Protein AF-A0A7C6DIE6-F1 (afdb_monomer)

Sequence (410 aa):
MAKTVSIPALWVCSLAVLLGGGCDRDQQAIRTYQIPKQQLGAGATTLPDAAALSEPAASQQRPPLHASAGGAGTLRWDVPEGWQAIAAGQMRVAAYQVSPQHPEVVLTVIPLGPEAGELLANVNRWEGQIGLPPSKPQDLPRVVKRIEVAGKAVDLIDLSGPENANPRLGLLAAIVPHEGRVWFFKLAGPMQLVAAQREKFEALIRSIRVDVDEAAPPAEAAPGELPPGHPPIGGAAPSTAAGAAQLPPGHPPIAALAAASDIRYSLPQGWVKDDPRPLRHVSFTVPGPDGQTAEMIVSKLEAAGAGTYLDNINRWRGQVGLPPIKQGDPQPVEQLTVGGADAARYDLVGPNRRMLVAVVAKGPDLWFFRFSGPTTLIDEHEAAFDRFLSSVQFVTDPPSQSPSRDPDQH

Mean predicted aligned error: 21.01 Å

Structure (mmCIF, N/CA/C/O backbone):
data_AF-A0A7C6DIE6-F1
#
_entry.id   AF-A0A7C6DIE6-F1
#
loop_
_atom_site.group_PDB
_atom_site.id
_atom_site.type_symbol
_atom_site.label_atom_id
_atom_site.label_alt_id
_atom_site.label_comp_id
_atom_site.label_asym_id
_atom_site.label_entity_id
_atom_site.label_seq_id
_atom_site.pdbx_PDB_ins_code
_atom_site.Cartn_x
_atom_site.Cartn_y
_atom_site.Cartn_z
_atom_site.occupancy
_atom_site.B_iso_or_equiv
_atom_site.auth_seq_id
_atom_site.auth_comp_id
_atom_site.auth_asym_id
_atom_site.auth_atom_id
_atom_site.pdbx_PDB_model_num
ATOM 1 N N . MET A 1 1 ? -4.442 77.617 20.191 1.00 44.41 1 MET A N 1
ATOM 2 C CA . MET A 1 1 ? -4.443 76.154 19.952 1.00 44.41 1 MET A CA 1
ATOM 3 C C . MET A 1 1 ? -3.017 75.638 20.093 1.00 44.41 1 MET A C 1
ATOM 5 O O . MET A 1 1 ? -2.114 76.426 19.859 1.00 44.41 1 MET A O 1
ATOM 9 N N . ALA A 1 2 ? -2.841 74.376 20.505 1.00 42.66 2 ALA A N 1
ATOM 10 C CA . ALA A 1 2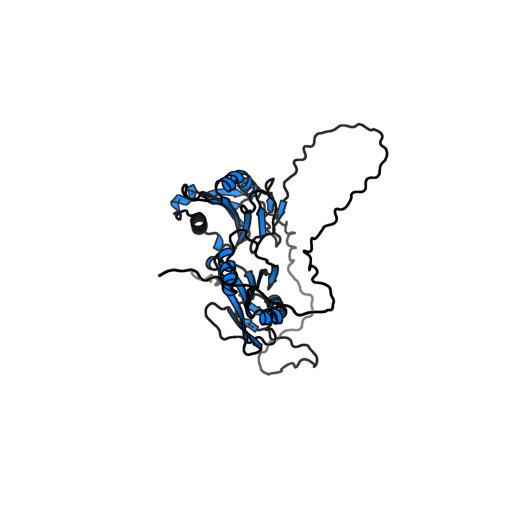 ? -1.555 73.696 20.729 1.00 42.66 2 ALA A CA 1
ATOM 11 C C . ALA A 1 2 ? -0.546 74.411 21.665 1.00 42.66 2 ALA A C 1
ATOM 13 O O . ALA A 1 2 ? 0.292 75.196 21.231 1.00 42.66 2 ALA A O 1
ATOM 14 N N . LYS A 1 3 ? -0.564 74.050 22.956 1.00 38.72 3 LYS A N 1
ATOM 15 C CA . LYS A 1 3 ? 0.631 74.088 23.813 1.00 38.72 3 LYS A CA 1
ATOM 16 C C . LYS A 1 3 ? 0.736 72.787 24.601 1.00 38.72 3 LYS A C 1
ATOM 18 O O . LYS A 1 3 ? -0.223 72.362 25.237 1.00 38.72 3 LYS A O 1
ATOM 23 N N . THR A 1 4 ? 1.909 72.180 24.510 1.00 42.00 4 THR A N 1
ATOM 24 C CA . THR A 1 4 ? 2.335 70.970 25.211 1.00 42.00 4 THR A CA 1
ATOM 25 C C . THR A 1 4 ? 2.306 71.185 26.725 1.00 42.00 4 THR A C 1
ATOM 27 O O . THR A 1 4 ? 2.726 72.241 27.197 1.00 42.00 4 THR A O 1
ATOM 30 N N . VAL A 1 5 ? 1.879 70.178 27.488 1.00 46.41 5 VAL A N 1
ATOM 31 C CA . VAL A 1 5 ? 2.035 70.132 28.951 1.00 46.41 5 VAL A CA 1
ATOM 32 C C . VAL A 1 5 ? 2.792 68.854 29.299 1.00 46.41 5 VAL A C 1
ATOM 34 O O . VAL A 1 5 ? 2.451 67.784 28.805 1.00 46.41 5 VAL A O 1
ATOM 37 N N . SER A 1 6 ? 3.842 68.985 30.109 1.00 48.59 6 SER A N 1
ATOM 38 C CA . SER A 1 6 ? 4.717 67.889 30.536 1.00 48.59 6 SER A CA 1
ATOM 39 C C . SER A 1 6 ? 5.192 68.160 31.964 1.00 48.59 6 SER A C 1
ATOM 41 O O . SER A 1 6 ? 5.975 69.083 32.182 1.00 48.59 6 SER A O 1
ATOM 43 N N . ILE A 1 7 ? 4.666 67.405 32.933 1.00 39.72 7 ILE A N 1
ATOM 44 C CA . ILE A 1 7 ? 5.053 67.385 34.358 1.00 39.72 7 ILE A CA 1
ATOM 45 C C . ILE A 1 7 ? 4.645 65.997 34.934 1.00 39.72 7 ILE A C 1
ATOM 47 O O . ILE A 1 7 ? 3.794 65.346 34.327 1.00 39.72 7 ILE A O 1
ATOM 51 N N . PRO A 1 8 ? 5.230 65.492 36.039 1.00 48.12 8 PRO A N 1
ATOM 52 C CA . PRO A 1 8 ? 6.530 64.818 36.029 1.00 48.12 8 PRO A CA 1
ATOM 53 C C . PRO A 1 8 ? 6.481 63.395 36.644 1.00 48.12 8 PRO A C 1
ATOM 55 O O . PRO A 1 8 ? 5.424 62.865 36.969 1.00 48.12 8 PRO A O 1
ATOM 58 N N . ALA A 1 9 ? 7.658 62.786 36.820 1.00 37.41 9 ALA A N 1
ATOM 59 C CA . ALA A 1 9 ? 7.870 61.541 37.569 1.00 37.41 9 ALA A CA 1
ATOM 60 C C . ALA A 1 9 ? 7.842 61.736 39.112 1.00 37.41 9 ALA A C 1
ATOM 62 O O . ALA A 1 9 ? 7.608 62.848 39.582 1.00 37.41 9 ALA A O 1
ATOM 63 N N . LEU A 1 10 ? 8.248 60.678 39.853 1.00 37.81 10 LEU A N 1
ATOM 64 C CA . LEU A 1 10 ? 8.453 60.580 41.326 1.00 37.81 10 LEU A CA 1
ATOM 65 C C . LEU A 1 10 ? 7.139 60.275 42.107 1.00 37.81 10 LEU A C 1
ATOM 67 O O . LEU A 1 10 ? 6.083 60.706 41.669 1.00 37.81 10 LEU A O 1
ATOM 71 N N . TRP A 1 11 ? 7.062 59.569 43.253 1.00 37.50 11 TRP A N 1
ATOM 72 C CA . TRP A 1 11 ? 7.984 58.802 44.137 1.00 37.50 11 TRP A CA 1
ATOM 73 C C . TRP A 1 11 ? 7.114 58.035 45.199 1.00 37.50 11 TRP A C 1
ATOM 75 O O . TRP A 1 11 ? 5.971 58.436 45.384 1.00 37.50 11 TRP A O 1
ATOM 85 N N . VAL A 1 12 ? 7.505 56.998 45.974 1.00 33.62 12 VAL A N 1
ATOM 86 C CA . VAL A 1 12 ? 8.673 56.077 46.016 1.00 33.62 12 VAL A CA 1
ATOM 87 C C . VAL A 1 12 ? 8.377 54.842 46.929 1.00 33.62 12 VAL A C 1
ATOM 89 O O . VAL A 1 12 ? 7.430 54.883 47.702 1.00 33.62 12 VAL A O 1
ATOM 92 N N . CYS A 1 13 ? 9.202 53.782 46.855 1.00 28.02 13 CYS A N 1
ATOM 93 C CA . CYS A 1 13 ? 9.468 52.679 47.824 1.00 28.02 13 CYS A CA 1
ATOM 94 C C . CYS A 1 13 ? 8.375 52.037 48.724 1.00 28.02 13 CYS A C 1
ATOM 96 O O . CYS A 1 13 ? 7.836 52.666 49.628 1.00 28.02 13 CYS A O 1
ATOM 98 N N . SER A 1 14 ? 8.330 50.694 48.700 1.00 35.88 14 SER A N 1
ATOM 99 C CA . SER A 1 14 ? 8.638 49.798 49.852 1.00 35.88 14 SER A CA 1
ATOM 100 C C . SER A 1 14 ? 8.973 48.386 49.312 1.00 35.88 14 SER A C 1
ATOM 102 O O . SER A 1 14 ? 8.306 47.937 48.389 1.00 35.88 14 SER A O 1
ATOM 104 N N . LEU A 1 15 ? 10.132 47.768 49.605 1.00 32.69 15 LEU A N 1
ATOM 105 C CA . LEU A 1 15 ? 10.488 46.974 50.810 1.00 32.69 15 LEU A CA 1
ATOM 106 C C . LEU A 1 15 ? 9.573 45.732 51.012 1.00 32.69 15 LEU A C 1
ATOM 108 O O . LEU A 1 15 ? 8.367 45.922 51.073 1.00 32.69 15 LEU A O 1
ATOM 112 N N . ALA A 1 16 ? 10.016 44.476 51.214 1.00 33.12 16 ALA A N 1
ATOM 113 C CA . ALA A 1 16 ? 11.307 43.760 51.071 1.00 33.12 16 ALA A CA 1
ATOM 114 C C . ALA A 1 16 ? 11.107 42.237 51.373 1.00 33.12 16 ALA A C 1
ATOM 116 O O . ALA A 1 16 ? 10.095 41.913 51.980 1.00 33.12 16 ALA A O 1
ATOM 117 N N . VAL A 1 17 ? 12.119 41.369 51.103 1.00 36.09 17 VAL A N 1
ATOM 118 C CA . VAL A 1 17 ? 12.426 40.084 51.836 1.00 36.09 17 VAL A CA 1
ATOM 119 C C . VAL A 1 17 ? 11.406 38.912 51.694 1.00 36.09 17 VAL A C 1
ATOM 121 O O . VAL A 1 17 ? 10.211 39.147 51.712 1.00 36.09 17 VAL A O 1
ATOM 124 N N . LEU A 1 18 ? 11.729 37.601 51.616 1.00 36.38 18 LEU A N 1
ATOM 125 C CA . LEU A 1 18 ? 12.914 36.756 51.294 1.00 36.38 18 LEU A CA 1
ATOM 126 C C . LEU A 1 18 ? 12.430 35.277 51.107 1.00 36.38 18 LEU A C 1
ATOM 128 O O . LEU A 1 18 ? 11.263 35.001 51.366 1.00 36.38 18 LEU A O 1
ATOM 132 N N . LEU A 1 19 ? 13.350 34.332 50.807 1.00 37.22 19 LEU A N 1
ATOM 133 C CA . LEU A 1 19 ? 13.181 32.849 50.726 1.00 37.22 19 LEU A CA 1
ATOM 134 C C . LEU A 1 19 ? 12.484 32.319 49.441 1.00 37.22 19 LEU A C 1
ATOM 136 O O . LEU A 1 19 ? 11.561 32.946 48.944 1.00 37.22 19 LEU A O 1
ATOM 140 N N . GLY A 1 20 ? 12.840 31.167 48.848 1.00 31.91 20 GLY A N 1
ATOM 141 C CA . GLY A 1 20 ? 13.964 30.244 49.092 1.00 31.91 20 GLY A CA 1
ATOM 142 C C . GLY A 1 20 ? 13.692 28.819 48.550 1.00 31.91 20 GLY A C 1
ATOM 143 O O . GLY A 1 20 ? 12.719 28.202 48.964 1.00 31.91 20 GLY A O 1
ATOM 144 N N . GLY A 1 21 ? 14.569 28.282 47.683 1.00 30.41 21 GLY A N 1
ATOM 145 C CA . GLY A 1 21 ? 14.465 26.930 47.081 1.00 30.41 21 GLY A CA 1
ATOM 146 C C . GLY A 1 21 ? 13.506 26.829 45.874 1.00 30.41 21 GLY A C 1
ATOM 147 O O . GLY A 1 21 ? 12.579 27.617 45.756 1.00 30.41 21 GLY A O 1
ATOM 148 N N . GLY A 1 22 ? 13.677 25.907 44.921 1.00 25.84 22 GLY A N 1
ATOM 149 C CA . GLY A 1 22 ? 14.760 24.940 44.714 1.00 25.84 22 GLY A CA 1
ATOM 150 C C . GLY A 1 22 ? 14.449 23.993 43.538 1.00 25.84 22 GLY A C 1
ATOM 151 O O . GLY A 1 22 ? 13.293 23.657 43.334 1.00 25.84 22 GLY A O 1
ATOM 152 N N . CYS A 1 23 ? 15.501 23.594 42.817 1.00 31.64 23 CYS A N 1
ATOM 153 C CA . CYS A 1 23 ? 15.646 22.454 41.895 1.00 31.64 23 CYS A CA 1
ATOM 154 C C . CYS A 1 23 ? 14.607 22.126 40.790 1.00 31.64 23 CYS A C 1
ATOM 156 O O . CYS A 1 23 ? 13.406 22.012 40.988 1.00 31.64 23 CYS A O 1
ATOM 158 N N . ASP A 1 24 ? 15.211 21.755 39.661 1.00 36.00 24 ASP A N 1
ATOM 159 C CA . ASP A 1 24 ? 14.826 20.679 38.746 1.00 36.00 24 ASP A CA 1
ATOM 160 C C . ASP A 1 24 ? 13.692 20.846 37.724 1.00 36.00 24 ASP A C 1
ATOM 162 O O . ASP A 1 24 ? 12.497 20.880 38.019 1.00 36.00 24 ASP A O 1
ATOM 166 N N . ARG A 1 25 ? 14.110 20.786 36.455 1.00 36.97 25 ARG A N 1
ATOM 167 C CA . ARG A 1 25 ? 13.284 20.291 35.355 1.00 36.97 25 ARG A CA 1
ATOM 168 C C . ARG A 1 25 ? 14.169 19.622 34.303 1.00 36.97 25 ARG A C 1
ATOM 170 O O . ARG A 1 25 ? 14.144 19.999 33.131 1.00 36.97 25 ARG A O 1
ATOM 177 N N . ASP A 1 26 ? 14.979 18.659 34.744 1.00 39.44 26 ASP A N 1
ATOM 178 C CA . ASP A 1 26 ? 15.845 17.902 33.847 1.00 39.44 26 ASP A CA 1
ATOM 179 C C . ASP A 1 26 ? 15.060 17.088 32.803 1.00 39.44 26 ASP A C 1
ATOM 181 O O . ASP A 1 26 ? 14.205 16.250 33.093 1.00 39.44 26 ASP A O 1
ATOM 185 N N . GLN A 1 27 ? 15.392 17.372 31.546 1.00 40.28 27 GLN A N 1
ATOM 186 C CA . GLN A 1 27 ? 15.762 16.399 30.518 1.00 40.28 27 GLN A CA 1
ATOM 187 C C . GLN A 1 27 ? 15.182 14.974 30.643 1.00 40.28 27 GLN A C 1
ATOM 189 O O . GLN A 1 27 ? 15.821 14.067 31.178 1.00 40.28 27 GLN A O 1
ATOM 194 N N . GLN A 1 28 ? 14.069 14.703 29.953 1.00 38.81 28 GLN A N 1
ATOM 195 C CA . GLN A 1 28 ? 13.862 13.358 29.405 1.00 38.81 28 GLN A CA 1
ATOM 196 C C . GLN A 1 28 ? 14.595 13.250 28.066 1.00 38.81 28 GLN A C 1
ATOM 198 O O . GLN A 1 28 ? 14.173 13.786 27.042 1.00 38.81 28 GLN 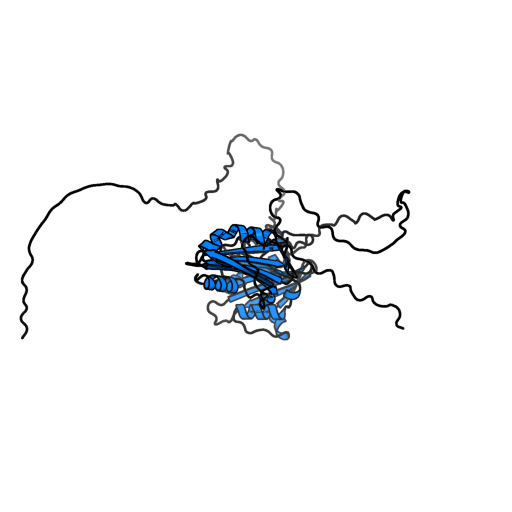A O 1
ATOM 203 N N . ALA A 1 29 ? 15.761 12.606 28.125 1.00 35.25 29 ALA A N 1
ATOM 204 C CA . ALA A 1 29 ? 16.733 12.550 27.046 1.00 35.25 29 ALA A CA 1
ATOM 205 C C . ALA A 1 29 ? 16.259 11.752 25.819 1.00 35.25 29 ALA A C 1
ATOM 207 O O . ALA A 1 29 ? 15.633 10.694 25.927 1.00 35.25 29 ALA A O 1
ATOM 208 N N . ILE A 1 30 ? 16.690 12.215 24.643 1.00 35.56 30 ILE A N 1
ATOM 209 C CA . ILE A 1 30 ? 16.701 11.429 23.407 1.00 35.56 30 ILE A CA 1
ATOM 210 C C . ILE A 1 30 ? 17.562 10.183 23.653 1.00 35.56 30 ILE A C 1
ATOM 212 O O . ILE A 1 30 ? 18.767 10.293 23.880 1.00 35.56 30 ILE A O 1
ATOM 216 N N . ARG A 1 31 ? 16.964 8.988 23.594 1.00 31.12 31 ARG A N 1
ATOM 217 C CA . ARG A 1 31 ? 17.705 7.723 23.703 1.00 31.12 31 ARG A CA 1
ATOM 218 C C . ARG A 1 31 ? 18.428 7.412 22.392 1.00 31.12 31 ARG A C 1
ATOM 220 O O . ARG A 1 31 ? 17.901 6.709 21.534 1.00 31.12 31 ARG A O 1
ATOM 227 N N . THR A 1 32 ? 19.652 7.910 22.246 1.00 32.31 32 THR A N 1
ATOM 228 C CA . THR A 1 32 ? 20.592 7.446 21.218 1.00 32.31 32 THR A CA 1
ATOM 229 C C . THR A 1 32 ? 21.012 6.005 21.503 1.00 32.31 32 THR A C 1
ATOM 231 O O . THR A 1 32 ? 21.666 5.714 22.501 1.00 32.31 32 THR A O 1
ATOM 234 N N . TYR A 1 33 ? 20.651 5.088 20.606 1.00 32.31 33 TYR A N 1
ATOM 235 C CA . TYR A 1 33 ? 21.062 3.688 20.687 1.00 32.31 33 TYR A CA 1
ATOM 236 C C . TYR A 1 33 ? 22.438 3.515 20.026 1.00 32.31 33 TYR A C 1
ATOM 238 O O . TYR A 1 33 ? 22.550 3.558 18.801 1.00 32.31 33 TYR A O 1
ATOM 246 N N . GLN A 1 34 ? 23.498 3.341 20.821 1.00 32.19 34 GLN A N 1
ATOM 247 C CA . GLN A 1 34 ? 24.806 2.925 20.304 1.00 32.19 34 GLN A CA 1
ATOM 248 C C . GLN A 1 34 ? 24.898 1.398 20.281 1.00 32.19 34 GLN A C 1
ATOM 250 O O . GLN A 1 34 ? 24.870 0.750 21.325 1.00 32.19 34 GLN A O 1
ATOM 255 N N . ILE A 1 35 ? 25.054 0.827 19.086 1.00 34.84 35 ILE A N 1
ATOM 256 C CA . ILE A 1 35 ? 25.371 -0.594 18.910 1.00 34.84 35 ILE A CA 1
ATOM 257 C C . ILE A 1 35 ? 26.879 -0.780 19.168 1.00 34.84 35 ILE A C 1
ATOM 259 O O . ILE A 1 35 ? 27.679 -0.109 18.507 1.00 34.84 35 ILE A O 1
ATOM 263 N N . PRO A 1 36 ? 27.306 -1.674 20.081 1.00 30.31 36 PRO A N 1
ATOM 264 C CA . PRO A 1 36 ? 28.723 -1.939 20.303 1.00 30.31 36 PRO A CA 1
ATOM 265 C C . PRO A 1 36 ? 29.388 -2.525 19.052 1.00 30.31 36 PRO A C 1
ATOM 267 O O . PRO A 1 36 ? 29.044 -3.613 18.590 1.00 30.31 36 PRO A O 1
ATOM 270 N N . LYS A 1 37 ? 30.388 -1.820 18.517 1.00 32.38 37 LYS A N 1
ATOM 271 C CA . LYS A 1 37 ? 31.263 -2.345 17.465 1.00 32.38 37 LYS A CA 1
ATOM 272 C C . LYS A 1 37 ? 32.172 -3.413 18.076 1.00 32.38 37 LYS A C 1
ATOM 274 O O . LYS A 1 37 ? 33.061 -3.075 18.854 1.00 32.38 37 LYS A O 1
ATOM 279 N N . GLN A 1 38 ? 31.971 -4.684 17.723 1.00 33.91 38 GLN A N 1
ATOM 280 C CA . GLN A 1 38 ? 32.883 -5.752 18.140 1.00 33.91 38 GLN A CA 1
ATOM 281 C C . GLN A 1 38 ? 34.309 -5.454 17.652 1.00 33.91 38 GLN A C 1
ATOM 283 O O . GLN A 1 38 ? 34.546 -5.233 16.463 1.00 33.91 38 GLN A O 1
ATOM 288 N N . GLN A 1 39 ? 35.261 -5.441 18.584 1.00 29.09 39 GLN A N 1
ATOM 289 C CA . GLN A 1 39 ? 36.684 -5.362 18.272 1.00 29.09 39 GLN A CA 1
ATOM 290 C C . GLN A 1 39 ? 37.178 -6.744 17.837 1.00 29.09 39 GLN A C 1
ATOM 292 O O . GLN A 1 39 ? 37.137 -7.683 18.630 1.00 29.09 39 GLN A O 1
ATOM 297 N N . LEU A 1 40 ? 37.723 -6.858 16.621 1.00 30.42 40 LEU A N 1
ATOM 298 C CA . LEU A 1 40 ? 38.694 -7.919 16.361 1.00 30.42 40 LEU A CA 1
ATOM 299 C C . LEU A 1 40 ? 39.946 -7.619 17.193 1.00 30.42 40 LEU A C 1
ATOM 301 O O . LEU A 1 40 ? 40.540 -6.547 17.066 1.00 30.42 40 LEU A O 1
ATOM 305 N N . GLY A 1 41 ? 40.326 -8.559 18.055 1.00 29.28 41 GLY A N 1
ATOM 306 C CA . GLY A 1 41 ? 41.558 -8.471 18.828 1.00 29.28 41 GLY A CA 1
ATOM 307 C C . GLY A 1 41 ? 42.777 -8.641 17.926 1.00 29.28 41 GLY A C 1
ATOM 308 O O . GLY A 1 41 ? 42.894 -9.643 17.224 1.00 29.28 41 GLY A O 1
ATOM 309 N N . ALA A 1 42 ? 43.695 -7.677 17.966 1.00 28.50 42 ALA A N 1
ATOM 310 C CA . ALA A 1 42 ? 45.012 -7.807 17.358 1.00 28.50 42 ALA A CA 1
ATOM 311 C C . ALA A 1 42 ? 46.014 -8.323 18.402 1.00 28.50 42 ALA A C 1
ATOM 313 O O . ALA A 1 42 ? 46.196 -7.704 19.449 1.00 28.50 42 ALA A O 1
ATOM 314 N N . GLY A 1 43 ? 46.685 -9.430 18.090 1.00 28.23 43 GLY A N 1
ATOM 315 C CA . GLY A 1 43 ? 47.815 -9.966 18.846 1.00 28.23 43 GLY A CA 1
ATOM 316 C C . GLY A 1 43 ? 48.799 -10.618 17.879 1.00 28.23 43 GLY A C 1
ATOM 317 O O . GLY A 1 43 ? 48.440 -11.565 17.186 1.00 28.23 43 GLY A O 1
ATOM 318 N N . ALA A 1 44 ? 50.014 -10.076 17.787 1.00 29.30 44 ALA A N 1
ATOM 319 C CA . ALA A 1 44 ? 51.100 -10.619 16.963 1.00 29.30 44 ALA A CA 1
ATOM 320 C C . ALA A 1 44 ? 51.570 -11.989 17.528 1.00 29.30 44 ALA A C 1
ATOM 322 O O . ALA A 1 44 ? 51.343 -12.280 18.699 1.00 29.30 44 ALA A O 1
ATOM 323 N N . THR A 1 45 ? 52.287 -12.867 16.814 1.00 27.39 45 THR A N 1
ATOM 324 C CA . THR A 1 45 ? 53.597 -12.609 16.178 1.00 27.39 45 THR A CA 1
ATOM 325 C C . THR A 1 45 ? 54.009 -13.761 15.230 1.00 27.39 45 THR A C 1
ATOM 327 O O . THR A 1 45 ? 53.501 -14.870 15.348 1.00 27.39 45 THR A O 1
ATOM 330 N N . THR A 1 46 ? 55.013 -13.501 14.379 1.00 27.48 46 THR A N 1
ATOM 331 C CA . THR A 1 46 ? 55.867 -14.429 13.588 1.00 27.48 46 THR A CA 1
ATOM 332 C C . THR A 1 46 ? 55.319 -15.083 12.305 1.00 27.48 46 THR A C 1
ATOM 334 O O . THR A 1 46 ? 54.369 -15.855 12.321 1.00 27.48 46 THR A O 1
ATOM 337 N N . LEU A 1 47 ? 56.038 -14.818 11.203 1.00 26.72 47 LEU A N 1
ATOM 338 C CA . LEU A 1 47 ? 56.171 -15.660 10.001 1.00 26.72 47 LEU A CA 1
ATOM 339 C C . LEU A 1 47 ? 57.479 -16.480 10.117 1.00 26.72 47 LEU A C 1
ATOM 341 O O . LEU A 1 47 ? 58.333 -16.125 10.938 1.00 26.72 47 LEU A O 1
ATOM 345 N N . PRO A 1 48 ? 57.669 -17.539 9.306 1.00 35.44 48 PRO A N 1
ATOM 346 C CA . PRO A 1 48 ? 58.446 -17.329 8.074 1.00 35.44 48 PRO A CA 1
ATOM 347 C C . PRO A 1 48 ? 57.891 -18.020 6.806 1.00 35.44 48 PRO A C 1
ATOM 349 O O . PRO A 1 48 ? 56.957 -18.814 6.858 1.00 35.44 48 PRO A O 1
ATOM 352 N N . ASP A 1 49 ? 58.511 -17.664 5.677 1.00 27.25 49 ASP A N 1
ATOM 353 C CA . ASP A 1 49 ? 58.279 -18.067 4.280 1.00 27.25 49 ASP A CA 1
ATOM 354 C C . ASP A 1 49 ? 57.814 -19.503 3.968 1.00 27.25 49 ASP A C 1
ATOM 356 O O . ASP A 1 49 ? 58.404 -20.484 4.419 1.00 27.25 49 ASP A O 1
ATOM 360 N N . ALA A 1 50 ? 56.919 -19.593 2.974 1.00 27.38 50 ALA A N 1
ATOM 361 C CA . ALA A 1 50 ? 57.021 -20.561 1.877 1.00 27.38 50 ALA A CA 1
ATOM 362 C C . ALA A 1 50 ? 56.274 -20.042 0.629 1.00 27.38 50 ALA A C 1
ATOM 364 O O . ALA A 1 50 ? 55.056 -19.864 0.651 1.00 27.38 50 ALA A O 1
ATOM 365 N N . ALA A 1 51 ? 56.990 -19.806 -0.473 1.00 28.02 51 ALA A N 1
ATOM 366 C CA . ALA A 1 51 ? 56.394 -19.380 -1.739 1.00 28.02 51 ALA A CA 1
ATOM 367 C C . ALA A 1 51 ? 55.835 -20.572 -2.537 1.00 28.02 51 ALA A C 1
ATOM 369 O O . ALA A 1 51 ? 56.572 -21.514 -2.827 1.00 28.02 51 ALA A O 1
ATOM 370 N N . ALA A 1 52 ? 54.571 -20.496 -2.97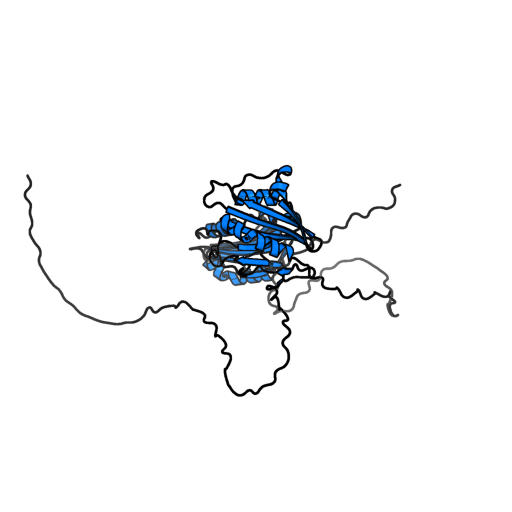1 1.00 27.08 52 ALA A N 1
ATOM 371 C CA . ALA A 1 52 ? 54.014 -21.380 -3.997 1.00 27.08 52 ALA A CA 1
ATOM 372 C C . ALA A 1 52 ? 52.834 -20.730 -4.755 1.00 27.08 52 ALA A C 1
ATOM 374 O O . ALA A 1 52 ? 51.736 -20.614 -4.226 1.00 27.08 52 ALA A O 1
ATOM 375 N N . LEU A 1 53 ? 53.101 -20.354 -6.011 1.00 29.20 53 LEU A N 1
ATOM 376 C CA . LEU A 1 53 ? 52.177 -20.324 -7.161 1.00 29.20 53 LEU A CA 1
ATOM 377 C C . LEU A 1 53 ? 50.767 -19.719 -6.961 1.00 29.20 53 LEU A C 1
ATOM 379 O O . LEU A 1 53 ? 49.802 -20.416 -6.659 1.00 29.20 53 LEU A O 1
ATOM 383 N N . SER A 1 54 ? 50.629 -18.432 -7.292 1.00 27.52 54 SER A N 1
ATOM 384 C CA . SER A 1 54 ? 49.330 -17.769 -7.462 1.00 27.52 54 SER A CA 1
ATOM 385 C C . SER A 1 54 ? 48.729 -18.029 -8.851 1.00 27.52 54 SER A C 1
ATOM 387 O O . SER A 1 54 ? 49.255 -17.530 -9.847 1.00 27.52 54 SER A O 1
ATOM 389 N N . GLU A 1 55 ? 47.574 -18.694 -8.921 1.00 32.75 55 GLU A N 1
ATOM 390 C CA . GLU A 1 55 ? 46.643 -18.564 -10.053 1.00 32.75 55 GLU A CA 1
ATOM 391 C C . GLU A 1 55 ? 45.586 -17.484 -9.741 1.00 32.75 55 GLU A C 1
ATOM 393 O O . GLU A 1 55 ? 45.032 -17.471 -8.637 1.00 32.75 55 GLU A O 1
ATOM 398 N N . PRO A 1 56 ? 45.263 -16.566 -10.672 1.00 31.56 56 PRO A N 1
ATOM 399 C CA . PRO A 1 56 ? 44.280 -15.516 -10.429 1.00 31.56 56 PRO A CA 1
ATOM 400 C C . PRO A 1 56 ? 42.849 -16.025 -10.664 1.00 31.56 56 PRO A C 1
ATOM 402 O O . PRO A 1 56 ? 42.236 -15.766 -11.701 1.00 31.56 56 PRO A O 1
ATOM 405 N N . ALA A 1 57 ? 42.277 -16.706 -9.669 1.00 29.88 57 ALA A N 1
ATOM 406 C CA . ALA A 1 57 ? 40.839 -16.961 -9.627 1.00 29.88 57 ALA A CA 1
ATOM 407 C C . ALA A 1 57 ? 40.085 -15.641 -9.368 1.00 29.88 57 ALA A C 1
ATOM 409 O O . ALA A 1 57 ? 39.915 -15.207 -8.226 1.00 29.88 57 ALA A O 1
ATOM 410 N N . ALA A 1 58 ? 39.654 -14.981 -10.446 1.00 32.38 58 ALA A N 1
ATOM 411 C CA . ALA A 1 58 ? 38.871 -13.752 -10.397 1.00 32.38 58 ALA A CA 1
ATOM 412 C C . ALA A 1 58 ? 37.483 -14.009 -9.781 1.00 32.38 58 ALA A C 1
ATOM 414 O O . ALA A 1 58 ? 36.503 -14.275 -10.478 1.00 32.38 58 ALA A O 1
ATOM 415 N N . SER A 1 59 ? 37.407 -13.909 -8.455 1.00 31.98 59 SER A N 1
ATOM 416 C CA . SER A 1 59 ? 36.169 -13.980 -7.684 1.00 31.98 59 SER A CA 1
ATOM 417 C C . SER A 1 59 ? 35.294 -12.758 -7.968 1.00 31.98 59 SER A C 1
ATOM 419 O O . SER A 1 59 ? 35.320 -11.779 -7.224 1.00 31.98 59 SER A O 1
ATOM 421 N N . GLN A 1 60 ? 34.499 -12.813 -9.040 1.00 34.41 60 GLN A N 1
ATOM 422 C CA . GLN A 1 60 ? 33.386 -11.886 -9.232 1.00 34.41 60 GLN A CA 1
ATOM 423 C C . GLN A 1 60 ? 32.435 -12.039 -8.040 1.00 34.41 60 GLN A C 1
ATOM 425 O O . GLN A 1 60 ? 31.728 -13.043 -7.915 1.00 34.41 60 GLN A O 1
ATOM 430 N N . GLN A 1 61 ? 32.448 -11.060 -7.134 1.00 33.84 61 GLN A N 1
ATOM 431 C CA . GLN A 1 61 ? 31.528 -11.016 -6.005 1.00 33.84 61 GLN A CA 1
ATOM 432 C C . GLN A 1 61 ? 30.110 -10.867 -6.560 1.00 33.84 61 GLN A C 1
ATOM 434 O O . GLN A 1 61 ? 29.724 -9.797 -7.028 1.00 33.84 61 GLN A O 1
ATOM 439 N N . ARG A 1 62 ? 29.344 -11.965 -6.544 1.00 43.91 62 ARG A N 1
ATOM 440 C CA . ARG A 1 62 ? 27.927 -11.935 -6.916 1.00 43.91 62 ARG A CA 1
ATOM 441 C C . ARG A 1 62 ? 27.191 -10.938 -6.006 1.00 43.91 62 ARG A C 1
ATOM 443 O O . ARG A 1 62 ? 27.457 -10.947 -4.800 1.00 43.91 62 ARG A O 1
ATOM 450 N N . PRO A 1 63 ? 26.279 -10.106 -6.544 1.00 45.62 63 PRO A N 1
ATOM 451 C CA . PRO A 1 63 ? 25.494 -9.189 -5.725 1.00 45.62 63 PRO A CA 1
ATOM 452 C C . PRO A 1 63 ? 24.677 -9.936 -4.657 1.00 45.62 63 PRO A C 1
ATOM 454 O O . PRO A 1 63 ? 24.406 -11.130 -4.816 1.00 45.62 63 PRO A O 1
ATOM 457 N N . PRO A 1 64 ? 24.260 -9.266 -3.567 1.00 51.00 64 PRO A N 1
ATOM 458 C CA . PRO A 1 64 ? 23.444 -9.898 -2.538 1.00 51.00 64 PRO A CA 1
ATOM 459 C C . PRO A 1 64 ? 22.107 -10.380 -3.122 1.00 51.00 64 PRO A C 1
ATOM 461 O O . PRO A 1 64 ? 21.357 -9.613 -3.732 1.00 51.00 64 PRO A O 1
ATOM 464 N N . LEU A 1 65 ? 21.821 -11.668 -2.919 1.00 50.19 65 LEU A N 1
ATOM 465 C CA . LEU A 1 65 ? 20.607 -12.323 -3.400 1.00 50.19 65 LEU A CA 1
ATOM 466 C C . LEU A 1 65 ? 19.461 -12.027 -2.425 1.00 50.19 65 LEU A C 1
ATOM 468 O O . LEU A 1 65 ? 19.585 -12.316 -1.235 1.00 50.19 65 LEU A O 1
ATOM 472 N N . HIS A 1 66 ? 18.332 -11.522 -2.918 1.00 60.06 66 HIS A N 1
ATOM 473 C CA . HIS A 1 66 ? 17.111 -11.406 -2.117 1.00 60.06 66 HIS A CA 1
ATOM 474 C C . HIS A 1 66 ? 16.136 -12.546 -2.416 1.00 60.06 66 HIS A C 1
ATOM 476 O O . HIS A 1 66 ? 16.080 -13.062 -3.532 1.00 60.06 66 HIS A O 1
ATOM 482 N N . ALA A 1 67 ? 15.368 -12.927 -1.397 1.00 50.94 67 ALA A N 1
ATOM 483 C CA . ALA A 1 67 ? 14.292 -13.906 -1.472 1.00 50.94 67 ALA A CA 1
ATOM 484 C C . ALA A 1 67 ? 13.056 -13.363 -0.761 1.00 50.94 67 ALA A C 1
ATOM 486 O O . ALA A 1 67 ? 13.177 -12.702 0.272 1.00 50.94 67 ALA A O 1
ATOM 487 N N . SER A 1 68 ? 11.879 -13.676 -1.294 1.00 48.31 68 SER A N 1
ATOM 488 C CA . SER A 1 68 ? 10.633 -13.544 -0.541 1.00 48.31 68 SER A CA 1
ATOM 489 C C . SER A 1 68 ? 10.506 -14.712 0.440 1.00 48.31 68 SER A C 1
ATOM 491 O O . SER A 1 68 ? 10.858 -15.836 0.103 1.00 48.31 68 SER A O 1
ATOM 493 N N . ALA A 1 69 ? 9.987 -14.477 1.643 1.00 36.91 69 ALA A N 1
ATOM 494 C CA . ALA A 1 69 ? 9.669 -15.559 2.571 1.00 36.91 69 ALA A CA 1
ATOM 495 C C . ALA A 1 69 ? 8.204 -15.988 2.385 1.00 36.91 69 ALA A C 1
ATOM 497 O O . ALA A 1 69 ? 7.313 -15.156 2.539 1.00 36.91 69 ALA A O 1
ATOM 498 N N . GLY A 1 70 ? 7.952 -17.265 2.074 1.00 32.97 70 GLY A N 1
ATOM 499 C CA . GLY A 1 70 ? 6.609 -17.855 2.160 1.00 32.97 70 GLY A CA 1
ATOM 500 C C . GLY A 1 70 ? 6.246 -18.853 1.058 1.00 32.97 70 GLY A C 1
ATOM 501 O O . GLY A 1 70 ? 5.618 -18.471 0.075 1.00 32.97 70 GLY A O 1
ATOM 502 N N . GLY A 1 71 ? 6.529 -20.139 1.294 1.00 37.31 71 GLY A N 1
ATOM 503 C CA . GLY A 1 71 ? 6.025 -21.260 0.487 1.00 37.31 71 GLY A CA 1
ATOM 504 C C . GLY A 1 71 ? 6.815 -21.567 -0.793 1.00 37.31 71 GLY A C 1
ATOM 505 O O . GLY A 1 71 ? 7.607 -20.755 -1.272 1.00 37.31 71 GLY A O 1
ATOM 506 N N . ALA A 1 72 ? 6.593 -22.775 -1.322 1.00 34.31 72 ALA A N 1
ATOM 507 C CA . ALA A 1 72 ? 7.230 -23.270 -2.542 1.00 34.31 72 ALA A CA 1
ATOM 508 C C . ALA A 1 72 ? 6.927 -22.353 -3.744 1.00 34.31 72 ALA A C 1
ATOM 510 O O . ALA A 1 72 ? 5.793 -21.904 -3.909 1.00 34.31 72 ALA A O 1
ATOM 511 N N . GLY A 1 73 ? 7.933 -22.089 -4.585 1.00 54.06 73 GLY A N 1
ATOM 512 C CA . GLY A 1 73 ? 7.827 -21.117 -5.683 1.00 54.06 73 GLY A CA 1
ATOM 513 C C . GLY A 1 73 ? 8.133 -19.682 -5.239 1.00 54.06 73 GLY A C 1
ATOM 514 O O . GLY A 1 73 ? 7.310 -18.776 -5.362 1.00 54.06 73 GLY A O 1
ATOM 515 N N . THR A 1 74 ? 9.334 -19.465 -4.701 1.00 71.19 74 THR A N 1
ATOM 516 C CA . THR A 1 74 ? 9.817 -18.131 -4.319 1.00 71.19 74 THR A CA 1
ATOM 517 C C . THR A 1 74 ? 10.562 -17.467 -5.483 1.00 71.19 74 THR A C 1
ATOM 519 O O . THR A 1 74 ? 11.531 -18.031 -5.998 1.00 71.19 74 THR A O 1
ATOM 522 N N . LEU A 1 75 ? 10.178 -16.234 -5.858 1.00 84.94 75 LEU A N 1
ATOM 523 C CA . LEU A 1 75 ? 11.034 -15.387 -6.700 1.00 84.94 75 LEU A CA 1
ATOM 524 C C . LEU A 1 75 ? 12.266 -14.929 -5.912 1.00 84.94 75 LEU A C 1
ATOM 526 O O . LEU A 1 75 ? 12.154 -14.388 -4.807 1.00 84.94 75 LEU A O 1
ATOM 530 N N . ARG A 1 76 ? 13.431 -15.055 -6.548 1.00 87.44 76 ARG A N 1
ATOM 531 C CA . ARG A 1 76 ? 14.681 -14.399 -6.158 1.00 87.44 76 ARG A CA 1
ATOM 532 C C . ARG A 1 76 ? 15.170 -13.478 -7.262 1.00 87.44 76 ARG A C 1
ATOM 534 O O . ARG A 1 76 ? 14.891 -13.714 -8.434 1.00 87.44 76 ARG A O 1
ATOM 541 N N . TRP A 1 77 ? 15.947 -12.472 -6.886 1.00 92.06 77 TRP A N 1
ATOM 542 C CA . TRP A 1 77 ? 16.643 -11.563 -7.796 1.00 92.06 77 TRP A CA 1
ATOM 543 C C . TRP A 1 77 ? 17.932 -11.052 -7.145 1.00 92.06 77 TRP A C 1
ATOM 545 O O . TRP A 1 77 ? 18.121 -11.142 -5.926 1.00 92.06 77 TRP A O 1
ATOM 555 N N . ASP A 1 78 ? 18.813 -10.509 -7.975 1.00 91.00 78 ASP A N 1
ATOM 556 C CA . ASP A 1 78 ? 20.053 -9.855 -7.575 1.00 91.00 78 ASP A CA 1
ATOM 557 C C . ASP A 1 78 ? 19.810 -8.350 -7.448 1.00 91.00 78 ASP A C 1
ATOM 559 O O . ASP A 1 78 ? 19.162 -7.731 -8.295 1.00 91.00 78 ASP A O 1
ATOM 563 N N . VAL A 1 79 ? 20.322 -7.745 -6.379 1.00 90.88 79 VAL A N 1
ATOM 564 C CA . VAL A 1 79 ? 20.194 -6.299 -6.157 1.00 90.88 79 VAL A CA 1
ATOM 565 C C . VAL A 1 79 ? 21.347 -5.569 -6.860 1.00 90.88 79 VAL A C 1
ATOM 567 O O . VAL A 1 79 ? 22.504 -5.885 -6.578 1.00 90.88 79 VAL A O 1
ATOM 570 N N . PRO A 1 80 ? 21.078 -4.596 -7.753 1.00 92.56 80 PRO A N 1
ATOM 571 C CA . PRO A 1 80 ? 22.117 -3.825 -8.426 1.00 92.56 80 PRO A CA 1
ATOM 572 C C . PRO A 1 80 ? 23.058 -3.101 -7.461 1.00 92.56 80 PRO A C 1
ATOM 574 O O . PRO A 1 80 ? 22.655 -2.622 -6.401 1.00 92.56 80 PRO A O 1
ATOM 577 N N . GLU A 1 81 ? 24.319 -2.952 -7.866 1.00 88.19 81 GLU A N 1
ATOM 578 C CA . GLU A 1 81 ? 25.325 -2.256 -7.064 1.00 88.19 81 GLU A CA 1
ATOM 579 C C . GLU A 1 81 ? 24.894 -0.817 -6.722 1.00 88.19 81 GLU A C 1
ATOM 581 O O . GLU A 1 81 ? 24.419 -0.059 -7.577 1.00 88.19 81 GLU A O 1
ATOM 586 N N . GLY A 1 82 ? 25.083 -0.429 -5.459 1.00 86.56 82 GLY A N 1
ATOM 587 C CA . GLY A 1 82 ? 24.725 0.890 -4.936 1.00 86.56 82 GLY A CA 1
ATOM 588 C C . GLY A 1 82 ? 23.250 1.056 -4.556 1.00 86.56 82 GLY A C 1
ATOM 589 O O . GLY A 1 82 ? 22.886 2.120 -4.063 1.00 86.56 82 GLY A O 1
ATOM 590 N N . TRP A 1 83 ? 22.406 0.037 -4.750 1.00 92.12 83 TRP A N 1
ATOM 591 C CA . TRP A 1 83 ? 21.053 0.021 -4.195 1.00 92.12 83 TRP A CA 1
ATOM 592 C C . TRP A 1 83 ? 21.077 -0.525 -2.767 1.00 92.12 83 TRP A C 1
ATOM 594 O O . TRP A 1 83 ? 21.687 -1.557 -2.489 1.00 92.12 83 TRP A O 1
ATOM 604 N N . GLN A 1 84 ? 20.388 0.156 -1.856 1.00 86.69 84 GLN A N 1
ATOM 605 C CA . GLN A 1 84 ? 20.333 -0.207 -0.445 1.00 86.69 84 GLN A CA 1
ATOM 606 C C . GLN A 1 84 ? 18.944 -0.733 -0.091 1.00 86.69 84 GLN A C 1
ATOM 608 O O . GLN A 1 84 ? 17.947 -0.044 -0.298 1.00 86.69 84 GLN A O 1
ATOM 613 N N . ALA A 1 85 ? 18.871 -1.942 0.469 1.00 84.31 85 ALA A N 1
ATOM 614 C CA . ALA A 1 85 ? 17.629 -2.459 1.034 1.00 84.31 85 ALA A CA 1
ATOM 615 C C . ALA A 1 85 ? 17.176 -1.571 2.204 1.00 84.31 85 ALA A C 1
ATOM 617 O O . ALA A 1 85 ? 17.956 -1.276 3.111 1.00 84.31 85 ALA A O 1
ATOM 618 N N . ILE A 1 86 ? 15.912 -1.158 2.174 1.00 80.12 86 ILE A N 1
ATOM 619 C CA . ILE A 1 86 ? 15.259 -0.385 3.234 1.00 80.12 86 ILE A CA 1
ATOM 620 C C . ILE A 1 86 ? 14.052 -1.163 3.762 1.00 80.12 86 ILE A C 1
ATOM 622 O O . ILE A 1 86 ? 13.623 -2.144 3.153 1.00 80.12 86 ILE A O 1
ATOM 626 N N . ALA A 1 87 ? 13.493 -0.733 4.895 1.00 71.25 87 ALA A N 1
ATOM 627 C CA . ALA A 1 87 ? 12.307 -1.366 5.463 1.00 71.25 87 ALA A CA 1
ATOM 628 C C . ALA A 1 87 ? 11.173 -1.422 4.424 1.00 71.25 87 ALA A C 1
ATOM 630 O O . ALA A 1 87 ? 10.693 -0.392 3.937 1.00 71.25 87 ALA A O 1
ATOM 631 N N . ALA A 1 88 ? 10.750 -2.637 4.075 1.00 61.38 88 ALA A N 1
ATOM 632 C CA . ALA A 1 88 ? 9.628 -2.841 3.180 1.00 61.38 88 ALA A CA 1
ATOM 633 C C . ALA A 1 88 ? 8.342 -2.411 3.903 1.00 61.38 88 ALA A C 1
ATOM 635 O O . ALA A 1 88 ? 7.875 -3.058 4.840 1.00 61.38 88 ALA A O 1
ATOM 636 N N . GLY A 1 89 ? 7.808 -1.258 3.491 1.00 58.41 89 GLY A N 1
ATOM 637 C CA . GLY A 1 89 ? 6.496 -0.789 3.930 1.00 58.41 89 GLY A CA 1
ATOM 638 C C . GLY A 1 89 ? 5.377 -1.740 3.495 1.00 58.41 89 GLY A C 1
ATOM 639 O O . GLY A 1 89 ? 5.586 -2.675 2.728 1.00 58.41 89 GLY A O 1
ATOM 640 N N . GLN A 1 90 ? 4.165 -1.482 3.965 1.00 47.44 90 GLN A N 1
ATOM 641 C CA . GLN A 1 90 ? 3.074 -2.451 3.880 1.00 47.44 90 GLN A CA 1
ATOM 642 C C . GLN A 1 90 ? 2.711 -2.911 2.464 1.00 47.44 90 GLN A C 1
ATOM 644 O O . GLN A 1 90 ? 2.775 -2.137 1.506 1.00 47.44 90 GLN A O 1
ATOM 649 N N . MET A 1 91 ? 2.334 -4.192 2.367 1.00 52.59 91 MET A N 1
ATOM 650 C CA . MET A 1 91 ? 2.128 -4.967 1.129 1.00 52.59 91 MET A CA 1
ATOM 651 C C . MET A 1 91 ? 3.375 -5.145 0.237 1.00 52.59 91 MET A C 1
ATOM 653 O O . MET A 1 91 ? 3.282 -5.773 -0.815 1.00 52.59 91 MET A O 1
ATOM 657 N N . ARG A 1 92 ? 4.549 -4.620 0.615 1.00 73.25 92 ARG A N 1
ATOM 658 C CA . ARG A 1 92 ? 5.798 -4.813 -0.138 1.00 73.25 92 ARG A CA 1
ATOM 659 C C . ARG A 1 92 ? 6.591 -5.955 0.478 1.00 73.25 92 ARG A C 1
ATOM 661 O O . ARG A 1 92 ? 6.847 -5.945 1.676 1.00 73.25 92 ARG A O 1
ATOM 668 N N . VAL A 1 93 ? 7.058 -6.878 -0.353 1.00 76.75 93 VAL A N 1
ATOM 669 C CA . VAL A 1 93 ? 8.016 -7.923 0.061 1.00 76.75 93 VAL A CA 1
ATOM 670 C C . VAL A 1 93 ? 9.467 -7.445 -0.032 1.00 76.75 93 VAL A C 1
ATOM 672 O O . VAL A 1 93 ? 10.359 -8.045 0.557 1.00 76.75 93 VAL A O 1
ATOM 675 N N . ALA A 1 94 ? 9.713 -6.341 -0.744 1.00 82.19 94 ALA A N 1
ATOM 676 C CA . ALA A 1 94 ? 11.009 -5.672 -0.781 1.00 82.19 94 ALA A CA 1
ATOM 677 C C . ALA A 1 94 ? 10.875 -4.174 -1.088 1.00 82.19 94 ALA A C 1
ATOM 679 O O . ALA A 1 94 ? 9.958 -3.736 -1.792 1.00 82.19 94 ALA A O 1
ATOM 680 N N . ALA A 1 95 ? 11.834 -3.391 -0.594 1.00 84.56 95 ALA A N 1
ATOM 681 C CA . ALA A 1 95 ? 12.030 -1.999 -0.971 1.00 84.56 95 ALA A CA 1
ATOM 682 C C . ALA A 1 95 ? 13.530 -1.663 -1.012 1.00 84.56 95 ALA A C 1
ATOM 684 O O . ALA A 1 95 ? 14.287 -2.088 -0.138 1.00 84.56 95 ALA A O 1
ATOM 685 N N . TYR A 1 96 ? 13.947 -0.881 -2.008 1.00 90.19 96 TYR A N 1
ATOM 686 C CA . TYR A 1 96 ? 15.336 -0.464 -2.197 1.00 90.19 96 TYR A CA 1
ATOM 687 C C . TYR A 1 96 ? 15.423 1.033 -2.473 1.00 90.19 96 TYR A C 1
ATOM 689 O O . TYR A 1 96 ? 14.801 1.529 -3.411 1.00 90.19 96 TYR A O 1
ATOM 697 N N . GLN A 1 97 ? 16.240 1.742 -1.703 1.00 87.94 97 GLN A N 1
ATOM 698 C CA . GLN A 1 97 ? 16.694 3.082 -2.051 1.00 87.94 97 GLN A CA 1
ATOM 699 C C . GLN A 1 97 ? 17.759 2.955 -3.149 1.00 87.94 97 GLN A C 1
ATOM 701 O O . GLN A 1 97 ? 18.782 2.301 -2.946 1.00 87.94 97 GLN A O 1
ATOM 706 N N . VAL A 1 98 ? 17.529 3.560 -4.319 1.00 90.75 98 VAL A N 1
ATOM 707 C CA . VAL A 1 98 ? 18.420 3.391 -5.493 1.00 90.75 98 VAL A CA 1
ATOM 708 C C . VAL A 1 98 ? 19.554 4.425 -5.560 1.00 90.75 98 VAL A C 1
ATOM 710 O O . VAL A 1 98 ? 20.449 4.323 -6.400 1.00 90.75 98 VAL A O 1
ATOM 713 N N . SER A 1 99 ? 19.507 5.440 -4.693 1.00 84.75 99 SER A N 1
ATOM 714 C CA . SER A 1 99 ? 20.536 6.469 -4.528 1.00 84.75 99 SER A CA 1
ATOM 715 C C . SER A 1 99 ? 20.531 7.013 -3.089 1.00 84.75 99 SER A C 1
ATOM 717 O O . SER A 1 99 ? 19.486 7.477 -2.625 1.00 84.75 99 SER A O 1
ATOM 719 N N . PRO A 1 100 ? 21.680 7.034 -2.385 1.00 76.12 100 PRO A N 1
ATOM 720 C CA . PRO A 1 100 ? 21.803 7.665 -1.067 1.00 76.12 100 PRO A CA 1
ATOM 721 C C . PRO A 1 100 ? 21.455 9.161 -1.055 1.00 76.12 100 PRO A C 1
ATOM 723 O O . PRO A 1 100 ? 20.963 9.670 -0.054 1.00 76.12 100 PRO A O 1
ATOM 726 N N . GLN A 1 101 ? 21.696 9.863 -2.167 1.00 84.44 101 GLN A N 1
ATOM 727 C CA . GLN A 1 101 ? 21.434 11.298 -2.325 1.00 84.44 101 GLN A CA 1
ATOM 728 C C . GLN A 1 101 ? 19.949 11.612 -2.558 1.00 84.44 101 GLN A C 1
ATOM 730 O O . GLN A 1 101 ? 19.536 12.749 -2.349 1.00 84.44 101 GLN A O 1
ATOM 735 N N . HIS A 1 102 ? 19.166 10.611 -2.973 1.00 82.12 102 HIS A N 1
ATOM 736 C CA . HIS A 1 102 ? 17.762 10.744 -3.359 1.00 82.12 102 HIS A CA 1
ATOM 737 C C . HIS A 1 102 ? 16.891 9.678 -2.668 1.00 82.12 102 HIS A C 1
ATOM 739 O O . HIS A 1 102 ? 16.439 8.729 -3.319 1.00 82.12 102 HIS A O 1
ATOM 745 N N . PRO A 1 103 ? 16.675 9.785 -1.339 1.00 76.94 103 PRO A N 1
ATOM 746 C CA . PRO A 1 103 ? 15.872 8.833 -0.564 1.00 76.94 103 PRO A CA 1
ATOM 747 C C . PRO A 1 103 ? 14.407 8.741 -1.013 1.00 76.94 103 PRO A C 1
ATOM 749 O O . PRO A 1 103 ? 13.737 7.757 -0.713 1.00 76.94 103 PRO A O 1
ATOM 752 N N . GLU A 1 104 ? 13.906 9.730 -1.754 1.00 75.44 104 GLU A N 1
ATOM 753 C CA . GLU A 1 104 ? 12.583 9.724 -2.374 1.00 75.44 104 GLU A CA 1
ATOM 754 C C . GLU A 1 104 ? 12.454 8.732 -3.546 1.00 75.44 104 GLU A C 1
ATOM 756 O O . GLU A 1 104 ? 11.340 8.334 -3.893 1.00 75.44 104 GLU A O 1
ATOM 761 N N . VAL A 1 105 ? 13.575 8.310 -4.148 1.00 85.81 105 VAL A N 1
ATOM 762 C CA . VAL A 1 105 ? 13.601 7.414 -5.311 1.00 85.81 105 VAL A CA 1
ATOM 763 C C . VAL A 1 105 ? 13.806 5.971 -4.842 1.00 85.81 105 VAL A C 1
ATOM 765 O O . VAL A 1 105 ? 14.920 5.510 -4.580 1.00 85.81 105 VAL A O 1
ATOM 768 N N . VAL A 1 106 ? 12.691 5.248 -4.725 1.00 87.62 106 VAL A N 1
ATOM 769 C CA . VAL A 1 106 ? 12.629 3.900 -4.140 1.00 87.62 106 VAL A CA 1
ATOM 770 C C . VAL A 1 106 ? 12.054 2.902 -5.143 1.00 87.62 106 VAL A C 1
ATOM 772 O O . VAL A 1 106 ? 10.969 3.127 -5.684 1.00 87.62 106 VAL A O 1
ATOM 775 N N . LEU A 1 107 ? 12.739 1.770 -5.349 1.00 93.81 107 LEU A N 1
ATOM 776 C CA . LEU A 1 107 ? 12.130 0.596 -5.975 1.00 93.81 107 LEU A CA 1
ATOM 777 C C . LEU A 1 107 ? 11.330 -0.177 -4.925 1.00 93.81 107 LEU A C 1
ATOM 779 O O . LEU A 1 107 ? 11.808 -0.429 -3.824 1.00 93.81 107 LEU A O 1
ATOM 783 N N . THR A 1 108 ? 10.124 -0.591 -5.286 1.00 88.06 108 THR A N 1
ATOM 784 C CA . THR A 1 108 ? 9.233 -1.417 -4.467 1.00 88.06 108 THR A CA 1
ATOM 785 C C . THR A 1 108 ? 8.903 -2.713 -5.197 1.00 88.06 108 THR A C 1
ATOM 787 O O . THR A 1 108 ? 8.743 -2.695 -6.418 1.00 88.06 108 THR A O 1
ATOM 790 N N . VAL A 1 109 ? 8.803 -3.819 -4.456 1.00 89.88 109 VAL A N 1
ATOM 791 C CA . VAL A 1 109 ? 8.356 -5.123 -4.964 1.00 89.88 109 VAL A CA 1
ATOM 792 C C . VAL A 1 109 ? 7.076 -5.516 -4.235 1.00 89.88 109 VAL A C 1
ATOM 794 O O . VAL A 1 109 ? 7.081 -5.628 -3.008 1.00 89.88 109 VAL A O 1
ATOM 797 N N . ILE A 1 110 ? 5.983 -5.692 -4.977 1.00 83.94 110 ILE A N 1
ATOM 798 C CA . ILE A 1 110 ? 4.640 -5.975 -4.446 1.00 83.94 110 ILE A CA 1
ATOM 799 C C . ILE A 1 110 ? 4.042 -7.166 -5.212 1.00 83.94 110 ILE A C 1
ATOM 801 O O . ILE A 1 110 ? 3.805 -7.031 -6.412 1.00 83.94 110 ILE A O 1
ATOM 805 N N . PRO A 1 111 ? 3.770 -8.310 -4.564 1.00 83.88 111 PRO A N 1
ATOM 806 C CA . PRO A 1 111 ? 2.965 -9.379 -5.139 1.00 83.88 111 PRO A CA 1
ATOM 807 C C . PRO A 1 111 ? 1.473 -9.127 -4.870 1.00 83.88 111 PRO A C 1
ATOM 809 O O . PRO A 1 111 ? 1.078 -8.910 -3.727 1.00 83.88 111 PRO A O 1
ATOM 812 N N . LEU A 1 112 ? 0.640 -9.187 -5.908 1.00 78.12 112 LEU A N 1
ATOM 813 C CA . LEU A 1 112 ? -0.826 -9.118 -5.818 1.00 78.12 112 LEU A CA 1
ATOM 814 C C . LEU A 1 112 ? -1.466 -10.379 -6.425 1.00 78.12 112 LEU A C 1
ATOM 816 O O . LEU A 1 112 ? -0.766 -11.205 -7.016 1.00 78.12 112 LEU A O 1
ATOM 820 N N . GLY A 1 113 ? -2.785 -10.534 -6.280 1.00 77.50 113 GLY A N 1
ATOM 821 C CA . GLY A 1 113 ? -3.545 -11.611 -6.919 1.00 77.50 113 GLY A CA 1
ATOM 822 C C . GLY A 1 113 ? -3.551 -11.526 -8.455 1.00 77.50 113 GLY A C 1
ATOM 823 O O . GLY A 1 113 ? -3.083 -10.537 -9.035 1.00 77.50 113 GLY A O 1
ATOM 824 N N . PRO A 1 114 ? -4.038 -12.574 -9.143 1.00 69.81 114 PRO A N 1
ATOM 825 C CA . PRO A 1 114 ? -3.975 -12.668 -10.602 1.00 69.81 114 PRO A CA 1
ATOM 826 C C . PRO A 1 114 ? -4.806 -11.579 -11.302 1.00 69.81 114 PRO A C 1
ATOM 828 O O . PRO A 1 114 ? -4.417 -11.092 -12.364 1.00 69.81 114 PRO A O 1
ATOM 831 N N . GLU A 1 115 ? -5.902 -11.133 -10.682 1.00 72.62 115 GLU A N 1
ATOM 832 C CA . GLU A 1 115 ? -6.766 -10.044 -11.153 1.00 72.62 115 GLU A CA 1
ATOM 833 C C . GLU A 1 115 ? -6.052 -8.689 -11.268 1.00 72.62 115 GLU A C 1
ATOM 835 O O . GLU A 1 115 ? -6.461 -7.835 -12.054 1.00 72.62 115 GLU A O 1
ATOM 840 N N . ALA A 1 116 ? -4.946 -8.491 -10.544 1.00 70.12 116 ALA A N 1
ATOM 841 C CA . ALA A 1 116 ? -4.149 -7.275 -10.655 1.00 70.12 116 ALA A CA 1
ATOM 842 C C . ALA A 1 116 ? -3.389 -7.169 -11.991 1.00 70.12 116 ALA A C 1
ATOM 844 O O . ALA A 1 116 ? -2.876 -6.096 -12.297 1.00 70.12 116 ALA A O 1
ATOM 845 N N . GLY A 1 117 ? -3.295 -8.245 -12.782 1.00 73.62 117 GLY A N 1
ATOM 846 C CA . GLY A 1 117 ? -2.423 -8.349 -13.959 1.00 73.62 117 GLY A CA 1
ATOM 847 C C . GLY A 1 117 ? -2.856 -7.626 -15.236 1.00 73.62 117 GLY A C 1
ATOM 848 O O . GLY A 1 117 ? -2.140 -7.725 -16.229 1.00 73.62 117 GLY A O 1
ATOM 849 N N . GLU A 1 118 ? -3.986 -6.913 -15.261 1.00 84.44 118 GLU A N 1
ATOM 850 C CA . GLU A 1 118 ? -4.459 -6.246 -16.485 1.00 84.44 118 GLU A CA 1
ATOM 851 C C . GLU A 1 118 ? -3.498 -5.115 -16.906 1.00 84.44 118 GLU A C 1
ATOM 853 O O . GLU A 1 118 ? -3.347 -4.096 -16.224 1.00 84.44 118 GLU A O 1
ATOM 858 N N . LEU A 1 119 ? -2.793 -5.323 -18.020 1.00 87.88 119 LEU A N 1
ATOM 859 C CA . LEU A 1 119 ? -1.686 -4.483 -18.471 1.00 87.88 119 LEU A CA 1
ATOM 860 C C . LEU A 1 119 ? -2.129 -3.050 -18.798 1.00 87.88 119 LEU A C 1
ATOM 862 O O . LEU A 1 119 ? -1.459 -2.103 -18.382 1.00 87.88 119 LEU A O 1
ATOM 866 N N . LEU A 1 120 ? -3.240 -2.873 -19.518 1.00 87.00 120 LEU A N 1
ATOM 867 C CA . LEU A 1 120 ? -3.677 -1.556 -19.988 1.00 87.00 120 LEU A CA 1
ATOM 868 C C . LEU A 1 120 ? -4.115 -0.668 -18.819 1.00 87.00 120 LEU A C 1
ATOM 870 O O . LEU A 1 120 ? -3.671 0.473 -18.709 1.00 87.00 120 LEU A O 1
ATOM 874 N N . ALA A 1 121 ? -4.932 -1.191 -17.908 1.00 81.31 121 ALA A N 1
ATOM 875 C CA . ALA A 1 121 ? -5.366 -0.486 -16.710 1.00 81.31 121 ALA A CA 1
ATOM 876 C C . ALA A 1 121 ? -4.195 -0.151 -15.776 1.00 81.31 121 ALA A C 1
ATOM 878 O O . ALA A 1 121 ? -4.231 0.888 -15.115 1.00 81.31 121 ALA A O 1
ATOM 879 N N . ASN A 1 122 ? -3.151 -0.984 -15.710 1.00 90.44 122 ASN A N 1
ATOM 880 C CA . ASN A 1 122 ? -1.946 -0.669 -14.941 1.00 90.44 122 ASN A CA 1
ATOM 881 C C . ASN A 1 122 ? -1.121 0.449 -15.584 1.00 90.44 122 ASN A C 1
ATOM 883 O O . ASN A 1 122 ? -0.786 1.412 -14.891 1.00 90.44 122 ASN A O 1
ATOM 887 N N . VAL A 1 123 ? -0.858 0.371 -16.894 1.00 94.56 123 VAL A N 1
ATOM 888 C CA . VAL A 1 123 ? -0.164 1.433 -17.642 1.00 94.56 123 VAL A CA 1
ATOM 889 C C . VAL A 1 123 ? -0.920 2.754 -17.506 1.00 94.56 123 VAL A C 1
ATOM 891 O O . VAL A 1 123 ? -0.352 3.716 -16.997 1.00 94.56 123 VAL A O 1
ATOM 894 N N . ASN A 1 124 ? -2.224 2.773 -17.792 1.00 93.25 124 ASN A N 1
ATOM 895 C CA . ASN A 1 124 ? -3.055 3.978 -17.720 1.00 93.25 124 ASN A CA 1
ATOM 896 C C . ASN A 1 124 ? -3.129 4.567 -16.296 1.00 93.25 124 ASN A C 1
ATOM 898 O O . ASN A 1 124 ? -3.150 5.787 -16.113 1.00 93.25 124 ASN A O 1
ATOM 902 N N . ARG A 1 125 ? -3.120 3.717 -15.258 1.00 89.06 125 ARG A N 1
ATOM 903 C CA . ARG A 1 125 ? -3.060 4.148 -13.849 1.00 89.06 125 ARG A CA 1
ATOM 904 C C . ARG A 1 125 ? -1.714 4.789 -13.504 1.00 89.06 125 ARG A C 1
ATOM 906 O O . ARG A 1 125 ? -1.675 5.728 -12.713 1.00 89.06 125 ARG A O 1
ATOM 913 N N . TRP A 1 126 ? -0.613 4.283 -14.052 1.00 94.62 126 TRP A N 1
ATOM 914 C CA . TRP A 1 126 ? 0.732 4.813 -13.816 1.00 94.62 126 TRP A CA 1
ATOM 915 C C . TRP A 1 126 ? 1.038 6.057 -14.653 1.00 94.62 126 TRP A C 1
ATOM 917 O O . TRP A 1 126 ? 1.675 6.974 -14.141 1.00 94.62 126 TRP A O 1
ATOM 927 N N . GLU A 1 127 ? 0.513 6.140 -15.874 1.00 94.56 127 GLU A N 1
ATOM 928 C CA . GLU A 1 127 ? 0.489 7.353 -16.694 1.00 94.56 127 GLU A CA 1
ATOM 929 C C . GLU A 1 127 ? -0.189 8.498 -15.932 1.00 94.56 127 GLU A C 1
ATOM 931 O O . GLU A 1 127 ? 0.429 9.543 -15.717 1.00 94.56 127 GLU A O 1
ATOM 936 N N . GLY A 1 128 ? -1.393 8.260 -15.396 1.00 91.00 128 GLY A N 1
ATOM 937 C CA . GLY A 1 128 ? -2.100 9.235 -14.563 1.00 91.00 128 GLY A CA 1
ATOM 938 C C . GLY A 1 128 ? -1.322 9.663 -13.309 1.00 91.00 128 GLY A C 1
ATOM 939 O O . GLY A 1 128 ? -1.369 10.832 -12.931 1.00 91.00 128 GLY A O 1
ATOM 940 N N . GLN A 1 129 ? -0.541 8.763 -12.694 1.00 83.12 129 GLN A N 1
ATOM 941 C CA . GLN A 1 129 ? 0.319 9.088 -11.542 1.00 83.12 129 GLN A CA 1
ATOM 942 C C . GLN A 1 129 ? 1.493 10.019 -11.883 1.00 83.12 129 GLN A C 1
ATOM 944 O O . GLN A 1 129 ? 2.007 10.679 -10.981 1.00 83.12 129 GLN A O 1
ATOM 949 N N . ILE A 1 130 ? 1.916 10.091 -13.150 1.00 90.56 130 ILE A N 1
ATOM 950 C CA . ILE A 1 130 ? 2.992 10.987 -13.606 1.00 90.56 130 ILE A CA 1
ATOM 951 C C . ILE A 1 130 ? 2.501 12.108 -14.539 1.00 90.56 130 ILE A C 1
ATOM 953 O O . ILE A 1 130 ? 3.310 12.795 -15.164 1.00 90.56 130 ILE A O 1
ATOM 957 N N . GLY A 1 131 ? 1.181 12.316 -14.616 1.00 89.31 131 GLY A N 1
ATOM 958 C CA . GLY A 1 131 ? 0.553 13.395 -15.384 1.00 89.31 131 GLY A CA 1
ATOM 959 C C . GLY A 1 131 ? 0.447 13.152 -16.894 1.00 89.31 131 GLY A C 1
ATOM 960 O O . GLY A 1 131 ? 0.242 14.107 -17.641 1.00 89.31 131 GLY A O 1
ATOM 961 N N . LEU A 1 132 ? 0.595 11.909 -17.359 1.00 93.56 132 LEU A N 1
ATOM 962 C CA . LEU A 1 132 ? 0.346 11.536 -18.753 1.00 93.56 132 LEU A CA 1
ATOM 963 C C . LEU A 1 132 ? -1.149 11.247 -19.003 1.00 93.56 132 LEU A C 1
ATOM 965 O O . LEU A 1 132 ? -1.846 10.782 -18.096 1.00 93.56 132 LEU A O 1
ATOM 969 N N . PRO A 1 133 ? -1.656 11.493 -20.227 1.00 92.38 133 PRO A N 1
ATOM 970 C CA . PRO A 1 133 ? -2.960 10.987 -20.644 1.00 92.38 133 PRO A CA 1
ATOM 971 C C . PRO A 1 133 ? -2.927 9.450 -20.759 1.00 92.38 133 PRO A C 1
ATOM 973 O O . PRO A 1 133 ? -1.873 8.901 -21.074 1.00 92.38 133 PRO A O 1
ATOM 976 N N . PRO A 1 134 ? -4.063 8.758 -20.557 1.00 91.94 134 PRO A N 1
ATOM 977 C CA . PRO A 1 134 ? -4.123 7.304 -20.650 1.00 91.94 134 PRO A CA 1
ATOM 978 C C . PRO A 1 134 ? -3.926 6.804 -22.088 1.00 91.94 134 PRO A C 1
ATOM 980 O O . PRO A 1 134 ? -4.567 7.293 -23.026 1.00 91.94 134 PRO A O 1
ATOM 983 N N . SER A 1 135 ? -3.094 5.780 -22.239 1.00 92.44 135 SER A N 1
ATOM 984 C CA . SER A 1 135 ? -2.858 5.054 -23.481 1.00 92.44 135 SER A CA 1
ATOM 985 C C . SER A 1 135 ? -4.078 4.245 -23.942 1.00 92.44 135 SER A C 1
ATOM 987 O O . SER A 1 135 ? -4.963 3.850 -23.174 1.00 92.44 135 SER A O 1
ATOM 989 N N . LYS A 1 136 ? -4.121 3.966 -25.248 1.00 93.62 136 LYS A N 1
ATOM 990 C CA . LYS A 1 136 ? -5.041 2.999 -25.867 1.00 93.62 136 LYS A CA 1
ATOM 991 C C . LYS A 1 136 ? -4.308 1.668 -26.097 1.00 93.62 136 LYS A C 1
ATOM 993 O O . LYS A 1 136 ? -3.080 1.675 -26.170 1.00 93.62 136 LYS A O 1
ATOM 998 N N . PRO A 1 137 ? -5.013 0.536 -26.315 1.00 91.81 137 PRO A N 1
ATOM 999 C CA . PRO A 1 137 ? -4.372 -0.761 -26.572 1.00 91.81 137 PRO A CA 1
ATOM 1000 C C . PRO A 1 137 ? -3.300 -0.726 -27.677 1.00 91.81 137 PRO A C 1
ATOM 1002 O O . PRO A 1 137 ? -2.248 -1.341 -27.550 1.00 91.81 137 PRO A O 1
ATOM 1005 N N . GLN A 1 138 ? -3.558 0.040 -28.742 1.00 95.00 138 GLN A N 1
ATOM 1006 C CA . GLN A 1 138 ? -2.660 0.235 -29.887 1.00 95.00 138 GLN A CA 1
ATOM 1007 C C . GLN A 1 138 ? -1.370 1.014 -29.568 1.00 95.00 138 GLN A C 1
ATOM 1009 O O . GLN A 1 138 ? -0.401 0.906 -30.314 1.00 95.00 138 GLN A O 1
ATOM 1014 N N . ASP A 1 139 ? -1.357 1.804 -28.491 1.00 93.75 139 ASP A N 1
ATOM 1015 C CA . ASP A 1 139 ? -0.231 2.662 -28.106 1.00 93.75 139 ASP A CA 1
ATOM 1016 C C . ASP A 1 139 ? 0.701 1.981 -27.088 1.00 93.75 139 ASP A C 1
ATOM 1018 O O . ASP A 1 139 ? 1.861 2.376 -26.971 1.00 93.75 139 ASP A O 1
ATOM 1022 N N . LEU A 1 140 ? 0.247 0.906 -26.423 1.00 92.62 140 LEU A N 1
ATOM 1023 C CA . LEU A 1 140 ? 1.041 0.132 -25.456 1.00 92.62 140 LEU A CA 1
ATOM 1024 C C . LEU A 1 140 ? 2.450 -0.259 -25.950 1.00 92.62 140 LEU A C 1
ATOM 1026 O O . LEU A 1 140 ? 3.384 -0.097 -25.166 1.00 92.62 140 LEU A O 1
ATOM 1030 N N . PRO A 1 141 ? 2.685 -0.687 -27.212 1.00 96.38 141 PRO A N 1
ATOM 1031 C CA . PRO A 1 141 ? 4.032 -1.037 -27.686 1.00 96.38 141 PRO A CA 1
ATOM 1032 C C . PRO A 1 141 ? 5.053 0.114 -27.664 1.00 96.38 141 PRO A C 1
ATOM 1034 O O . PRO A 1 141 ? 6.238 -0.116 -27.888 1.00 96.38 141 PRO A O 1
ATOM 1037 N N . ARG A 1 142 ? 4.615 1.359 -27.426 1.00 95.56 142 ARG A N 1
ATOM 1038 C CA . ARG A 1 142 ? 5.487 2.538 -27.297 1.00 95.56 142 ARG A CA 1
ATOM 1039 C C . ARG A 1 142 ? 6.109 2.673 -25.906 1.00 95.56 142 ARG A C 1
ATOM 1041 O O . ARG A 1 142 ? 7.123 3.350 -25.778 1.00 95.56 142 ARG A O 1
ATOM 1048 N N . VAL A 1 143 ? 5.484 2.070 -24.893 1.00 96.44 143 VAL A N 1
ATOM 1049 C CA . VAL A 1 143 ? 5.860 2.184 -23.470 1.00 96.44 143 VAL A CA 1
ATOM 1050 C C . VAL A 1 143 ? 6.039 0.829 -22.782 1.00 96.44 143 VAL A C 1
ATOM 1052 O O . VAL A 1 143 ? 6.639 0.771 -21.712 1.00 96.44 143 VAL A O 1
ATOM 1055 N N . VAL A 1 144 ? 5.557 -0.261 -23.393 1.00 97.62 144 VAL A N 1
ATOM 1056 C CA . VAL A 1 144 ? 5.687 -1.637 -22.904 1.00 97.62 144 VAL A CA 1
ATOM 1057 C C . VAL A 1 144 ? 6.608 -2.457 -23.807 1.00 97.62 144 VAL A C 1
ATOM 1059 O O . VAL A 1 144 ? 6.387 -2.566 -25.013 1.00 97.62 144 VAL A O 1
ATOM 1062 N N . LYS A 1 145 ? 7.602 -3.110 -23.203 1.00 97.56 145 LYS A N 1
ATOM 1063 C CA . LYS A 1 145 ? 8.502 -4.076 -23.837 1.00 97.56 145 LYS A CA 1
ATOM 1064 C C . LYS A 1 145 ? 8.361 -5.441 -23.164 1.00 97.56 145 LYS A C 1
ATOM 1066 O O . LYS A 1 145 ? 8.807 -5.634 -22.036 1.00 97.56 145 LYS A O 1
ATOM 1071 N N . ARG A 1 146 ? 7.801 -6.406 -23.893 1.00 96.44 146 ARG A N 1
ATOM 1072 C CA . ARG A 1 146 ? 7.780 -7.826 -23.514 1.00 96.44 146 ARG A CA 1
ATOM 1073 C C . ARG A 1 146 ? 9.206 -8.390 -23.531 1.00 96.44 146 ARG A C 1
ATOM 1075 O O . ARG A 1 146 ? 9.916 -8.223 -24.523 1.00 96.44 146 ARG A O 1
ATOM 1082 N N . ILE A 1 147 ? 9.605 -9.089 -22.475 1.00 95.81 147 ILE A N 1
ATOM 1083 C CA . ILE A 1 147 ? 10.796 -9.949 -22.431 1.00 95.81 147 ILE A CA 1
ATOM 1084 C C . ILE A 1 147 ? 10.431 -11.311 -21.828 1.00 95.81 147 ILE A C 1
ATOM 1086 O O . ILE A 1 147 ? 9.353 -11.474 -21.258 1.00 95.81 147 ILE A O 1
ATOM 1090 N N . GLU A 1 148 ? 11.335 -12.281 -21.931 1.00 94.19 148 GLU A N 1
ATOM 1091 C CA . GLU A 1 148 ? 11.223 -13.562 -21.234 1.00 94.19 148 GLU A CA 1
ATOM 1092 C C . GLU A 1 148 ? 12.314 -13.663 -20.162 1.00 94.19 148 GLU A C 1
ATOM 1094 O O . GLU A 1 148 ? 13.481 -13.374 -20.435 1.00 94.19 148 GLU A O 1
ATOM 1099 N N . VAL A 1 149 ? 11.938 -14.049 -18.941 1.00 91.50 149 VAL A N 1
ATOM 1100 C CA . VAL A 1 149 ? 12.868 -14.301 -17.829 1.00 91.50 149 VAL A CA 1
ATOM 1101 C C . VAL A 1 149 ? 12.402 -15.535 -17.063 1.00 91.50 149 VAL A C 1
ATOM 1103 O O . VAL A 1 149 ? 11.237 -15.613 -16.688 1.00 91.50 149 VAL A O 1
ATOM 1106 N N . ALA A 1 150 ? 13.292 -16.507 -16.834 1.00 86.12 150 ALA A N 1
ATOM 1107 C CA . ALA A 1 150 ? 12.982 -17.761 -16.130 1.00 86.12 150 ALA A CA 1
ATOM 1108 C C . ALA A 1 150 ? 11.703 -18.475 -16.642 1.00 86.12 150 ALA A C 1
ATOM 1110 O O . ALA A 1 150 ? 10.888 -18.949 -15.850 1.00 86.12 150 ALA A O 1
ATOM 1111 N N . GLY A 1 151 ? 11.504 -18.506 -17.969 1.00 84.50 151 GLY A N 1
ATOM 1112 C CA . GLY A 1 151 ? 10.325 -19.097 -18.619 1.00 84.50 151 GLY A CA 1
ATOM 1113 C C . GLY A 1 151 ? 9.023 -18.301 -18.446 1.00 84.50 151 GLY A C 1
ATOM 1114 O O . GLY A 1 151 ? 7.939 -18.834 -18.672 1.00 84.50 151 GLY A O 1
ATOM 1115 N N . LYS A 1 152 ? 9.101 -17.042 -17.996 1.00 87.75 152 LYS A N 1
ATOM 1116 C CA . LYS A 1 152 ? 7.952 -16.166 -17.732 1.00 87.75 152 LYS A CA 1
ATOM 1117 C C . LYS A 1 152 ? 7.955 -14.992 -18.697 1.00 87.75 152 LYS A C 1
ATOM 1119 O O . LYS A 1 152 ? 8.972 -14.318 -18.859 1.00 87.75 152 LYS A O 1
ATOM 1124 N N . ALA A 1 153 ? 6.795 -14.710 -19.282 1.00 92.75 153 ALA A N 1
ATOM 1125 C CA . ALA A 1 153 ? 6.558 -13.469 -20.003 1.00 92.75 153 ALA A CA 1
ATOM 1126 C C . ALA A 1 153 ? 6.512 -12.305 -19.002 1.00 92.75 153 ALA A C 1
ATOM 1128 O O . ALA A 1 153 ? 5.641 -12.267 -18.134 1.00 92.75 153 ALA A O 1
ATOM 1129 N N . VAL A 1 154 ? 7.452 -11.372 -19.126 1.00 96.19 154 VAL A N 1
ATOM 1130 C CA . VAL A 1 154 ? 7.552 -10.172 -18.294 1.00 96.19 154 VAL A CA 1
ATOM 1131 C C . VAL A 1 154 ? 7.311 -8.952 -19.167 1.00 96.19 154 VAL A C 1
ATOM 1133 O O . VAL A 1 154 ? 8.003 -8.749 -20.165 1.00 96.19 154 VAL A O 1
ATOM 1136 N N . ASP A 1 155 ? 6.350 -8.118 -18.789 1.00 97.75 155 ASP A N 1
ATOM 1137 C CA . ASP A 1 155 ? 6.184 -6.797 -19.389 1.00 97.75 155 ASP A CA 1
ATOM 1138 C C . ASP A 1 155 ? 7.057 -5.797 -18.622 1.00 97.75 155 ASP A C 1
ATOM 1140 O O . ASP A 1 155 ? 6.883 -5.625 -17.417 1.00 97.75 155 ASP A O 1
ATOM 1144 N N . LEU A 1 156 ? 8.003 -5.151 -19.311 1.00 98.06 156 LEU A N 1
ATOM 1145 C CA . LEU A 1 156 ? 8.730 -3.972 -18.832 1.00 98.06 156 LEU A CA 1
ATOM 1146 C C . LEU A 1 156 ? 7.991 -2.711 -19.279 1.00 98.06 156 LEU A C 1
ATOM 1148 O O . LEU A 1 156 ? 7.631 -2.605 -20.448 1.00 98.06 156 LEU A O 1
ATOM 1152 N N . ILE A 1 157 ? 7.807 -1.749 -18.381 1.00 98.50 157 ILE A N 1
ATOM 1153 C CA . ILE A 1 157 ? 7.098 -0.494 -18.627 1.00 98.50 157 ILE A CA 1
ATOM 1154 C C . ILE A 1 157 ? 8.045 0.676 -18.345 1.00 98.50 157 ILE A C 1
ATOM 1156 O O . ILE A 1 157 ? 8.658 0.731 -17.278 1.00 98.50 157 ILE A O 1
ATOM 1160 N N . ASP A 1 158 ? 8.136 1.620 -19.279 1.00 97.75 158 ASP A N 1
ATOM 1161 C CA . ASP A 1 158 ? 8.926 2.849 -19.160 1.00 97.75 158 ASP A CA 1
ATOM 1162 C C . ASP A 1 158 ? 8.071 4.066 -19.523 1.00 97.75 158 ASP A C 1
ATOM 1164 O O . ASP A 1 158 ? 7.616 4.209 -20.658 1.00 97.75 158 ASP A O 1
ATOM 1168 N N . LEU A 1 159 ? 7.842 4.942 -18.543 1.00 97.50 159 LEU A N 1
ATOM 1169 C CA . LEU A 1 159 ? 7.015 6.135 -18.683 1.00 97.50 159 LEU A CA 1
ATOM 1170 C C . LEU A 1 159 ? 7.801 7.386 -18.282 1.00 97.50 159 LEU A C 1
ATOM 1172 O O . LEU A 1 159 ? 8.378 7.472 -17.196 1.00 97.50 159 LEU A O 1
ATOM 1176 N N . SER A 1 160 ? 7.751 8.403 -19.139 1.00 97.00 160 SER A N 1
ATOM 1177 C CA . SER A 1 160 ? 8.318 9.732 -18.891 1.00 97.00 160 SER A CA 1
ATOM 1178 C C . SER A 1 160 ? 7.208 10.775 -18.920 1.00 97.00 160 SER A C 1
ATOM 1180 O O . SER A 1 160 ? 6.561 10.948 -19.948 1.00 97.00 160 SER A O 1
ATOM 1182 N N . GLY A 1 161 ? 7.005 11.488 -17.810 1.00 94.75 161 GLY A N 1
ATOM 1183 C CA . GLY A 1 161 ? 5.961 12.504 -17.671 1.00 94.75 161 GLY A CA 1
ATOM 1184 C C . GLY A 1 161 ? 6.121 13.688 -18.639 1.00 94.75 161 GLY A C 1
ATOM 1185 O O . GLY A 1 161 ? 7.150 13.790 -19.322 1.00 94.75 161 GLY A O 1
ATOM 1186 N N . PRO A 1 162 ? 5.130 14.599 -18.700 1.00 95.62 162 PRO A N 1
ATOM 1187 C CA . PRO A 1 162 ? 5.111 15.718 -19.644 1.00 95.62 162 PRO A CA 1
ATOM 1188 C C . PRO A 1 162 ? 6.368 16.593 -19.585 1.00 95.62 162 PRO A C 1
ATOM 1190 O O . PRO A 1 162 ? 6.915 16.844 -18.513 1.00 95.62 162 PRO A O 1
ATOM 1193 N N . GLU A 1 163 ? 6.825 17.095 -20.732 1.00 94.06 163 GLU A N 1
ATOM 1194 C CA . GLU A 1 163 ? 8.080 17.866 -20.815 1.00 94.06 163 GLU A CA 1
ATOM 1195 C C . GLU A 1 163 ? 8.035 19.189 -20.044 1.00 94.06 163 GLU A C 1
ATOM 1197 O O . GLU A 1 163 ? 9.053 19.653 -19.542 1.00 94.06 163 GLU A O 1
ATOM 1202 N N . ASN A 1 164 ? 6.840 19.767 -19.928 1.00 93.50 164 ASN A N 1
ATOM 1203 C CA . ASN A 1 164 ? 6.549 21.001 -19.207 1.00 93.50 164 ASN A CA 1
ATOM 1204 C C . ASN A 1 164 ? 6.201 20.785 -17.720 1.00 93.50 164 ASN A C 1
ATOM 1206 O O . ASN A 1 164 ? 5.873 21.754 -17.035 1.00 93.50 164 ASN A O 1
ATOM 1210 N N . ALA A 1 165 ? 6.233 19.549 -17.211 1.00 92.81 165 ALA A N 1
ATOM 1211 C CA . ALA A 1 165 ? 5.968 19.269 -15.803 1.00 92.81 165 ALA A CA 1
ATOM 1212 C C . ALA A 1 165 ? 7.155 19.682 -14.914 1.00 92.81 165 ALA A C 1
ATOM 1214 O O . ALA A 1 165 ? 8.316 19.452 -15.255 1.00 92.81 165 ALA A O 1
ATOM 1215 N N . ASN A 1 166 ? 6.865 20.249 -13.739 1.00 87.81 166 ASN A N 1
ATOM 1216 C CA . ASN A 1 166 ? 7.875 20.618 -12.748 1.00 87.81 166 ASN A CA 1
ATOM 1217 C C . ASN A 1 166 ? 7.444 20.175 -11.330 1.00 87.81 166 ASN A C 1
ATOM 1219 O O . ASN A 1 166 ? 6.519 20.776 -10.781 1.00 87.81 166 ASN A O 1
ATOM 1223 N N . PRO A 1 167 ? 8.088 19.155 -10.728 1.00 88.19 167 PRO A N 1
ATOM 1224 C CA . PRO A 1 167 ? 9.125 18.306 -11.320 1.00 88.19 167 PRO A CA 1
ATOM 1225 C C . PRO A 1 167 ? 8.559 17.388 -12.417 1.00 88.19 167 PRO A C 1
ATOM 1227 O O . PRO A 1 167 ? 7.456 16.858 -12.290 1.00 88.19 167 PRO A O 1
ATOM 1230 N N . ARG A 1 168 ? 9.338 17.138 -13.477 1.00 94.56 168 ARG A N 1
ATOM 1231 C CA . ARG A 1 168 ? 9.030 16.081 -14.452 1.00 94.56 168 ARG A CA 1
ATOM 1232 C C . ARG A 1 168 ? 9.268 14.728 -13.787 1.00 94.56 168 ARG A C 1
ATOM 1234 O O . ARG A 1 168 ? 10.390 14.447 -13.367 1.00 94.56 168 ARG A O 1
ATOM 1241 N N . LEU A 1 169 ? 8.231 13.903 -13.683 1.00 95.12 169 LEU A N 1
ATOM 1242 C CA . LEU A 1 169 ? 8.307 12.567 -13.085 1.00 95.12 169 LEU A CA 1
ATOM 1243 C C . LEU A 1 169 ? 8.604 11.493 -14.141 1.00 95.12 169 LEU A C 1
ATOM 1245 O O . LEU A 1 16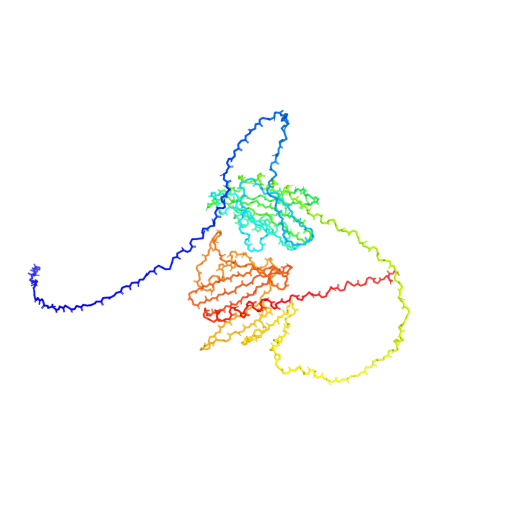9 ? 8.299 11.666 -15.319 1.00 95.12 169 LEU A O 1
ATOM 1249 N N . GLY A 1 170 ? 9.203 10.387 -13.714 1.00 96.12 170 GLY A N 1
ATOM 1250 C CA . GLY A 1 170 ? 9.401 9.181 -14.513 1.00 96.12 170 GLY A CA 1
ATOM 1251 C C . GLY A 1 170 ? 9.057 7.933 -13.706 1.00 96.12 170 GLY A C 1
ATOM 1252 O O . GLY A 1 170 ? 9.013 7.971 -12.472 1.00 96.12 170 GLY A O 1
ATOM 1253 N N . LEU A 1 171 ? 8.794 6.833 -14.406 1.00 97.81 171 LEU A N 1
ATOM 1254 C CA . LEU A 1 171 ? 8.412 5.561 -13.808 1.00 97.81 171 LEU A CA 1
ATOM 1255 C C . LEU A 1 171 ? 8.942 4.398 -14.650 1.00 97.81 171 LEU A C 1
ATOM 1257 O O . LEU A 1 171 ? 8.648 4.305 -15.837 1.00 97.81 171 LEU A O 1
ATOM 1261 N N . LEU A 1 172 ? 9.676 3.496 -14.000 1.00 98.25 172 LEU A N 1
ATOM 1262 C CA . LEU A 1 172 ? 10.033 2.182 -14.530 1.00 98.25 172 LEU A CA 1
ATOM 1263 C C . LEU A 1 172 ? 9.253 1.122 -13.756 1.00 98.25 172 LEU A C 1
ATOM 1265 O O . LEU A 1 172 ? 9.191 1.165 -12.523 1.00 98.25 172 LEU A O 1
ATOM 1269 N N . ALA A 1 173 ? 8.659 0.171 -14.466 1.00 97.81 173 ALA A N 1
ATOM 1270 C CA . ALA A 1 173 ? 7.956 -0.948 -13.857 1.00 97.81 173 ALA A CA 1
ATOM 1271 C C . ALA A 1 173 ? 8.212 -2.267 -14.590 1.00 97.81 173 ALA A C 1
ATOM 1273 O O . ALA A 1 173 ? 8.594 -2.287 -15.756 1.00 97.81 173 ALA A O 1
ATOM 1274 N N . ALA A 1 174 ? 7.980 -3.375 -13.895 1.00 98.19 174 ALA A N 1
ATOM 1275 C CA . ALA A 1 174 ? 7.903 -4.699 -14.483 1.00 98.19 174 ALA A CA 1
ATOM 1276 C C . ALA A 1 174 ? 6.745 -5.478 -13.863 1.00 98.19 174 ALA A C 1
ATOM 1278 O O . ALA A 1 174 ? 6.533 -5.412 -12.648 1.00 98.19 174 ALA A O 1
ATOM 1279 N N . ILE A 1 175 ? 6.022 -6.211 -14.706 1.00 95.75 175 ILE A N 1
ATOM 1280 C CA . ILE A 1 175 ? 4.910 -7.087 -14.335 1.00 95.75 175 ILE A CA 1
ATOM 1281 C C . ILE A 1 175 ? 5.364 -8.527 -14.584 1.00 95.75 175 ILE A C 1
ATOM 1283 O O . ILE A 1 175 ? 5.635 -8.902 -15.724 1.00 95.75 175 ILE A O 1
ATOM 1287 N N . VAL A 1 176 ? 5.481 -9.319 -13.514 1.00 94.56 176 VAL A N 1
ATOM 1288 C CA . VAL A 1 176 ? 6.043 -10.681 -13.539 1.00 94.56 176 VAL A CA 1
ATOM 1289 C C . VAL A 1 176 ? 5.015 -11.686 -12.984 1.00 94.56 176 VAL A C 1
ATOM 1291 O O . VAL A 1 176 ? 4.789 -11.716 -11.772 1.00 94.56 176 VAL A O 1
ATOM 1294 N N . PRO A 1 177 ? 4.373 -12.518 -13.826 1.00 89.31 177 PRO A N 1
ATOM 1295 C CA . PRO A 1 177 ? 3.431 -13.550 -13.374 1.00 89.31 177 PRO A CA 1
ATOM 1296 C C . PRO A 1 177 ? 4.137 -14.771 -12.749 1.00 89.31 177 PRO A C 1
ATOM 1298 O O . PRO A 1 177 ? 5.014 -15.373 -13.374 1.00 89.31 177 PRO A O 1
ATOM 1301 N N . HIS A 1 178 ? 3.748 -15.190 -11.539 1.00 86.75 178 HIS A N 1
ATOM 1302 C CA . HIS A 1 178 ? 4.289 -16.386 -10.868 1.00 86.75 178 HIS A CA 1
ATOM 1303 C C . HIS A 1 178 ? 3.348 -16.930 -9.784 1.00 86.75 178 HIS A C 1
ATOM 1305 O O . HIS A 1 178 ? 2.851 -16.151 -8.977 1.00 86.75 178 HIS A O 1
ATOM 1311 N N . GLU A 1 179 ? 3.130 -18.251 -9.751 1.00 81.94 179 GLU A N 1
ATOM 1312 C CA . GLU A 1 179 ? 2.323 -18.983 -8.752 1.00 81.94 179 GLU A CA 1
ATOM 1313 C C . GLU A 1 179 ? 0.980 -18.326 -8.419 1.00 81.94 179 GLU A C 1
ATOM 1315 O O . GLU A 1 179 ? 0.661 -18.021 -7.271 1.00 81.94 179 GLU A O 1
ATOM 1320 N N . GLY A 1 180 ? 0.198 -18.043 -9.465 1.00 76.88 180 GLY A N 1
ATOM 1321 C CA . GLY A 1 180 ? -1.111 -17.404 -9.328 1.00 76.88 180 GLY A CA 1
ATOM 1322 C C . GLY A 1 180 ? -1.061 -15.963 -8.811 1.00 76.88 180 GLY A C 1
ATOM 1323 O O . GLY A 1 180 ? -2.106 -15.412 -8.497 1.00 76.88 180 GLY A O 1
ATOM 1324 N N . ARG A 1 181 ? 0.117 -15.337 -8.723 1.00 84.50 181 ARG A N 1
ATOM 1325 C CA . ARG A 1 181 ? 0.311 -13.936 -8.335 1.00 84.50 181 ARG A CA 1
ATOM 1326 C C . ARG A 1 181 ? 0.923 -13.126 -9.471 1.00 84.50 181 ARG A C 1
ATOM 1328 O O . ARG A 1 181 ? 1.596 -13.657 -10.357 1.00 84.50 181 ARG A O 1
ATOM 1335 N N . VAL A 1 182 ? 0.745 -11.814 -9.396 1.00 85.38 182 VAL A N 1
ATOM 1336 C CA . VAL A 1 182 ? 1.397 -10.844 -10.277 1.00 85.38 182 VAL A CA 1
ATOM 1337 C C . VAL A 1 182 ? 2.327 -9.979 -9.442 1.00 85.38 182 VAL A C 1
ATOM 1339 O O . VAL A 1 182 ? 1.899 -9.302 -8.508 1.00 85.38 182 VAL A O 1
ATOM 1342 N N . TRP A 1 183 ? 3.616 -10.024 -9.765 1.00 92.06 183 TRP A N 1
ATOM 1343 C CA . TRP A 1 183 ? 4.660 -9.307 -9.047 1.00 92.06 183 TRP A CA 1
ATOM 1344 C C . TRP A 1 183 ? 4.990 -8.006 -9.765 1.00 92.06 183 TRP A C 1
ATOM 1346 O O . TRP A 1 183 ? 5.397 -8.005 -10.927 1.00 92.06 183 TRP A O 1
ATOM 1356 N N . PHE A 1 184 ? 4.832 -6.902 -9.045 1.00 92.62 184 PHE A N 1
ATOM 1357 C CA . PHE A 1 184 ? 5.119 -5.556 -9.510 1.00 92.62 184 PHE A CA 1
ATOM 1358 C C . PHE A 1 184 ? 6.449 -5.090 -8.939 1.00 92.62 184 PHE A C 1
ATOM 1360 O O . PHE A 1 184 ? 6.552 -4.814 -7.744 1.00 92.62 184 PHE A O 1
ATOM 1367 N N . PHE A 1 185 ? 7.449 -4.957 -9.803 1.00 96.31 185 PHE A N 1
ATOM 1368 C CA . PHE A 1 185 ? 8.668 -4.210 -9.506 1.00 96.31 185 PHE A CA 1
ATOM 1369 C C . PHE A 1 185 ? 8.443 -2.791 -10.007 1.00 96.31 185 PHE A C 1
ATOM 1371 O O . PHE A 1 185 ? 8.135 -2.613 -11.181 1.00 96.31 185 PHE A O 1
ATOM 1378 N N . LYS A 1 186 ? 8.548 -1.776 -9.148 1.00 95.00 186 LYS A N 1
ATOM 1379 C CA . LYS A 1 186 ? 8.220 -0.395 -9.526 1.00 95.00 186 LYS A CA 1
ATOM 1380 C C . LYS A 1 186 ? 9.162 0.616 -8.897 1.00 95.00 186 LYS A C 1
ATOM 1382 O O . LYS A 1 186 ? 9.278 0.659 -7.674 1.00 95.00 186 LYS A O 1
ATOM 1387 N N . LEU A 1 187 ? 9.748 1.459 -9.741 1.00 95.44 187 LEU A N 1
ATOM 1388 C CA . LEU A 1 187 ? 10.602 2.594 -9.410 1.00 95.44 187 LEU A CA 1
ATOM 1389 C C . LEU A 1 187 ? 9.964 3.874 -9.960 1.00 95.44 187 LEU A C 1
ATOM 1391 O O . LEU A 1 187 ? 9.631 3.936 -11.140 1.00 95.44 187 LEU A O 1
ATOM 1395 N N . ALA A 1 188 ? 9.792 4.897 -9.127 1.00 90.81 188 ALA A N 1
ATOM 1396 C CA . ALA A 1 188 ? 9.232 6.183 -9.544 1.00 90.81 188 ALA A CA 1
ATOM 1397 C C . ALA A 1 188 ? 9.907 7.345 -8.804 1.00 90.81 188 ALA A C 1
ATOM 1399 O O . ALA A 1 188 ? 10.396 7.173 -7.688 1.00 90.81 188 ALA A O 1
ATOM 1400 N N . GLY A 1 189 ? 9.927 8.523 -9.427 1.00 89.56 189 GLY A N 1
ATOM 1401 C CA . GLY A 1 189 ? 10.587 9.718 -8.897 1.00 89.56 189 GLY A CA 1
ATOM 1402 C C . GLY A 1 189 ? 10.830 10.769 -9.985 1.00 89.56 189 GLY A C 1
ATOM 1403 O O . GLY A 1 189 ? 10.231 10.681 -11.061 1.00 89.56 189 GLY A O 1
ATOM 1404 N N . PRO A 1 190 ? 11.705 11.762 -9.749 1.00 93.19 190 PRO A N 1
ATOM 1405 C CA . PRO A 1 190 ? 12.130 12.710 -10.777 1.00 93.19 190 PRO A CA 1
ATOM 1406 C C . PRO A 1 190 ? 12.713 11.989 -12.001 1.00 93.19 190 PRO A C 1
ATOM 1408 O O . PRO A 1 190 ? 13.563 11.108 -11.867 1.00 93.19 190 PRO A O 1
ATOM 1411 N N . MET A 1 191 ? 12.267 12.372 -13.200 1.00 94.69 191 MET A N 1
ATOM 1412 C CA . MET A 1 191 ? 12.492 11.631 -14.448 1.00 94.69 191 MET A CA 1
ATOM 1413 C C . MET A 1 191 ? 13.970 11.333 -14.705 1.00 94.69 191 MET A C 1
ATOM 1415 O O . MET A 1 191 ? 14.311 10.191 -14.992 1.00 94.69 191 MET A O 1
ATOM 1419 N N . GLN A 1 192 ? 14.852 12.320 -14.520 1.00 93.19 192 GLN A N 1
ATOM 1420 C CA . GLN A 1 192 ? 16.292 12.157 -14.756 1.00 93.19 192 GLN A CA 1
ATOM 1421 C C . GLN A 1 192 ? 16.931 11.121 -13.814 1.00 93.19 192 GLN A C 1
ATOM 1423 O O . GLN A 1 192 ? 17.797 10.354 -14.229 1.00 93.19 192 GLN A O 1
ATOM 1428 N N . LEU A 1 193 ? 16.471 11.052 -12.560 1.00 94.31 193 LEU A N 1
ATOM 1429 C CA . LEU A 1 193 ? 16.967 10.092 -11.571 1.00 94.31 193 LEU A CA 1
ATOM 1430 C C . LEU A 1 193 ? 16.472 8.675 -11.868 1.00 94.31 193 LEU A C 1
ATOM 1432 O O . LEU A 1 193 ? 17.219 7.716 -11.705 1.00 94.31 193 LEU A O 1
ATOM 1436 N N . VAL A 1 194 ? 15.230 8.541 -12.341 1.00 95.56 194 VAL A N 1
ATOM 1437 C CA . VAL A 1 194 ? 14.663 7.253 -12.766 1.00 95.56 194 VAL A CA 1
ATOM 1438 C C . VAL A 1 194 ? 15.323 6.766 -14.060 1.00 95.56 194 VAL A C 1
ATOM 1440 O O . VAL A 1 194 ? 15.718 5.605 -14.147 1.00 95.56 194 VAL A O 1
ATOM 1443 N N . ALA A 1 195 ? 15.529 7.653 -15.037 1.00 95.06 195 ALA A N 1
ATOM 1444 C CA . ALA A 1 195 ? 16.198 7.341 -16.298 1.00 95.06 195 ALA A CA 1
ATOM 1445 C C . ALA A 1 195 ? 17.642 6.854 -16.085 1.00 95.06 195 ALA A C 1
ATOM 1447 O O . ALA A 1 195 ? 18.042 5.864 -16.697 1.00 95.06 195 ALA A O 1
ATOM 1448 N N . ALA A 1 196 ? 18.386 7.471 -15.159 1.00 95.69 196 ALA A N 1
ATOM 1449 C CA . ALA A 1 196 ? 19.737 7.049 -14.776 1.00 95.69 196 ALA A CA 1
ATOM 1450 C C . ALA A 1 196 ? 19.805 5.644 -14.137 1.00 95.69 196 ALA A C 1
ATOM 1452 O O . ALA A 1 196 ? 20.882 5.060 -14.045 1.00 95.69 196 ALA A O 1
ATOM 1453 N N . GLN A 1 197 ? 18.674 5.082 -13.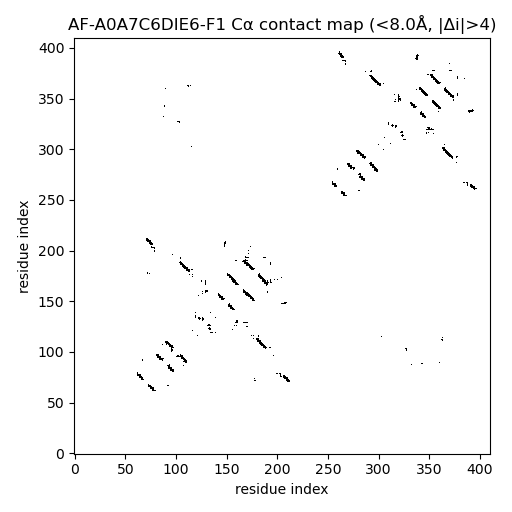700 1.00 96.44 197 GLN A N 1
ATOM 1454 C CA . GLN A 1 197 ? 18.591 3.757 -13.073 1.00 96.44 197 GLN A CA 1
ATOM 1455 C C . GLN A 1 197 ? 18.076 2.672 -14.030 1.00 96.44 197 GLN A C 1
ATOM 1457 O O . GLN A 1 197 ? 17.989 1.512 -13.631 1.00 96.44 197 GLN A O 1
ATOM 1462 N N . ARG A 1 198 ? 17.764 3.014 -15.289 1.00 96.19 198 ARG A N 1
ATOM 1463 C CA . ARG A 1 198 ? 17.191 2.109 -16.304 1.00 96.19 198 ARG A CA 1
ATOM 1464 C C . ARG A 1 198 ? 17.969 0.806 -16.467 1.00 96.19 198 ARG A C 1
ATOM 1466 O O . ARG A 1 198 ? 17.388 -0.267 -16.358 1.00 96.19 198 ARG A O 1
ATOM 1473 N N . GLU A 1 199 ? 19.276 0.889 -16.695 1.00 96.62 199 GLU A N 1
ATOM 1474 C CA . GLU A 1 199 ? 20.115 -0.294 -16.932 1.00 96.62 199 GLU A CA 1
ATOM 1475 C C . GLU A 1 199 ? 20.175 -1.203 -15.697 1.00 96.62 199 GLU A C 1
ATOM 1477 O O . GLU A 1 199 ? 20.052 -2.422 -15.814 1.00 96.62 199 GLU A O 1
ATOM 1482 N N . LYS A 1 200 ? 20.267 -0.607 -14.500 1.00 96.94 200 LYS A N 1
ATOM 1483 C CA . LYS A 1 200 ? 20.238 -1.324 -13.215 1.00 96.94 200 LYS A CA 1
ATOM 1484 C C . LYS A 1 200 ? 18.879 -1.974 -12.950 1.00 96.94 200 LYS A C 1
ATOM 1486 O O . LYS A 1 200 ? 18.830 -3.121 -12.514 1.00 96.94 200 LYS A O 1
ATOM 1491 N N . PHE A 1 201 ? 17.788 -1.276 -13.260 1.00 97.56 201 PHE A N 1
ATOM 1492 C CA . PHE A 1 201 ? 16.433 -1.813 -13.182 1.00 97.56 201 PHE A CA 1
ATOM 1493 C C . PHE A 1 201 ? 16.275 -3.028 -14.103 1.00 97.56 201 PHE A C 1
ATOM 1495 O O . PHE A 1 20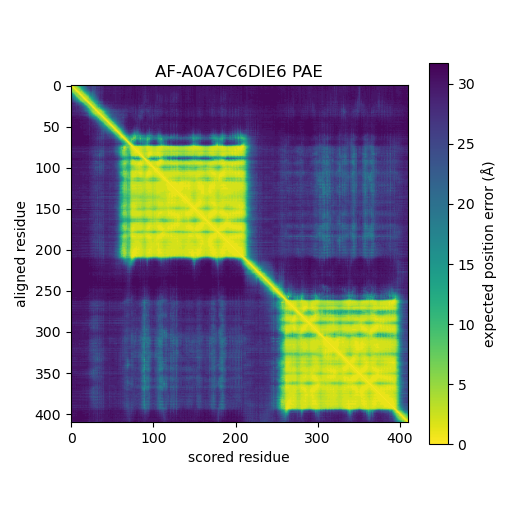1 ? 15.891 -4.097 -13.638 1.00 97.56 201 PHE A O 1
ATOM 1502 N N . GLU A 1 202 ? 16.637 -2.914 -15.386 1.00 97.06 202 GLU A N 1
ATOM 1503 C CA . GLU A 1 202 ? 16.556 -4.049 -16.311 1.00 97.06 202 GLU A CA 1
ATOM 1504 C C . GLU A 1 202 ? 17.471 -5.217 -15.901 1.00 97.06 202 GLU A C 1
ATOM 1506 O O . GLU A 1 202 ? 17.095 -6.374 -16.090 1.00 97.06 202 GLU A O 1
ATOM 1511 N N . ALA A 1 203 ? 18.649 -4.945 -15.328 1.00 95.56 203 ALA A N 1
ATOM 1512 C CA . ALA A 1 203 ? 19.541 -5.976 -14.799 1.00 95.56 203 ALA A CA 1
ATOM 1513 C C . ALA A 1 203 ? 18.905 -6.745 -13.627 1.00 95.56 203 ALA A C 1
ATOM 1515 O O . ALA A 1 203 ? 18.943 -7.977 -13.628 1.00 95.56 203 ALA A O 1
ATOM 1516 N N . LEU A 1 204 ? 18.245 -6.050 -12.687 1.00 96.50 204 LEU A N 1
ATOM 1517 C CA . LEU A 1 204 ? 17.470 -6.695 -11.621 1.00 96.50 204 LEU A CA 1
ATOM 1518 C C . LEU A 1 204 ? 16.386 -7.596 -12.221 1.00 96.50 204 LEU A C 1
ATOM 1520 O O . LEU A 1 204 ? 16.312 -8.767 -11.858 1.00 96.50 204 LEU A O 1
ATOM 1524 N N . ILE A 1 205 ? 15.589 -7.101 -13.175 1.00 97.31 205 ILE A N 1
ATOM 1525 C CA . ILE A 1 205 ? 14.510 -7.910 -13.766 1.00 97.31 205 ILE A CA 1
ATOM 1526 C C . ILE A 1 205 ? 15.057 -9.137 -14.507 1.00 97.31 205 ILE A C 1
ATOM 1528 O O . ILE A 1 205 ? 14.495 -10.218 -14.372 1.00 97.31 205 ILE A O 1
ATOM 1532 N N . ARG A 1 206 ? 16.180 -9.021 -15.227 1.00 96.12 206 ARG A N 1
ATOM 1533 C CA . ARG A 1 206 ? 16.835 -10.164 -15.897 1.00 96.12 206 ARG A CA 1
ATOM 1534 C C . ARG A 1 206 ? 17.429 -11.194 -14.933 1.00 96.12 206 ARG A C 1
ATOM 1536 O O . ARG A 1 206 ? 17.600 -12.341 -15.328 1.00 96.12 206 ARG A O 1
ATOM 1543 N N . SER A 1 207 ? 17.735 -10.805 -13.696 1.00 94.69 207 SER A N 1
ATOM 1544 C CA . SER A 1 207 ? 18.251 -11.713 -12.660 1.00 94.69 207 SER A CA 1
ATOM 1545 C C . SER A 1 207 ? 17.171 -12.559 -11.971 1.00 94.69 207 SER A C 1
ATOM 1547 O O . SER A 1 207 ? 17.508 -13.426 -11.153 1.00 94.69 207 SER A O 1
ATOM 1549 N N . ILE A 1 208 ? 15.887 -12.303 -12.272 1.00 93.94 208 ILE A N 1
ATOM 1550 C CA . ILE A 1 208 ? 14.764 -13.010 -11.656 1.00 93.94 208 ILE A CA 1
ATOM 1551 C C . ILE A 1 208 ? 14.852 -14.506 -11.959 1.00 93.94 208 ILE A C 1
ATOM 1553 O O . ILE A 1 208 ? 15.016 -14.936 -13.098 1.00 93.94 208 ILE A O 1
ATOM 1557 N N . ARG A 1 209 ? 14.705 -15.303 -10.907 1.00 88.56 209 ARG A N 1
ATOM 1558 C CA . ARG A 1 209 ? 14.742 -16.764 -10.934 1.00 88.56 209 ARG A CA 1
ATOM 1559 C C . ARG A 1 209 ? 13.768 -17.325 -9.909 1.00 88.56 209 ARG A C 1
ATOM 1561 O O . ARG A 1 209 ? 13.411 -16.643 -8.949 1.00 88.56 209 ARG A O 1
ATOM 1568 N N . VAL A 1 210 ? 13.345 -18.560 -10.136 1.00 83.12 210 VAL A N 1
ATOM 1569 C CA . VAL A 1 210 ? 12.448 -19.302 -9.249 1.00 83.12 210 VAL A CA 1
ATOM 1570 C C . VAL A 1 210 ? 13.277 -20.313 -8.475 1.00 83.12 210 VAL A C 1
ATOM 1572 O O . VAL A 1 210 ? 14.020 -21.079 -9.089 1.00 83.12 210 VAL A O 1
ATOM 1575 N N . ASP A 1 211 ? 13.120 -20.347 -7.156 1.00 67.62 211 ASP A N 1
ATOM 1576 C CA . ASP A 1 211 ? 13.519 -21.523 -6.389 1.00 67.62 211 ASP A CA 1
ATOM 1577 C C . ASP A 1 211 ? 12.527 -22.646 -6.676 1.00 67.62 211 ASP A C 1
ATOM 1579 O O . ASP A 1 211 ? 11.369 -22.603 -6.247 1.00 67.62 211 ASP A O 1
ATOM 1583 N N . VAL A 1 212 ? 12.993 -23.650 -7.415 1.00 51.09 212 VAL A N 1
ATOM 1584 C CA . VAL A 1 212 ? 12.347 -24.957 -7.432 1.00 51.09 212 VAL A CA 1
ATOM 1585 C C . VAL A 1 212 ? 12.807 -25.662 -6.162 1.00 51.09 212 VAL A C 1
ATOM 1587 O O . VAL A 1 212 ? 13.934 -26.151 -6.103 1.00 51.09 212 VAL A O 1
ATOM 1590 N N . ASP A 1 213 ? 11.952 -25.696 -5.139 1.00 44.16 213 ASP A N 1
ATOM 1591 C CA . ASP A 1 213 ? 12.051 -26.776 -4.161 1.00 44.16 213 ASP A CA 1
ATOM 1592 C C . ASP A 1 213 ? 11.841 -28.066 -4.956 1.00 44.16 213 ASP A C 1
ATOM 1594 O O . ASP A 1 213 ? 10.757 -28.304 -5.499 1.00 44.16 213 ASP A O 1
ATOM 1598 N N . GLU A 1 214 ? 12.897 -28.869 -5.085 1.00 37.47 214 GLU A N 1
ATOM 1599 C CA . GLU A 1 214 ? 12.805 -30.210 -5.649 1.00 37.47 214 GLU A CA 1
ATOM 1600 C C . GLU A 1 214 ? 11.974 -31.044 -4.675 1.00 37.47 214 GLU A C 1
ATOM 1602 O O . GLU A 1 214 ? 12.477 -31.604 -3.700 1.00 37.47 214 GLU A O 1
ATOM 1607 N N . ALA A 1 215 ? 10.658 -31.041 -4.900 1.00 35.50 215 ALA A N 1
ATOM 1608 C CA . ALA A 1 215 ? 9.719 -31.816 -4.119 1.00 35.50 215 ALA A CA 1
ATOM 1609 C C . ALA A 1 215 ? 10.165 -33.277 -4.177 1.00 35.50 215 ALA A C 1
ATOM 1611 O O . ALA A 1 215 ? 10.148 -33.890 -5.248 1.00 35.50 215 ALA A O 1
ATOM 1612 N N . ALA A 1 216 ? 10.578 -33.813 -3.023 1.00 33.12 216 ALA A N 1
ATOM 1613 C CA . ALA A 1 216 ? 10.926 -35.218 -2.893 1.00 33.12 216 ALA A CA 1
ATOM 1614 C C . ALA A 1 216 ? 9.809 -36.061 -3.535 1.00 33.12 216 ALA A C 1
ATOM 1616 O O . ALA A 1 216 ? 8.629 -35.766 -3.299 1.00 33.12 216 ALA A O 1
ATOM 1617 N N . PRO A 1 217 ? 10.153 -37.054 -4.377 1.00 33.28 217 PRO A N 1
ATOM 1618 C CA . PRO A 1 217 ? 9.169 -37.747 -5.195 1.00 33.28 217 PRO A CA 1
ATOM 1619 C C . PRO A 1 217 ? 8.057 -38.331 -4.314 1.00 33.28 217 PRO A C 1
ATOM 1621 O O . PRO A 1 217 ? 8.351 -38.797 -3.206 1.00 33.28 217 PRO A O 1
ATOM 1624 N N . PRO A 1 218 ? 6.790 -38.321 -4.772 1.00 35.06 218 PRO A N 1
ATOM 1625 C CA . PRO A 1 218 ? 5.697 -38.877 -3.991 1.00 35.06 218 PRO A CA 1
ATOM 1626 C C . PRO A 1 218 ? 6.011 -40.332 -3.656 1.00 35.06 218 PRO A C 1
ATOM 1628 O O . PRO A 1 218 ? 6.254 -41.135 -4.557 1.00 35.06 218 PRO A O 1
ATOM 1631 N N . ALA A 1 219 ? 6.002 -40.677 -2.368 1.00 37.44 219 ALA A N 1
ATOM 1632 C CA . ALA A 1 219 ? 6.057 -42.073 -1.968 1.00 37.44 219 ALA A CA 1
ATOM 1633 C C . ALA A 1 219 ? 4.832 -42.785 -2.562 1.00 37.44 219 ALA A C 1
ATOM 1635 O O . ALA A 1 219 ? 3.697 -42.385 -2.291 1.00 37.44 219 ALA A O 1
ATOM 1636 N N . GLU A 1 220 ? 5.063 -43.805 -3.392 1.00 31.78 220 GLU A N 1
ATOM 1637 C CA . GLU A 1 220 ? 3.988 -44.585 -4.003 1.00 31.78 220 GLU A CA 1
ATOM 1638 C C . GLU A 1 220 ? 3.075 -45.163 -2.918 1.00 31.78 220 GLU A C 1
ATOM 1640 O O . GLU A 1 220 ? 3.497 -45.942 -2.060 1.00 31.78 220 GLU A O 1
ATOM 1645 N N . ALA A 1 221 ? 1.795 -44.796 -2.971 1.00 32.88 221 ALA A N 1
ATOM 1646 C CA . ALA A 1 221 ? 0.776 -45.432 -2.158 1.00 32.88 221 ALA A CA 1
ATOM 1647 C C . ALA A 1 221 ? 0.491 -46.827 -2.731 1.00 32.88 221 ALA A C 1
ATOM 1649 O O . ALA A 1 221 ? -0.236 -46.970 -3.715 1.00 32.88 221 ALA A O 1
ATOM 1650 N N . ALA A 1 222 ? 1.059 -47.861 -2.108 1.00 33.97 222 ALA A N 1
ATOM 1651 C CA . ALA A 1 222 ? 0.668 -49.238 -2.380 1.00 33.97 222 ALA A CA 1
ATOM 1652 C C . ALA A 1 222 ? -0.837 -49.432 -2.073 1.00 33.97 222 ALA A C 1
ATOM 1654 O O . ALA A 1 222 ? -1.326 -48.895 -1.071 1.00 33.97 222 ALA A O 1
ATOM 1655 N N . PRO A 1 223 ? -1.589 -50.179 -2.904 1.00 35.47 223 PRO A N 1
ATOM 1656 C CA . PRO A 1 223 ? -3.009 -50.421 -2.670 1.00 35.47 223 PRO A CA 1
ATOM 1657 C C . PRO A 1 223 ? -3.207 -51.251 -1.395 1.00 35.47 223 PRO A C 1
ATOM 1659 O O . PRO A 1 223 ? -2.452 -52.181 -1.117 1.00 35.47 223 PRO A O 1
ATOM 1662 N N . GLY A 1 224 ? -4.206 -50.875 -0.598 1.00 40.84 224 GLY A N 1
ATOM 1663 C CA . GLY A 1 224 ? -4.343 -51.370 0.768 1.00 40.84 224 GLY A CA 1
ATOM 1664 C C . GLY A 1 224 ? -4.995 -52.746 0.901 1.00 40.84 224 GLY A C 1
ATOM 1665 O O . GLY A 1 224 ? -5.931 -53.083 0.180 1.00 40.84 224 GLY A O 1
ATOM 1666 N N . GLU A 1 225 ? -4.585 -53.461 1.946 1.00 30.00 225 GLU A N 1
ATOM 1667 C CA . GLU A 1 225 ? -5.380 -54.493 2.610 1.00 30.00 225 GLU A CA 1
ATOM 1668 C C . GLU A 1 225 ? -5.514 -54.123 4.095 1.00 30.00 225 GLU A C 1
ATOM 1670 O O . GLU A 1 225 ? -4.546 -53.704 4.735 1.00 30.00 225 GLU A O 1
ATOM 1675 N N . LEU A 1 226 ? -6.722 -54.253 4.653 1.00 35.19 226 LEU A N 1
ATOM 1676 C CA . LEU A 1 226 ? -6.960 -54.092 6.090 1.00 35.19 226 LEU A CA 1
ATOM 1677 C C . LEU A 1 226 ? -6.797 -55.449 6.798 1.00 35.19 226 LEU A C 1
ATOM 1679 O O . LEU A 1 226 ? -7.330 -56.446 6.306 1.00 35.19 226 LEU A O 1
ATOM 1683 N N . PRO A 1 227 ? -6.130 -55.514 7.966 1.00 35.75 227 PRO A N 1
ATOM 1684 C CA . PRO A 1 227 ? -6.044 -56.748 8.739 1.00 35.75 227 PRO A CA 1
ATOM 1685 C C . PRO A 1 227 ? -7.411 -57.153 9.343 1.00 35.75 227 PRO A C 1
ATOM 1687 O O . PRO A 1 227 ? -8.271 -56.295 9.563 1.00 35.75 227 PRO A O 1
ATOM 1690 N N . PRO A 1 228 ? -7.642 -58.448 9.642 1.00 33.03 228 PRO A N 1
ATOM 1691 C CA . PRO A 1 228 ? -8.966 -58.942 10.033 1.00 33.03 228 PRO A CA 1
ATOM 1692 C C . PRO A 1 228 ? -9.360 -58.535 11.462 1.00 33.03 228 PRO A C 1
ATOM 1694 O O . PRO A 1 228 ? -8.572 -58.718 12.389 1.00 33.03 228 PRO A O 1
ATOM 1697 N N . GLY A 1 229 ? -10.605 -58.078 11.675 1.00 46.09 229 GLY A N 1
ATOM 1698 C CA . GLY A 1 229 ? -11.121 -57.867 13.041 1.00 46.09 229 GLY A CA 1
ATOM 1699 C C . GLY A 1 229 ? -12.377 -57.006 13.251 1.00 46.09 229 GLY A C 1
ATOM 1700 O O . GLY A 1 229 ? -12.810 -56.876 14.394 1.00 46.09 229 GLY A O 1
ATOM 1701 N N . HIS A 1 230 ? -12.979 -56.406 12.218 1.00 32.59 230 HIS A N 1
ATOM 1702 C CA . HIS A 1 230 ? -14.110 -55.481 12.408 1.00 32.59 230 HIS A CA 1
ATOM 1703 C C . HIS A 1 230 ? -15.493 -56.178 12.449 1.00 32.59 230 HIS A C 1
ATOM 1705 O O . HIS A 1 230 ? -15.775 -57.008 11.583 1.00 32.59 230 HIS A O 1
ATOM 1711 N N . PRO A 1 231 ? -16.384 -55.828 13.403 1.00 36.53 231 PRO A N 1
ATOM 1712 C CA . PRO A 1 231 ? -17.777 -56.283 13.420 1.00 36.53 231 PRO A CA 1
ATOM 1713 C C . PRO A 1 231 ? -18.650 -55.515 12.400 1.00 36.53 231 PRO A C 1
ATOM 1715 O O . PRO A 1 231 ? -18.298 -54.401 12.004 1.00 36.53 231 PRO A O 1
ATOM 1718 N N . PRO A 1 232 ? -19.796 -56.076 11.966 1.00 37.31 232 PRO A N 1
ATOM 1719 C CA . PRO A 1 232 ? -20.591 -55.517 10.873 1.00 37.31 232 PRO A CA 1
ATOM 1720 C C . PRO A 1 232 ? -21.401 -54.276 11.278 1.00 37.31 232 PRO A C 1
ATOM 1722 O O . PRO A 1 232 ? -22.064 -54.256 12.315 1.00 37.31 232 PRO A O 1
ATOM 1725 N N . ILE A 1 233 ? -21.428 -53.272 10.397 1.00 35.91 233 ILE A N 1
ATOM 1726 C CA . ILE A 1 233 ? -22.323 -52.113 10.506 1.00 35.91 233 ILE A CA 1
ATOM 1727 C C . ILE A 1 233 ? -23.658 -52.454 9.830 1.00 35.91 233 ILE A C 1
ATOM 1729 O O . ILE A 1 233 ? -23.776 -52.418 8.608 1.00 35.91 233 ILE A O 1
ATOM 1733 N N . GLY A 1 234 ? -24.670 -52.772 10.639 1.00 29.61 234 GLY A N 1
ATOM 1734 C CA . GLY A 1 234 ? -26.079 -52.752 10.240 1.00 29.61 234 GLY A CA 1
ATOM 1735 C C . GLY A 1 234 ? -26.705 -51.426 10.669 1.00 29.61 234 GLY A C 1
ATOM 1736 O O . GLY A 1 234 ? -26.647 -51.075 11.845 1.00 29.61 234 GLY A O 1
ATOM 1737 N N . GLY A 1 235 ? -27.243 -50.656 9.723 1.00 33.91 235 GLY A N 1
ATOM 1738 C CA . GLY A 1 235 ? -27.683 -49.283 9.982 1.00 33.91 235 GLY A CA 1
ATOM 1739 C C . GLY A 1 235 ? -29.046 -49.162 10.670 1.00 33.91 235 GLY A C 1
ATOM 1740 O O . GLY A 1 235 ? -29.929 -49.995 10.481 1.00 33.91 235 GLY A O 1
ATOM 1741 N N . ALA A 1 236 ? -29.235 -48.054 11.388 1.00 28.20 236 ALA A N 1
ATOM 1742 C CA . ALA A 1 236 ? -30.538 -47.452 11.654 1.00 28.20 236 ALA A CA 1
ATOM 1743 C C . ALA A 1 236 ? -30.368 -45.965 12.004 1.00 28.20 236 ALA A C 1
ATOM 1745 O O . ALA A 1 236 ? -29.493 -45.586 12.779 1.00 28.20 236 ALA A O 1
ATOM 1746 N N . ALA A 1 237 ? -31.253 -45.135 11.465 1.00 30.41 237 ALA A N 1
ATOM 1747 C CA . ALA A 1 237 ? -31.580 -43.805 11.969 1.00 30.41 237 ALA A CA 1
ATOM 1748 C C . ALA A 1 237 ? -33.111 -43.757 12.155 1.00 30.41 237 ALA A C 1
ATOM 1750 O O . ALA A 1 237 ? -33.787 -44.641 11.617 1.00 30.41 237 ALA A O 1
ATOM 1751 N N . PRO A 1 238 ? -33.706 -42.734 12.796 1.00 54.56 238 PRO A N 1
ATOM 1752 C CA . PRO A 1 238 ? -33.154 -41.707 13.695 1.00 54.56 238 PRO A CA 1
ATOM 1753 C C . PRO A 1 238 ? -33.871 -41.706 15.077 1.00 54.56 238 PRO A C 1
ATOM 1755 O O . PRO A 1 238 ? -34.856 -42.413 15.236 1.00 54.56 238 PRO A O 1
ATOM 1758 N N . SER A 1 239 ? -33.451 -40.875 16.051 1.00 29.50 239 SER A N 1
ATOM 1759 C CA . SER A 1 239 ? -34.358 -39.987 16.833 1.00 29.50 239 SER A CA 1
ATOM 1760 C C . SER A 1 239 ? -33.640 -39.166 17.925 1.00 29.50 239 SER A C 1
ATOM 1762 O O . SER A 1 239 ? -32.840 -39.690 18.687 1.00 29.50 239 SER A O 1
ATOM 1764 N N . THR A 1 240 ? -34.005 -37.882 18.008 1.00 27.94 240 THR A N 1
ATOM 1765 C CA . THR A 1 240 ? -34.126 -36.999 19.198 1.00 27.94 240 THR A CA 1
ATOM 1766 C C . THR A 1 240 ? -33.440 -37.354 20.536 1.00 27.94 240 THR A C 1
ATOM 1768 O O . THR A 1 240 ? -33.816 -38.331 21.177 1.00 27.94 240 THR A O 1
ATOM 1771 N N . ALA A 1 241 ? -32.681 -36.405 21.104 1.00 26.41 241 ALA A N 1
ATOM 1772 C CA . ALA A 1 241 ? -33.104 -35.603 22.275 1.00 26.41 241 ALA A CA 1
ATOM 1773 C C . ALA A 1 241 ? -32.002 -34.617 22.725 1.00 26.41 241 ALA A C 1
ATOM 1775 O O . ALA A 1 241 ? -30.835 -34.762 22.369 1.00 26.41 241 ALA A O 1
ATOM 1776 N N . ALA A 1 242 ? -32.382 -33.593 23.495 1.00 33.97 242 ALA A N 1
ATOM 1777 C CA . ALA A 1 242 ? -31.467 -32.573 24.005 1.00 33.97 242 ALA A CA 1
ATOM 1778 C C . ALA A 1 242 ? -30.605 -33.072 25.181 1.00 33.97 242 ALA A C 1
ATOM 1780 O O . ALA A 1 242 ? -31.067 -33.838 26.023 1.00 33.97 242 ALA A O 1
ATOM 1781 N N . GLY A 1 243 ? -29.383 -32.547 25.282 1.00 24.16 243 GLY A N 1
ATOM 1782 C CA . GLY A 1 243 ? -28.483 -32.761 26.414 1.00 24.16 243 GLY A CA 1
ATOM 1783 C C . GLY A 1 243 ? -27.370 -31.719 26.423 1.00 24.16 243 GLY A C 1
ATOM 1784 O O . GLY A 1 243 ? -26.343 -31.899 25.777 1.00 24.16 243 GLY A O 1
ATOM 1785 N N . ALA A 1 244 ? -27.580 -30.606 27.129 1.00 33.62 244 ALA A N 1
ATOM 1786 C CA . ALA A 1 244 ? -26.549 -29.588 27.301 1.00 33.62 244 ALA A CA 1
ATOM 1787 C C . ALA A 1 244 ? -25.440 -30.127 28.221 1.00 33.62 244 ALA A C 1
ATOM 1789 O O . ALA A 1 244 ? -25.660 -30.329 29.415 1.00 33.62 244 ALA A O 1
ATOM 1790 N N . ALA A 1 245 ? -24.246 -30.358 27.672 1.00 28.48 245 ALA A N 1
ATOM 1791 C CA . ALA A 1 245 ? -23.074 -30.722 28.459 1.00 28.48 245 ALA A CA 1
ATOM 1792 C C . ALA A 1 245 ? -22.562 -29.487 29.219 1.00 28.48 245 ALA A C 1
ATOM 1794 O O . ALA A 1 245 ? -21.916 -28.605 28.653 1.00 28.48 245 ALA A O 1
ATOM 1795 N N . GLN A 1 246 ? -22.890 -29.411 30.506 1.00 29.83 246 GLN A N 1
ATOM 1796 C CA . GLN A 1 246 ? -22.511 -28.300 31.370 1.00 29.83 246 GLN A CA 1
ATOM 1797 C C . GLN A 1 246 ? -21.051 -28.473 31.823 1.00 29.83 246 GLN A C 1
ATOM 1799 O O . GLN A 1 246 ? -20.711 -29.457 32.479 1.00 29.83 246 GLN A O 1
ATOM 1804 N N . LEU A 1 247 ? -20.178 -27.538 31.436 1.00 30.55 247 LEU A N 1
ATOM 1805 C CA . LEU A 1 247 ? -18.753 -27.566 31.790 1.00 30.55 247 LEU A CA 1
ATOM 1806 C C . LEU A 1 247 ? -18.536 -27.304 33.298 1.00 30.55 247 LEU A C 1
ATOM 1808 O O . LEU A 1 247 ? -19.338 -26.597 33.915 1.00 30.55 247 LEU A O 1
ATOM 1812 N N . PRO A 1 248 ? -17.469 -27.861 33.907 1.00 32.59 248 PRO A N 1
ATOM 1813 C CA . PRO A 1 248 ? -17.250 -27.782 35.350 1.00 32.59 248 PRO A CA 1
ATOM 1814 C C . PRO A 1 248 ? -16.948 -26.352 35.853 1.00 32.59 248 PRO A C 1
ATOM 1816 O O . PRO A 1 248 ? -16.404 -25.532 35.106 1.00 32.59 248 PRO A O 1
ATOM 1819 N N . PRO A 1 249 ? -17.254 -26.037 37.131 1.00 28.52 249 PRO A N 1
ATOM 1820 C CA . PRO A 1 249 ? -17.032 -24.705 37.694 1.00 28.52 249 PRO A CA 1
ATOM 1821 C C . PRO A 1 249 ? -15.544 -24.332 37.749 1.00 28.52 249 PRO A C 1
ATOM 1823 O O . PRO A 1 249 ? -14.723 -25.119 38.213 1.00 28.52 249 PRO A O 1
ATOM 1826 N N . GLY A 1 250 ? -15.210 -23.104 37.338 1.00 34.47 250 GLY A N 1
ATOM 1827 C CA . GLY A 1 250 ? -13.857 -22.537 37.448 1.00 34.47 250 GLY A CA 1
ATOM 1828 C C . GLY A 1 250 ? -13.107 -22.337 36.127 1.00 34.47 250 GLY A C 1
ATOM 1829 O O . GLY A 1 250 ? -12.014 -21.776 36.142 1.00 34.47 250 GL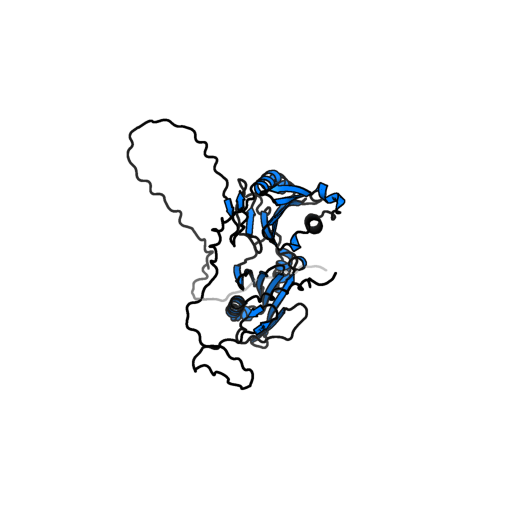Y A O 1
ATOM 1830 N N . HIS A 1 251 ? -13.672 -22.734 34.983 1.00 26.36 251 HIS A N 1
ATOM 1831 C CA . HIS A 1 251 ? -13.077 -22.407 33.684 1.00 26.36 251 HIS A CA 1
ATOM 1832 C C . HIS A 1 251 ? -13.198 -20.893 33.397 1.00 26.36 251 HIS A C 1
ATOM 1834 O O . HIS A 1 251 ? -14.290 -20.341 33.570 1.00 26.36 251 HIS A O 1
ATOM 1840 N N . PRO A 1 252 ? -12.138 -20.197 32.932 1.00 28.72 252 PRO A N 1
ATOM 1841 C CA . PRO A 1 252 ? -12.267 -18.818 32.460 1.00 28.72 252 PRO A CA 1
ATOM 1842 C C . PRO A 1 252 ? -13.259 -18.752 31.284 1.00 28.72 252 PRO A C 1
ATOM 1844 O O . PRO A 1 252 ? -13.339 -19.711 30.506 1.00 28.72 252 PRO A O 1
ATOM 1847 N N . PRO A 1 253 ? -14.025 -17.656 31.131 1.00 32.31 253 PRO A N 1
ATOM 1848 C CA . PRO A 1 253 ? -15.078 -17.579 30.126 1.00 32.31 253 PRO A CA 1
ATOM 1849 C C . PRO A 1 253 ? -14.495 -17.708 28.716 1.00 32.31 253 PRO A C 1
ATOM 1851 O O . PRO A 1 253 ? -13.765 -16.836 28.244 1.00 32.31 253 PRO A O 1
ATOM 1854 N N . ILE A 1 254 ? -14.858 -18.792 28.028 1.00 34.03 254 ILE A N 1
ATOM 1855 C CA . ILE A 1 254 ? -14.645 -18.917 26.587 1.00 34.03 254 ILE A CA 1
ATOM 1856 C C . ILE A 1 254 ? -15.625 -17.942 25.934 1.00 34.03 254 ILE A C 1
ATOM 1858 O O . ILE A 1 254 ? -16.827 -18.203 25.886 1.00 34.03 254 ILE A O 1
ATOM 1862 N N . ALA A 1 255 ? -15.118 -16.794 25.481 1.00 39.53 255 ALA A N 1
ATOM 1863 C CA . ALA A 1 255 ? -15.905 -15.849 24.702 1.00 39.53 255 ALA A CA 1
ATOM 1864 C C . ALA A 1 255 ? -16.496 -16.578 23.487 1.00 39.53 255 ALA A C 1
ATOM 1866 O O . ALA A 1 255 ? -15.773 -17.263 22.761 1.00 39.53 255 ALA A O 1
ATOM 1867 N N . ALA A 1 256 ? -17.810 -16.459 23.288 1.00 38.00 256 ALA A N 1
ATOM 1868 C CA . ALA A 1 256 ? -18.492 -17.154 22.207 1.00 38.00 256 ALA A CA 1
ATOM 1869 C C . ALA A 1 256 ? -17.889 -16.744 20.853 1.00 38.00 256 ALA A C 1
ATOM 1871 O O . ALA A 1 256 ? -17.860 -15.558 20.513 1.00 38.00 256 ALA A O 1
ATOM 1872 N N . LEU A 1 257 ? -17.416 -17.733 20.090 1.00 39.19 257 LEU A N 1
ATOM 1873 C CA . LEU A 1 257 ? -16.945 -17.528 18.726 1.00 39.19 257 LEU A CA 1
ATOM 1874 C C . LEU A 1 257 ? -18.129 -17.089 17.866 1.00 39.19 257 LEU A C 1
ATOM 1876 O O . LEU A 1 257 ? -19.047 -17.870 17.611 1.00 39.19 257 LEU A O 1
ATOM 1880 N N . ALA A 1 258 ? -18.106 -15.839 17.420 1.00 45.06 258 ALA A N 1
ATOM 1881 C CA . ALA A 1 258 ? -19.100 -15.319 16.502 1.00 45.06 258 ALA A CA 1
ATOM 1882 C C . ALA A 1 258 ? -18.596 -15.497 15.066 1.00 45.06 258 ALA A C 1
ATOM 1884 O O . ALA A 1 258 ? -17.457 -15.157 14.743 1.00 45.06 258 ALA A O 1
ATOM 1885 N N . ALA A 1 259 ? -19.461 -16.022 14.201 1.00 44.06 259 ALA A N 1
ATOM 1886 C CA . ALA A 1 259 ? -19.233 -16.032 12.765 1.00 44.06 259 ALA A CA 1
ATOM 1887 C C . ALA A 1 259 ? -19.849 -14.769 12.143 1.00 44.06 259 ALA A C 1
ATOM 1889 O O . ALA A 1 259 ? -21.048 -14.512 12.288 1.00 44.06 259 ALA A O 1
ATOM 1890 N N . ALA A 1 260 ? -19.034 -13.993 11.435 1.00 53.00 260 ALA A N 1
ATOM 1891 C CA . ALA A 1 260 ? -19.489 -13.353 10.206 1.00 53.00 260 ALA A CA 1
ATOM 1892 C C . ALA A 1 260 ? -19.247 -14.348 9.052 1.00 53.00 260 ALA A C 1
ATOM 1894 O O . ALA A 1 260 ? -18.535 -15.335 9.242 1.00 53.00 260 ALA A O 1
ATOM 1895 N N . SER A 1 261 ? -19.861 -14.146 7.884 1.00 58.84 261 SER A N 1
ATOM 1896 C CA . SER A 1 261 ? -19.881 -15.167 6.820 1.00 58.84 261 SER A CA 1
ATOM 1897 C C . SER A 1 261 ? -18.488 -15.608 6.353 1.00 58.84 261 SER A C 1
ATOM 1899 O O . SER A 1 261 ? -18.315 -16.779 6.028 1.00 58.84 261 SER A O 1
ATOM 1901 N N . ASP A 1 262 ? -17.495 -14.715 6.416 1.00 77.56 262 ASP A N 1
ATOM 1902 C CA . ASP A 1 262 ? -16.151 -14.956 5.877 1.00 77.56 262 ASP A CA 1
ATOM 1903 C C . ASP A 1 262 ? -15.069 -14.982 6.986 1.00 77.56 262 ASP A C 1
ATOM 1905 O O . ASP A 1 262 ? -13.922 -15.360 6.734 1.00 77.56 262 ASP A O 1
ATOM 1909 N N . ILE A 1 263 ? -15.400 -14.579 8.225 1.00 86.88 263 ILE A N 1
ATOM 1910 C CA . ILE A 1 263 ? -14.477 -14.581 9.377 1.00 86.88 263 ILE A CA 1
ATOM 1911 C C . ILE A 1 263 ? -15.130 -15.083 10.670 1.00 86.88 263 ILE A C 1
ATOM 1913 O O . ILE A 1 263 ? -16.236 -14.685 11.043 1.00 86.88 263 ILE A O 1
ATOM 1917 N N . ARG A 1 264 ? -14.388 -15.899 11.421 1.00 88.06 264 ARG A N 1
ATOM 1918 C CA . ARG A 1 264 ? -14.667 -16.222 12.829 1.00 88.06 264 ARG A CA 1
ATOM 1919 C C . ARG A 1 264 ? -13.760 -15.391 13.724 1.00 88.06 264 ARG A C 1
ATOM 1921 O O . ARG A 1 264 ? -12.620 -15.120 13.357 1.00 88.06 264 ARG A O 1
ATOM 1928 N N . TYR A 1 265 ? -14.261 -14.999 14.887 1.00 89.81 265 TYR A N 1
ATOM 1929 C CA . TYR A 1 265 ? -13.513 -14.218 15.871 1.00 89.81 265 TYR A CA 1
ATOM 1930 C C . TYR A 1 265 ? -14.095 -14.418 17.276 1.00 89.81 265 TYR A C 1
ATOM 1932 O O . TYR A 1 265 ? -15.266 -14.776 17.438 1.00 89.81 265 TYR A O 1
ATOM 1940 N N . SER A 1 266 ? -13.294 -14.130 18.300 1.00 88.00 266 SER A N 1
ATOM 1941 C CA . SER A 1 266 ? -13.750 -14.031 19.688 1.00 88.00 266 SER A CA 1
ATOM 1942 C C . SER A 1 266 ? -14.160 -12.591 19.984 1.00 88.00 266 SER A C 1
ATOM 1944 O O . SER A 1 266 ? -13.345 -11.676 19.865 1.00 88.00 266 SER A O 1
ATOM 1946 N N . LEU A 1 267 ? -15.416 -12.365 20.377 1.00 88.19 267 LEU A N 1
ATOM 1947 C CA . LEU A 1 267 ? -15.886 -11.030 20.764 1.00 88.19 267 LEU A CA 1
ATOM 1948 C C . LEU A 1 267 ? -15.203 -10.581 22.076 1.00 88.19 267 LEU A C 1
ATOM 1950 O O . LEU A 1 267 ? -15.307 -11.306 23.070 1.00 88.19 267 LEU A O 1
ATOM 1954 N N . PRO A 1 268 ? -14.530 -9.414 22.133 1.00 90.19 268 PRO A N 1
ATOM 1955 C CA . PRO A 1 268 ? -13.946 -8.920 23.373 1.00 90.19 268 PRO A CA 1
ATOM 1956 C C . PRO A 1 268 ? -15.021 -8.550 24.397 1.00 90.19 268 PRO A C 1
ATOM 1958 O O . PRO A 1 268 ? -16.115 -8.102 24.056 1.00 90.19 268 PRO A O 1
ATOM 1961 N N . GLN A 1 269 ? -14.700 -8.720 25.678 1.00 88.06 269 GLN A N 1
ATOM 1962 C CA . GLN A 1 269 ? -15.614 -8.382 26.766 1.00 88.06 269 GLN A CA 1
ATOM 1963 C C . GLN A 1 269 ? -15.986 -6.890 26.731 1.00 88.06 269 GLN A C 1
ATOM 1965 O O . GLN A 1 269 ? -15.121 -6.032 26.568 1.00 88.06 269 GLN A O 1
ATOM 1970 N N . GLY A 1 270 ? -17.277 -6.591 26.899 1.00 88.25 270 GLY A N 1
ATOM 1971 C CA . GLY A 1 270 ? -17.812 -5.224 26.899 1.00 88.25 270 GLY A CA 1
ATOM 1972 C C . GLY A 1 270 ? -18.064 -4.624 25.511 1.00 88.25 270 GLY A C 1
ATOM 1973 O O . GLY A 1 270 ? -18.720 -3.591 25.421 1.00 88.25 270 GLY A O 1
ATOM 1974 N N . TRP A 1 271 ? -17.607 -5.261 24.428 1.00 92.75 271 TRP A N 1
ATOM 1975 C CA . TRP A 1 271 ? -17.891 -4.801 23.068 1.00 92.75 271 TRP A CA 1
ATOM 1976 C C . TRP A 1 271 ? -19.299 -5.230 22.645 1.00 92.75 271 TRP A C 1
ATOM 1978 O O . TRP A 1 271 ? -19.658 -6.406 22.721 1.00 92.75 271 TRP A O 1
ATOM 1988 N N . VAL A 1 272 ? -20.098 -4.275 22.175 1.00 92.31 272 VAL A N 1
ATOM 1989 C CA . VAL A 1 272 ? -21.477 -4.487 21.720 1.00 92.31 272 VAL A CA 1
ATOM 1990 C C . VAL A 1 272 ? -21.469 -4.589 20.200 1.00 92.31 272 VAL A C 1
ATOM 1992 O O . VAL A 1 272 ? -21.004 -3.674 19.533 1.00 92.31 272 VAL A O 1
ATOM 1995 N N . LYS A 1 273 ? -21.960 -5.694 19.629 1.00 87.44 273 LYS A N 1
ATOM 1996 C CA . LYS A 1 273 ? -22.086 -5.837 18.169 1.00 87.44 273 LYS A CA 1
ATOM 1997 C C . LYS A 1 273 ? -23.230 -4.960 17.656 1.00 87.44 273 LYS A C 1
ATOM 1999 O O . LYS A 1 273 ? -24.340 -5.058 18.170 1.00 87.44 273 LYS A O 1
ATOM 2004 N N . ASP A 1 274 ? -22.953 -4.154 16.637 1.00 83.75 274 ASP A N 1
ATOM 2005 C CA . ASP A 1 274 ? -23.961 -3.317 15.983 1.00 83.75 274 ASP A CA 1
ATOM 2006 C C . ASP A 1 274 ? -24.774 -4.114 14.951 1.00 83.75 274 ASP A C 1
ATOM 2008 O O . ASP A 1 274 ? -24.335 -5.155 14.445 1.00 83.75 274 ASP A O 1
ATOM 2012 N N . ASP A 1 275 ? -25.917 -3.553 14.552 1.00 77.31 275 ASP A N 1
ATOM 2013 C CA . ASP A 1 275 ? -26.664 -4.014 13.384 1.00 77.31 275 ASP A CA 1
ATOM 2014 C C . ASP A 1 275 ? -25.828 -3.930 12.086 1.00 77.31 275 ASP A C 1
ATOM 2016 O O . ASP A 1 275 ? -24.973 -3.043 11.942 1.00 77.31 275 ASP A O 1
ATOM 2020 N N . PRO A 1 276 ? -26.075 -4.817 11.099 1.00 67.44 276 PRO A N 1
ATOM 2021 C CA . PRO A 1 276 ? -25.410 -4.768 9.800 1.00 67.44 276 PRO A CA 1
ATOM 2022 C C . PRO A 1 276 ? -25.593 -3.416 9.097 1.00 67.44 276 PRO A C 1
ATOM 2024 O O . PRO A 1 276 ? -26.709 -2.920 8.941 1.00 67.44 276 PRO A O 1
ATOM 2027 N N . ARG A 1 277 ? -24.491 -2.833 8.612 1.00 69.69 277 ARG A N 1
ATOM 2028 C CA . ARG A 1 277 ? -24.476 -1.572 7.851 1.00 69.69 277 ARG A CA 1
ATOM 2029 C C . ARG A 1 277 ? -23.812 -1.800 6.483 1.00 69.69 277 ARG A C 1
ATOM 2031 O O . ARG A 1 277 ? -22.825 -2.535 6.427 1.00 69.69 277 ARG A O 1
ATOM 2038 N N . PRO A 1 278 ? -24.289 -1.182 5.381 1.00 66.69 278 PRO A N 1
ATOM 2039 C CA . PRO A 1 278 ? -23.675 -1.344 4.061 1.00 66.69 278 PRO A CA 1
ATOM 2040 C C . PRO A 1 278 ? -22.165 -1.067 4.077 1.00 66.69 278 PRO A C 1
ATOM 2042 O O . PRO A 1 278 ? -21.709 -0.133 4.738 1.00 66.69 278 PRO A O 1
ATOM 2045 N N . LEU A 1 279 ? -21.393 -1.878 3.342 1.00 66.31 279 LEU A N 1
ATOM 2046 C CA . LEU A 1 279 ? -19.920 -1.821 3.251 1.00 66.31 279 LEU A CA 1
ATOM 2047 C C . LEU A 1 279 ? -19.154 -2.073 4.577 1.00 66.31 279 LEU A C 1
ATOM 2049 O O . LEU A 1 279 ? -17.928 -1.925 4.625 1.00 66.31 279 LEU A O 1
ATOM 2053 N N . ARG A 1 280 ? -19.838 -2.494 5.651 1.00 80.44 280 ARG A N 1
ATOM 2054 C CA . ARG A 1 280 ? -19.221 -2.966 6.901 1.00 80.44 280 ARG A CA 1
ATOM 2055 C C . ARG A 1 280 ? -19.494 -4.466 7.061 1.00 80.44 280 ARG A C 1
ATOM 2057 O O . ARG A 1 280 ? -20.645 -4.876 7.139 1.00 80.44 280 ARG A O 1
ATOM 2064 N N . HIS A 1 281 ? -18.442 -5.284 7.109 1.00 82.38 281 HIS A N 1
ATOM 2065 C CA . HIS A 1 281 ? -18.549 -6.739 7.281 1.00 82.38 281 HIS A CA 1
ATOM 2066 C C . HIS A 1 281 ? -18.936 -7.104 8.725 1.00 82.38 281 HIS A C 1
ATOM 2068 O O . HIS A 1 281 ? -19.768 -7.977 8.957 1.00 82.38 281 HIS A O 1
ATOM 2074 N N . VAL A 1 282 ? -18.386 -6.382 9.707 1.00 86.44 282 VAL A N 1
ATOM 2075 C CA . VAL A 1 282 ? -18.920 -6.330 11.076 1.00 86.44 282 VAL A CA 1
ATOM 2076 C C . VAL A 1 282 ? -18.627 -4.965 11.706 1.00 86.44 282 VAL A C 1
ATOM 2078 O O . VAL A 1 282 ? -17.730 -4.239 11.272 1.00 86.44 282 VAL A O 1
ATOM 2081 N N . SER A 1 283 ? -19.415 -4.564 12.700 1.00 90.12 283 SER A N 1
ATOM 2082 C CA . SER A 1 283 ? -19.152 -3.385 13.527 1.00 90.12 283 SER A CA 1
ATOM 2083 C C . SER A 1 283 ? -19.468 -3.667 14.988 1.00 90.12 283 SER A C 1
ATOM 2085 O O . SER A 1 283 ? -20.352 -4.471 15.294 1.00 90.12 283 SER A O 1
ATOM 2087 N N . PHE A 1 284 ? -18.728 -3.006 15.869 1.00 91.94 284 PHE A N 1
ATOM 2088 C CA . PHE A 1 284 ? -18.941 -3.025 17.304 1.00 91.94 284 PHE A CA 1
ATOM 2089 C C . PHE A 1 284 ? -18.847 -1.607 17.860 1.00 91.94 284 PHE A C 1
ATOM 2091 O O . PHE A 1 284 ? -17.907 -0.870 17.546 1.00 91.94 284 PHE A O 1
ATOM 2098 N N . THR A 1 285 ? -19.770 -1.273 18.750 1.00 94.81 285 THR A N 1
ATOM 2099 C CA . THR A 1 285 ? -19.665 -0.136 19.656 1.00 94.81 285 THR A CA 1
ATOM 2100 C C . THR A 1 285 ? -18.957 -0.584 20.934 1.00 94.81 285 THR A C 1
ATOM 2102 O O . THR A 1 285 ? -19.312 -1.595 21.541 1.00 94.81 285 THR A O 1
ATOM 2105 N N . VAL A 1 286 ? -17.961 0.184 21.363 1.00 94.69 286 VAL A N 1
ATOM 2106 C CA . VAL A 1 286 ? -17.257 0.017 22.639 1.00 94.69 286 VAL A CA 1
ATOM 2107 C C . VAL A 1 286 ? -17.692 1.163 23.556 1.00 94.69 286 VAL A C 1
ATOM 2109 O O . VAL A 1 286 ? -17.314 2.308 23.288 1.00 94.69 286 VAL A O 1
ATOM 2112 N N . PRO A 1 287 ? -18.533 0.908 24.576 1.00 93.88 287 PRO A N 1
ATOM 2113 C CA . PRO A 1 287 ? -18.961 1.932 25.525 1.00 93.88 287 PRO A CA 1
ATOM 2114 C C . PRO A 1 287 ? -17.806 2.370 26.428 1.00 93.88 287 PRO A C 1
ATOM 2116 O O . PRO A 1 287 ? -17.036 1.535 26.891 1.00 93.88 287 PRO A O 1
ATOM 2119 N N . GLY A 1 288 ? -17.726 3.667 26.711 1.00 91.88 288 GLY A N 1
ATOM 2120 C CA . GLY A 1 288 ? -16.788 4.261 27.660 1.00 91.88 288 GLY A CA 1
ATOM 2121 C C . GLY A 1 288 ? -17.483 5.115 28.729 1.00 91.88 288 GLY A C 1
ATOM 2122 O O . GLY A 1 288 ? -18.717 5.178 28.779 1.00 91.88 288 GLY A O 1
ATOM 2123 N N . PRO A 1 289 ? -16.700 5.794 29.589 1.00 88.38 289 PRO A N 1
ATOM 2124 C CA . PRO A 1 289 ? -17.218 6.711 30.603 1.00 88.38 289 PRO A CA 1
ATOM 2125 C C . PRO A 1 289 ? -18.060 7.843 30.001 1.00 88.38 289 PRO A C 1
ATOM 2127 O O . PRO A 1 289 ? -17.873 8.224 28.846 1.00 88.38 289 PRO A O 1
ATOM 2130 N N . ASP A 1 290 ? -18.981 8.398 30.791 1.00 89.94 290 ASP A N 1
ATOM 2131 C CA . ASP A 1 290 ? -19.772 9.595 30.454 1.00 89.94 290 ASP A CA 1
ATOM 2132 C C . ASP A 1 290 ? -20.525 9.533 29.105 1.00 89.94 290 ASP A C 1
ATOM 2134 O O . ASP A 1 290 ? -20.797 10.553 28.473 1.00 89.94 290 ASP A O 1
ATOM 2138 N N . GLY A 1 291 ? -20.871 8.323 28.650 1.00 90.25 291 GLY A N 1
ATOM 2139 C CA . GLY A 1 291 ? -21.552 8.095 27.372 1.00 90.25 291 GLY A CA 1
ATOM 2140 C C . GLY A 1 291 ? -20.647 8.208 26.139 1.00 90.25 291 GLY A C 1
ATOM 2141 O O . GLY A 1 291 ? -21.151 8.211 25.016 1.00 90.25 291 GLY A O 1
ATOM 2142 N N . GLN A 1 292 ? -19.326 8.289 26.321 1.00 93.50 292 GLN A N 1
ATOM 2143 C CA . GLN A 1 292 ? -18.371 8.189 25.221 1.00 93.50 292 GLN A CA 1
ATOM 2144 C C . GLN A 1 292 ? -18.428 6.805 24.564 1.00 93.50 292 GLN A C 1
ATOM 2146 O O . GLN A 1 292 ? -18.749 5.802 25.201 1.00 93.50 292 GLN A O 1
ATOM 2151 N N . THR A 1 293 ? -18.078 6.741 23.280 1.00 95.69 293 THR A N 1
ATOM 2152 C CA . THR A 1 293 ? -17.997 5.486 22.527 1.00 95.69 293 THR A CA 1
ATOM 2153 C C . THR A 1 293 ? -16.801 5.476 21.581 1.00 95.69 293 THR A C 1
ATOM 2155 O O . THR A 1 293 ? -16.375 6.512 21.062 1.00 95.69 293 THR A O 1
ATOM 2158 N N . ALA A 1 294 ? -16.273 4.281 21.326 1.00 96.12 294 ALA A N 1
ATOM 2159 C CA . ALA A 1 294 ? -15.393 4.000 20.199 1.00 96.12 294 ALA A CA 1
ATOM 2160 C C . ALA A 1 294 ? -16.085 3.015 19.241 1.00 96.12 294 ALA A C 1
ATOM 2162 O O . ALA A 1 294 ? -16.815 2.128 19.678 1.00 96.12 294 ALA A O 1
ATOM 2163 N N . GLU A 1 295 ? -15.860 3.160 17.934 1.00 95.31 295 GLU A N 1
ATOM 2164 C CA . GLU A 1 295 ? -16.314 2.193 16.924 1.00 95.31 295 GLU A CA 1
ATOM 2165 C C . GLU A 1 295 ? -15.143 1.283 16.531 1.00 95.31 295 GLU A C 1
ATOM 2167 O O . GLU A 1 295 ? -14.080 1.776 16.139 1.00 95.31 295 GLU A O 1
ATOM 2172 N N . MET A 1 296 ? -15.359 -0.033 16.556 1.00 95.19 296 MET A N 1
ATOM 2173 C CA . MET A 1 296 ? -14.537 -1.011 15.844 1.00 95.19 296 MET A CA 1
ATOM 2174 C C . MET A 1 296 ? -15.282 -1.483 14.594 1.00 95.19 296 MET A C 1
ATOM 2176 O O . MET A 1 296 ? -16.383 -2.017 14.683 1.00 95.19 296 MET A O 1
ATOM 2180 N N . ILE A 1 297 ? -14.679 -1.315 13.420 1.00 93.69 297 ILE A N 1
ATOM 2181 C CA . ILE A 1 297 ? -15.277 -1.640 12.122 1.00 93.69 297 ILE A CA 1
ATOM 2182 C C . ILE A 1 297 ? -14.358 -2.597 11.374 1.00 93.69 297 ILE A C 1
ATOM 2184 O O . ILE A 1 297 ? -13.171 -2.317 11.220 1.00 93.69 297 ILE A O 1
ATOM 2188 N N . VAL A 1 298 ? -14.920 -3.685 10.851 1.00 93.06 298 VAL A N 1
ATOM 2189 C CA . VAL A 1 298 ? -14.263 -4.523 9.845 1.00 93.06 298 VAL A CA 1
ATOM 2190 C C . VAL A 1 298 ? -14.917 -4.257 8.494 1.00 93.06 298 VAL A C 1
ATOM 2192 O O . VAL A 1 298 ? -16.131 -4.411 8.353 1.00 93.06 298 VAL A O 1
ATOM 2195 N N . SER A 1 299 ? -14.123 -3.890 7.493 1.00 88.62 299 SER A N 1
ATOM 2196 C CA . SER A 1 299 ? -14.557 -3.735 6.099 1.00 88.62 299 SER A CA 1
ATOM 2197 C C . SER A 1 299 ? -13.708 -4.610 5.181 1.00 88.62 299 SER A C 1
ATOM 2199 O O . SER A 1 299 ? -12.502 -4.723 5.380 1.00 88.62 299 SER A O 1
ATOM 2201 N N . LYS A 1 300 ? -14.341 -5.194 4.164 1.00 86.31 300 LYS A N 1
ATOM 2202 C CA . LYS A 1 300 ? -13.719 -5.997 3.105 1.00 86.31 300 LYS A CA 1
ATOM 2203 C C . LYS A 1 300 ? -13.829 -5.207 1.800 1.00 86.31 300 LYS A C 1
ATOM 2205 O O . LYS A 1 300 ? -14.926 -4.756 1.473 1.00 86.31 300 LYS A O 1
ATOM 2210 N N . LEU A 1 301 ? -12.717 -4.992 1.104 1.00 78.50 301 LEU A N 1
ATOM 2211 C CA . LEU A 1 301 ? -12.670 -4.318 -0.197 1.00 78.50 301 LEU A CA 1
ATOM 2212 C C . LEU A 1 301 ? -11.698 -5.062 -1.110 1.00 78.50 301 LEU A C 1
ATOM 2214 O O . LEU A 1 301 ? -10.582 -5.353 -0.687 1.00 78.50 301 LEU A O 1
ATOM 2218 N N . GLU A 1 302 ? -12.063 -5.270 -2.372 1.00 71.88 302 GLU A N 1
ATOM 2219 C CA . GLU A 1 302 ? -11.110 -5.721 -3.390 1.00 71.88 302 GLU A CA 1
ATOM 2220 C C . GLU A 1 302 ? -9.920 -4.751 -3.469 1.00 71.88 302 GLU A C 1
ATOM 2222 O O . GLU A 1 302 ? -10.094 -3.524 -3.453 1.00 71.88 302 GLU A O 1
ATOM 2227 N N . ALA A 1 303 ? -8.702 -5.280 -3.601 1.00 61.75 303 ALA A N 1
ATOM 2228 C CA . ALA A 1 303 ? -7.476 -4.481 -3.615 1.00 61.75 303 ALA A CA 1
ATOM 2229 C C . ALA A 1 303 ? -7.480 -3.386 -4.704 1.00 61.75 303 ALA A C 1
ATOM 2231 O O . ALA A 1 303 ? -6.920 -2.305 -4.506 1.00 61.75 303 ALA A O 1
ATOM 2232 N N . ALA A 1 304 ? -8.162 -3.622 -5.831 1.00 50.31 304 ALA A N 1
ATOM 2233 C CA . ALA A 1 304 ? -8.329 -2.642 -6.902 1.00 50.31 304 ALA A CA 1
ATOM 2234 C C . ALA A 1 304 ? -9.175 -1.416 -6.493 1.00 50.31 304 ALA A C 1
ATOM 2236 O O . ALA A 1 304 ? -8.885 -0.306 -6.945 1.00 50.31 304 ALA A O 1
ATOM 2237 N N . GLY A 1 305 ? -10.183 -1.601 -5.632 1.00 55.75 305 GLY A N 1
ATOM 2238 C CA . GLY A 1 305 ? -11.089 -0.549 -5.151 1.00 55.75 305 GLY A CA 1
ATOM 2239 C C . GLY A 1 305 ? -10.640 0.144 -3.858 1.00 55.75 305 GLY A C 1
ATOM 2240 O O . GLY A 1 305 ? -11.180 1.189 -3.496 1.00 55.75 305 GLY A O 1
ATOM 2241 N N . ALA A 1 306 ? -9.636 -0.397 -3.166 1.00 61.69 306 ALA A N 1
ATOM 2242 C CA . ALA A 1 306 ? -9.200 0.074 -1.851 1.00 61.69 306 ALA A CA 1
ATOM 2243 C C . ALA A 1 306 ? -8.473 1.440 -1.836 1.00 61.69 306 ALA A C 1
ATOM 2245 O O . ALA A 1 306 ? -8.248 1.996 -0.760 1.00 61.69 306 ALA A O 1
ATOM 2246 N N . GLY A 1 307 ? -8.113 2.005 -2.995 1.00 63.47 307 GLY A N 1
ATOM 2247 C CA . GLY A 1 307 ? -7.345 3.257 -3.103 1.00 63.47 307 GLY A CA 1
ATOM 2248 C C . GLY A 1 307 ? -5.846 3.092 -2.809 1.00 63.47 307 GLY A C 1
ATOM 2249 O O . GLY A 1 307 ? -5.373 1.993 -2.521 1.00 63.47 307 GLY A O 1
ATOM 2250 N N . THR A 1 308 ? -5.059 4.171 -2.911 1.00 69.88 308 THR A N 1
ATOM 2251 C CA . THR A 1 308 ? -3.611 4.074 -2.651 1.00 69.88 308 THR A CA 1
ATOM 2252 C C . THR A 1 308 ? -3.289 4.091 -1.155 1.00 69.88 308 THR A C 1
ATOM 2254 O O . THR A 1 308 ? -4.041 4.620 -0.335 1.00 69.88 308 THR A O 1
ATOM 2257 N N . TYR A 1 309 ? -2.116 3.557 -0.799 1.00 74.25 309 TYR A N 1
ATOM 2258 C CA . TYR A 1 309 ? -1.570 3.636 0.559 1.00 74.25 309 TYR A CA 1
ATOM 2259 C C . TYR A 1 309 ? -1.559 5.074 1.106 1.00 74.25 309 TYR A C 1
ATOM 2261 O O . TYR A 1 309 ? -2.049 5.313 2.208 1.00 74.25 309 TYR A O 1
ATOM 2269 N N . LEU A 1 310 ? -1.048 6.036 0.327 1.00 71.62 310 LEU A N 1
ATOM 2270 C CA . LEU A 1 310 ? -0.913 7.425 0.771 1.00 71.62 310 LEU A CA 1
ATOM 2271 C C . LEU A 1 310 ? -2.281 8.090 0.977 1.00 71.62 310 LEU A C 1
ATOM 2273 O O . LEU A 1 310 ? -2.479 8.769 1.984 1.00 71.62 310 LEU A O 1
ATOM 2277 N N . ASP A 1 311 ? -3.240 7.844 0.079 1.00 73.69 311 ASP A N 1
ATOM 2278 C CA . ASP A 1 311 ? -4.608 8.363 0.213 1.00 73.69 311 ASP A CA 1
ATOM 2279 C C . ASP A 1 311 ? -5.301 7.801 1.455 1.00 73.69 311 ASP A C 1
ATOM 2281 O O . ASP A 1 311 ? -6.029 8.514 2.145 1.00 73.69 311 ASP A O 1
ATOM 2285 N N . ASN A 1 312 ? -5.077 6.522 1.759 1.00 83.94 312 ASN A N 1
ATOM 2286 C CA . ASN A 1 312 ? -5.650 5.872 2.930 1.00 83.94 312 ASN A CA 1
ATOM 2287 C C . ASN A 1 312 ? -5.045 6.408 4.228 1.00 83.94 312 ASN A C 1
ATOM 2289 O O . ASN A 1 312 ? -5.801 6.845 5.096 1.00 83.94 312 ASN A O 1
ATOM 2293 N N . ILE A 1 313 ? -3.714 6.501 4.328 1.00 87.94 313 ILE A N 1
ATOM 2294 C CA . ILE A 1 313 ? -3.055 7.118 5.485 1.00 87.94 313 ILE A CA 1
ATOM 2295 C C . ILE A 1 313 ? -3.517 8.565 5.674 1.00 87.94 313 ILE A C 1
ATOM 2297 O O . ILE A 1 313 ? -3.942 8.925 6.769 1.00 87.94 313 ILE A O 1
ATOM 2301 N N . ASN A 1 314 ? -3.526 9.390 4.625 1.00 88.75 314 ASN A N 1
ATOM 2302 C CA . ASN A 1 314 ? -3.943 10.790 4.741 1.00 88.75 314 ASN A CA 1
ATOM 2303 C C . ASN A 1 314 ? -5.421 10.947 5.120 1.00 88.75 314 ASN A C 1
ATOM 2305 O O . ASN A 1 314 ? -5.759 11.822 5.919 1.00 88.75 314 ASN A O 1
ATOM 2309 N N . ARG A 1 315 ? -6.298 10.059 4.637 1.00 88.50 315 ARG A N 1
ATOM 2310 C CA . ARG A 1 315 ? -7.708 10.005 5.045 1.00 88.50 315 ARG A CA 1
ATOM 2311 C C . ARG A 1 315 ? -7.860 9.661 6.528 1.00 88.50 315 ARG A C 1
ATOM 2313 O O . ARG A 1 315 ? -8.675 10.276 7.209 1.00 88.50 315 ARG A O 1
ATOM 2320 N N . TRP A 1 316 ? -7.085 8.706 7.043 1.00 94.62 316 TRP A N 1
ATOM 2321 C CA . TRP A 1 316 ? -7.148 8.297 8.453 1.00 94.62 316 TRP A CA 1
ATOM 2322 C C . TRP A 1 316 ? -6.538 9.355 9.376 1.00 94.62 316 TRP A C 1
ATOM 2324 O O . TRP A 1 316 ? -7.133 9.684 10.399 1.00 94.62 316 TRP A O 1
ATOM 2334 N N . ARG A 1 317 ? -5.422 9.972 8.964 1.00 96.94 317 ARG A N 1
ATOM 2335 C CA . ARG A 1 317 ? -4.807 11.127 9.637 1.00 96.94 317 ARG A CA 1
ATOM 2336 C C . ARG A 1 317 ? -5.799 12.282 9.769 1.00 96.94 317 ARG A C 1
ATOM 2338 O O . ARG A 1 317 ? -6.024 12.756 10.879 1.00 96.94 317 ARG A O 1
ATOM 2345 N N . GLY A 1 318 ? -6.490 12.643 8.685 1.00 94.19 318 GLY A N 1
ATOM 2346 C CA . GLY A 1 318 ? -7.557 13.648 8.723 1.00 94.19 318 GLY A CA 1
ATOM 2347 C C . GLY A 1 318 ? -8.700 13.294 9.688 1.00 94.19 318 GLY A C 1
ATOM 2348 O O . GLY A 1 318 ? -9.178 14.162 10.411 1.00 94.19 318 GLY A O 1
ATOM 2349 N N . GLN A 1 319 ? -9.091 12.016 9.781 1.00 92.25 319 GLN A N 1
ATOM 2350 C CA . GLN A 1 319 ? -10.146 11.539 10.695 1.00 92.25 319 GLN A CA 1
ATOM 2351 C C . GLN A 1 319 ? -9.778 11.597 12.192 1.00 92.25 319 GLN A C 1
ATOM 2353 O O . GLN A 1 319 ? -10.682 11.544 13.036 1.00 92.25 319 GLN A O 1
ATOM 2358 N N . VAL A 1 320 ? -8.489 11.714 12.531 1.00 96.25 320 VAL A N 1
ATOM 2359 C CA . VAL A 1 320 ? -8.007 11.972 13.903 1.00 96.25 320 VAL A CA 1
ATOM 2360 C C . VAL A 1 320 ? -7.507 13.411 14.112 1.00 96.25 320 VAL A C 1
ATOM 2362 O O . VAL A 1 320 ? -7.159 13.777 15.230 1.00 96.25 320 VAL A O 1
ATOM 2365 N N . GLY A 1 321 ? -7.511 14.255 13.075 1.00 95.81 321 GLY A N 1
ATOM 2366 C CA . GLY A 1 321 ? -7.046 15.647 13.147 1.00 95.81 321 GLY A CA 1
ATOM 2367 C C . GLY A 1 321 ? -5.532 15.834 12.978 1.00 95.81 321 GLY A C 1
ATOM 2368 O O . GLY A 1 321 ? -5.005 16.886 13.331 1.00 95.81 321 GLY A O 1
ATOM 2369 N N . LEU A 1 322 ? -4.824 14.837 12.441 1.00 95.25 322 LEU A N 1
ATOM 2370 C CA . LEU A 1 322 ? -3.418 14.953 12.049 1.00 95.25 322 LEU A CA 1
ATOM 2371 C C . LEU A 1 322 ? -3.281 15.580 10.647 1.00 95.25 322 LEU A C 1
ATOM 2373 O O . LEU A 1 322 ? -4.093 15.286 9.765 1.00 95.25 322 LEU A O 1
ATOM 2377 N N . PRO A 1 323 ? -2.228 16.382 10.389 1.00 94.06 323 PRO A N 1
ATOM 2378 C CA . PRO A 1 323 ? -1.954 16.904 9.053 1.00 94.06 323 PRO A CA 1
ATOM 2379 C C . PRO A 1 323 ? -1.594 15.764 8.083 1.00 94.06 323 PRO A C 1
ATOM 2381 O O . PRO A 1 323 ? -0.985 14.772 8.512 1.00 94.06 323 PRO A O 1
ATOM 2384 N N . PRO A 1 324 ? -1.925 15.886 6.784 1.00 92.94 324 PRO A N 1
ATOM 2385 C CA . PRO A 1 324 ? -1.527 14.908 5.779 1.00 92.94 324 PRO A CA 1
ATOM 2386 C C . PRO A 1 324 ? -0.002 14.867 5.626 1.00 92.94 324 PRO A C 1
ATOM 2388 O O . PRO A 1 324 ? 0.683 15.873 5.808 1.00 92.94 324 PRO A O 1
ATOM 2391 N N . ILE A 1 325 ? 0.506 13.696 5.263 1.00 84.94 325 ILE A N 1
ATOM 2392 C CA . ILE A 1 325 ? 1.897 13.460 4.883 1.00 84.94 325 ILE A CA 1
ATOM 2393 C C . ILE A 1 325 ? 2.053 13.409 3.361 1.00 84.94 325 ILE A C 1
ATOM 2395 O O . ILE A 1 325 ? 1.094 13.181 2.616 1.00 84.94 325 ILE A O 1
ATOM 2399 N N . LYS A 1 326 ? 3.279 13.617 2.894 1.00 81.38 326 LYS A N 1
ATOM 2400 C CA . LYS A 1 326 ? 3.695 13.477 1.499 1.00 81.38 326 LYS A CA 1
ATOM 2401 C C . LYS A 1 326 ? 4.214 12.064 1.231 1.00 81.38 326 LYS A C 1
ATOM 2403 O O . LYS A 1 326 ? 4.450 11.269 2.138 1.00 81.38 326 LYS A O 1
ATOM 2408 N N . GLN A 1 327 ? 4.415 11.742 -0.043 1.00 71.06 327 GLN A N 1
ATOM 2409 C CA . GLN A 1 327 ? 5.124 10.524 -0.425 1.00 71.06 327 GLN A CA 1
ATOM 2410 C C . GLN A 1 327 ? 6.568 10.568 0.101 1.00 71.06 327 GLN A C 1
ATOM 2412 O O . GLN A 1 327 ? 7.273 11.544 -0.131 1.00 71.06 327 GLN A O 1
ATOM 2417 N N . GLY A 1 328 ? 6.997 9.502 0.782 1.00 65.12 328 GLY A N 1
ATOM 2418 C CA . GLY A 1 328 ? 8.333 9.387 1.381 1.00 65.12 328 GLY A CA 1
ATOM 2419 C C . GLY A 1 328 ? 8.406 9.794 2.856 1.00 65.12 328 GLY A C 1
ATOM 2420 O O . GLY A 1 328 ? 9.318 9.351 3.549 1.00 65.12 328 GLY A O 1
ATOM 2421 N N . ASP A 1 329 ? 7.428 10.549 3.364 1.00 68.19 329 ASP A N 1
ATOM 2422 C CA . ASP A 1 329 ? 7.349 10.877 4.790 1.00 68.19 329 ASP A CA 1
ATOM 2423 C C . ASP A 1 329 ? 7.128 9.602 5.635 1.00 68.19 329 ASP A C 1
ATOM 2425 O O . ASP A 1 329 ? 6.372 8.705 5.232 1.00 68.19 329 ASP A O 1
ATOM 2429 N N . PRO A 1 330 ? 7.739 9.504 6.830 1.00 69.69 330 PRO A N 1
ATOM 2430 C CA . PRO A 1 330 ? 7.579 8.347 7.696 1.00 69.69 330 PRO A CA 1
ATOM 2431 C C . PRO A 1 330 ? 6.177 8.303 8.319 1.00 69.69 330 PRO A C 1
ATOM 2433 O O . PRO A 1 330 ? 5.720 9.251 8.958 1.00 69.69 330 PRO A O 1
ATOM 2436 N N . GLN A 1 331 ? 5.531 7.145 8.211 1.00 84.19 331 GLN A N 1
ATOM 2437 C CA . GLN A 1 331 ? 4.360 6.774 9.002 1.00 84.19 331 GLN A CA 1
ATOM 2438 C C . GLN A 1 331 ? 4.729 5.507 9.783 1.00 84.19 331 GLN A C 1
ATOM 2440 O O . GLN A 1 331 ? 5.013 4.490 9.145 1.00 84.19 331 GLN A O 1
ATOM 2445 N N . PRO A 1 332 ? 4.756 5.546 11.131 1.00 83.69 332 PRO A N 1
ATOM 2446 C CA . PRO A 1 332 ? 4.989 4.362 11.946 1.00 83.69 332 PRO A CA 1
ATOM 2447 C C . PRO A 1 332 ? 4.014 3.245 11.587 1.00 83.69 332 PRO A C 1
ATOM 2449 O O . PRO A 1 332 ? 2.820 3.493 11.377 1.00 83.69 332 PRO A O 1
ATOM 2452 N N . VAL A 1 333 ? 4.550 2.031 11.501 1.00 85.94 333 VAL A N 1
ATOM 2453 C CA . VAL A 1 333 ? 3.792 0.836 11.168 1.00 85.94 333 VAL A CA 1
ATOM 2454 C C . VAL A 1 333 ? 4.415 -0.391 11.818 1.00 85.94 333 VAL A C 1
ATOM 2456 O O . VAL A 1 333 ? 5.634 -0.550 11.851 1.00 85.94 333 VAL A O 1
ATOM 2459 N N . GLU A 1 334 ? 3.550 -1.253 12.319 1.00 83.00 334 GLU A N 1
ATOM 2460 C CA . GLU A 1 334 ? 3.856 -2.540 12.917 1.00 83.00 334 GLU A CA 1
ATOM 2461 C C . GLU A 1 334 ? 3.472 -3.654 11.929 1.00 83.00 334 GLU A C 1
ATOM 2463 O O . GLU A 1 334 ? 2.500 -3.529 11.177 1.00 83.00 334 GLU A O 1
ATOM 2468 N N . GLN A 1 335 ? 4.278 -4.714 11.889 1.00 77.00 335 GLN A N 1
ATOM 2469 C CA . GLN A 1 335 ? 4.043 -5.909 11.078 1.00 77.00 335 GLN A CA 1
ATOM 2470 C C . GLN A 1 335 ? 3.517 -7.014 11.991 1.00 77.00 335 GLN A C 1
ATOM 2472 O O . GLN A 1 335 ? 4.118 -7.280 13.030 1.00 77.00 335 GLN A O 1
ATOM 2477 N N . LEU A 1 336 ? 2.421 -7.663 11.606 1.00 87.44 336 LEU A N 1
ATOM 2478 C CA . LEU A 1 336 ? 1.826 -8.765 12.361 1.00 87.44 336 LEU A CA 1
ATOM 2479 C C . LEU A 1 336 ? 1.143 -9.773 11.430 1.00 87.44 336 LEU A C 1
ATOM 2481 O O . LEU A 1 336 ? 1.023 -9.561 10.226 1.00 87.44 336 LEU A O 1
ATOM 2485 N N . THR A 1 337 ? 0.661 -10.870 12.007 1.00 83.75 337 THR A N 1
ATOM 2486 C CA . THR A 1 337 ? -0.147 -11.874 11.309 1.00 83.75 337 THR A CA 1
ATOM 2487 C C . THR A 1 337 ? -1.546 -11.906 11.911 1.00 83.75 337 THR A C 1
ATOM 2489 O O . THR A 1 337 ? -1.702 -11.953 13.129 1.00 83.75 337 THR A O 1
ATOM 2492 N N . VAL A 1 338 ? -2.571 -11.922 11.060 1.00 87.50 338 VAL A N 1
ATOM 2493 C CA . VAL A 1 338 ? -3.985 -12.008 11.456 1.00 87.50 338 VAL A CA 1
ATOM 2494 C C . VAL A 1 338 ? -4.611 -13.163 10.684 1.00 87.50 338 VAL A C 1
ATOM 2496 O O . VAL A 1 338 ? -4.542 -13.191 9.460 1.00 87.50 338 VAL A O 1
ATOM 2499 N N . GLY A 1 339 ? -5.172 -14.162 11.373 1.00 86.69 339 GLY A N 1
ATOM 2500 C CA . GLY A 1 339 ? -5.791 -15.331 10.727 1.00 86.69 339 GLY A CA 1
ATOM 2501 C C . GLY A 1 339 ? -4.896 -16.095 9.741 1.00 86.69 339 GLY A C 1
ATOM 2502 O O . GLY A 1 339 ? -5.397 -16.626 8.748 1.00 86.69 339 GLY A O 1
ATOM 2503 N N . GLY A 1 340 ? -3.580 -16.118 9.983 1.00 81.69 340 GLY A N 1
ATOM 2504 C CA . GLY A 1 340 ? -2.590 -16.741 9.095 1.00 81.69 340 GLY A CA 1
ATOM 2505 C C . GLY A 1 340 ? -2.281 -15.950 7.816 1.00 81.69 340 GLY A C 1
ATOM 2506 O O . GLY A 1 340 ? -1.737 -16.524 6.878 1.00 81.69 340 GLY A O 1
ATOM 2507 N N . ALA A 1 341 ? -2.651 -14.669 7.752 1.00 78.25 341 ALA A N 1
ATOM 2508 C CA . ALA A 1 341 ? -2.342 -13.764 6.650 1.00 78.25 341 ALA A CA 1
ATOM 2509 C C . ALA A 1 341 ? -1.507 -12.563 7.122 1.00 78.25 341 ALA A C 1
ATOM 2511 O O . ALA A 1 341 ? -1.641 -12.116 8.267 1.00 78.25 341 ALA A O 1
ATOM 2512 N N . ASP A 1 342 ? -0.665 -12.043 6.227 1.00 79.50 342 ASP A N 1
ATOM 2513 C CA . ASP A 1 342 ? 0.187 -10.881 6.486 1.00 79.50 342 ASP A CA 1
ATOM 2514 C C . ASP A 1 342 ? -0.656 -9.624 6.713 1.00 79.50 342 ASP A C 1
ATOM 2516 O O . ASP A 1 342 ? -1.631 -9.359 5.993 1.00 79.50 342 ASP A O 1
ATOM 2520 N N . ALA A 1 343 ? -0.271 -8.840 7.719 1.00 83.88 343 ALA A N 1
ATOM 2521 C CA . ALA A 1 343 ? -1.016 -7.672 8.137 1.00 83.88 343 ALA A CA 1
ATOM 2522 C C . ALA A 1 343 ? -0.130 -6.482 8.517 1.00 83.88 343 ALA A C 1
ATOM 2524 O O . ALA A 1 343 ? 0.918 -6.604 9.152 1.00 83.88 343 ALA A O 1
ATOM 2525 N N . ALA A 1 344 ? -0.649 -5.302 8.195 1.00 83.88 344 ALA A N 1
ATOM 2526 C CA . ALA A 1 344 ? -0.238 -4.033 8.763 1.00 83.88 344 ALA A CA 1
ATOM 2527 C C . ALA A 1 344 ? -0.955 -3.755 10.075 1.00 83.88 344 ALA A C 1
ATOM 2529 O O . ALA A 1 344 ? -2.132 -4.088 10.178 1.00 83.88 344 ALA A O 1
ATOM 2530 N N . ARG A 1 345 ? -0.325 -3.003 10.982 1.00 91.69 345 ARG A N 1
ATOM 2531 C CA . ARG A 1 345 ? -0.997 -2.224 12.034 1.00 91.69 345 ARG A CA 1
ATOM 2532 C C . ARG A 1 345 ? -0.429 -0.807 12.076 1.00 91.69 345 ARG A C 1
ATOM 2534 O O . ARG A 1 345 ? 0.781 -0.609 12.134 1.00 91.69 345 ARG A O 1
ATOM 2541 N N . TYR A 1 346 ? -1.311 0.182 12.009 1.00 94.44 346 TYR A N 1
ATOM 2542 C CA . TYR A 1 346 ? -0.993 1.603 12.109 1.00 94.44 346 TYR A CA 1
ATOM 2543 C C . TYR A 1 346 ? -1.649 2.176 13.355 1.00 94.44 346 TYR A C 1
ATOM 2545 O O . TYR A 1 346 ? -2.837 1.943 13.584 1.00 94.44 346 TYR A O 1
ATOM 2553 N N . ASP A 1 347 ? -0.897 2.986 14.088 1.00 96.56 347 ASP A N 1
ATOM 2554 C CA . ASP A 1 347 ? -1.409 3.805 15.177 1.00 96.56 347 ASP A CA 1
ATOM 2555 C C . ASP A 1 347 ? -1.391 5.280 14.760 1.00 96.56 347 ASP A C 1
ATOM 2557 O O . ASP A 1 347 ? -0.366 5.820 14.327 1.00 96.56 347 ASP A O 1
ATOM 2561 N N . LEU A 1 348 ? -2.557 5.918 14.824 1.00 96.19 348 LEU A N 1
ATOM 2562 C CA . LEU A 1 348 ? -2.766 7.311 14.456 1.00 96.19 348 LEU A CA 1
ATOM 2563 C C . LEU A 1 348 ? -3.310 8.070 15.669 1.00 96.19 348 LEU A C 1
ATOM 2565 O O . LEU A 1 348 ? -4.522 8.168 15.872 1.00 96.19 348 LEU A O 1
ATOM 2569 N N . VAL A 1 349 ? -2.395 8.619 16.468 1.00 97.00 349 VAL A N 1
ATOM 2570 C CA . VAL A 1 349 ? -2.705 9.427 17.655 1.00 97.00 349 VAL A CA 1
ATOM 2571 C C . VAL A 1 349 ? -2.888 10.891 17.251 1.00 97.00 349 VAL A C 1
ATOM 2573 O O . VAL A 1 349 ? -1.923 11.585 16.930 1.00 97.00 349 VAL A O 1
ATOM 2576 N N . GLY A 1 350 ? -4.132 11.364 17.236 1.00 95.75 350 GLY A N 1
ATOM 2577 C CA . GLY A 1 350 ? -4.479 12.774 17.069 1.00 95.75 350 GLY A CA 1
ATOM 2578 C C . GLY A 1 350 ? -4.756 13.481 18.405 1.00 95.75 350 GLY A C 1
ATOM 2579 O O . GLY A 1 350 ? -4.698 12.848 19.459 1.00 95.75 350 GLY A O 1
ATOM 2580 N N . PRO A 1 351 ? -5.096 14.787 18.393 1.00 93.50 351 PRO A N 1
ATOM 2581 C CA . PRO A 1 351 ? -5.195 15.588 19.619 1.00 93.50 351 PRO A CA 1
ATOM 2582 C C . PRO A 1 351 ? -6.229 15.085 20.637 1.00 93.50 351 PRO A C 1
ATOM 2584 O O . PRO A 1 351 ? -5.961 15.098 21.830 1.00 93.50 351 PRO A O 1
ATOM 2587 N N . ASN A 1 352 ? -7.395 14.633 20.159 1.00 92.00 352 ASN A N 1
ATOM 2588 C CA . ASN A 1 352 ? -8.517 14.166 20.992 1.00 92.00 352 ASN A CA 1
ATOM 2589 C C . ASN A 1 352 ? -9.050 12.783 20.570 1.00 92.00 352 ASN A C 1
ATOM 2591 O O . ASN A 1 352 ? -10.015 12.282 21.149 1.00 92.00 352 ASN A O 1
ATOM 2595 N N . ARG A 1 353 ? -8.490 12.194 19.507 1.00 96.88 353 ARG A N 1
ATOM 2596 C CA . ARG A 1 353 ? -8.921 10.908 18.950 1.00 96.88 353 ARG A CA 1
ATOM 2597 C C . ARG A 1 353 ? -7.710 10.073 18.583 1.00 96.88 353 ARG A C 1
ATOM 2599 O O . ARG A 1 353 ? -6.767 10.596 17.992 1.00 96.88 353 ARG A O 1
ATOM 2606 N N . ARG A 1 354 ? -7.797 8.770 18.828 1.00 98.06 354 ARG A N 1
ATOM 2607 C CA . ARG A 1 354 ? -6.836 7.771 18.353 1.00 98.06 354 ARG A CA 1
ATOM 2608 C C . ARG A 1 354 ? -7.531 6.828 17.376 1.00 98.06 354 ARG A C 1
ATOM 2610 O O . ARG A 1 354 ? -8.752 6.640 17.431 1.00 98.06 354 ARG A O 1
ATOM 2617 N N . MET A 1 355 ? -6.765 6.274 16.446 1.00 98.50 355 MET A N 1
ATOM 2618 C CA . MET A 1 355 ? -7.240 5.249 15.526 1.00 98.50 355 MET A CA 1
ATOM 2619 C C . MET A 1 355 ? -6.171 4.179 15.347 1.00 98.50 355 MET A C 1
ATOM 2621 O O . MET A 1 355 ? -5.090 4.468 14.842 1.00 98.50 355 MET A O 1
ATOM 2625 N N . LEU A 1 356 ? -6.517 2.948 15.711 1.00 98.06 356 LEU A N 1
ATOM 2626 C CA . LEU A 1 356 ? -5.761 1.756 15.359 1.00 98.06 356 LEU A CA 1
ATOM 2627 C C . LEU A 1 356 ? -6.358 1.188 14.071 1.00 98.06 356 LEU A C 1
ATOM 2629 O O . LEU A 1 356 ? -7.573 0.996 13.967 1.00 98.06 356 LEU A O 1
ATOM 2633 N N . VAL A 1 357 ? -5.519 0.940 13.068 1.00 97.31 357 VAL A N 1
ATOM 2634 C CA . VAL A 1 357 ? -5.939 0.310 11.812 1.00 97.31 357 VAL A CA 1
ATOM 2635 C C . VAL A 1 357 ? -5.046 -0.876 11.525 1.00 97.31 357 VAL A C 1
ATOM 2637 O O . VAL A 1 357 ? -3.870 -0.678 11.235 1.00 97.31 357 VAL A O 1
ATOM 2640 N N . ALA A 1 358 ? -5.603 -2.085 11.524 1.00 95.31 358 ALA A N 1
ATOM 2641 C CA . ALA A 1 358 ? -4.947 -3.222 10.900 1.00 95.31 358 ALA A CA 1
ATOM 2642 C C . ALA A 1 358 ? -5.458 -3.442 9.466 1.00 95.31 358 ALA A C 1
ATOM 2644 O O . ALA A 1 358 ? -6.653 -3.310 9.194 1.00 95.31 358 ALA A O 1
ATOM 2645 N N . VAL A 1 359 ? -4.546 -3.733 8.536 1.00 90.75 359 VAL A N 1
ATOM 2646 C CA . VAL A 1 359 ? -4.857 -4.011 7.123 1.00 90.75 359 VAL A CA 1
ATOM 2647 C C . VAL A 1 359 ? -4.309 -5.383 6.784 1.00 90.75 359 VAL A C 1
ATOM 2649 O O . VAL A 1 359 ? -3.096 -5.554 6.778 1.00 90.75 359 VAL A O 1
ATOM 2652 N N . VAL A 1 360 ? -5.185 -6.344 6.510 1.00 89.44 360 VAL A N 1
ATOM 2653 C CA . VAL A 1 360 ? -4.812 -7.740 6.247 1.00 89.44 360 VAL A CA 1
ATOM 2654 C C . VAL A 1 360 ? -5.035 -8.050 4.773 1.00 89.44 360 VAL A C 1
ATOM 2656 O O . VAL A 1 360 ? -6.123 -7.794 4.252 1.00 89.44 360 VAL A O 1
ATOM 2659 N N . ALA A 1 361 ? -4.025 -8.597 4.101 1.00 76.94 361 ALA A N 1
ATOM 2660 C CA . ALA A 1 361 ? -4.136 -9.021 2.708 1.00 76.94 361 ALA A CA 1
ATOM 2661 C C . ALA A 1 361 ? -4.563 -10.494 2.644 1.00 76.94 361 ALA A C 1
ATOM 2663 O O . ALA A 1 361 ? -3.804 -11.383 3.033 1.00 76.94 361 ALA A O 1
ATOM 2664 N N . LYS A 1 362 ? -5.780 -10.775 2.162 1.00 80.06 362 LYS A N 1
ATOM 2665 C CA . LYS A 1 362 ? -6.324 -12.139 2.098 1.00 80.06 362 LYS A CA 1
ATOM 2666 C C . LYS A 1 362 ? -6.949 -12.411 0.730 1.00 80.06 362 LYS A C 1
ATOM 2668 O O . LYS A 1 362 ? -8.108 -12.097 0.489 1.00 80.06 362 LYS A O 1
ATOM 2673 N N . GLY A 1 363 ? -6.179 -13.053 -0.149 1.00 75.56 363 GLY A N 1
ATOM 2674 C CA . GLY A 1 363 ? -6.602 -13.291 -1.533 1.00 75.56 363 GLY A CA 1
ATOM 2675 C C . GLY A 1 363 ? -6.687 -11.967 -2.310 1.00 75.56 363 GLY A C 1
ATOM 2676 O O . GLY A 1 363 ? -5.757 -11.169 -2.183 1.00 75.56 363 GLY A O 1
ATOM 2677 N N . PRO A 1 364 ? -7.762 -11.713 -3.080 1.00 71.38 364 PRO A N 1
ATOM 2678 C CA . PRO A 1 364 ? -7.965 -10.440 -3.781 1.00 71.38 364 PRO A CA 1
ATOM 2679 C C . PRO A 1 364 ? -8.407 -9.301 -2.839 1.00 71.38 364 PRO A C 1
ATOM 2681 O O . PRO A 1 364 ? -8.435 -8.133 -3.236 1.00 71.38 364 PRO A O 1
ATOM 2684 N N . ASP A 1 365 ? -8.774 -9.627 -1.595 1.00 78.31 365 ASP A N 1
ATOM 2685 C CA . ASP A 1 365 ? -9.373 -8.700 -0.641 1.00 78.31 365 ASP A CA 1
ATOM 2686 C C . ASP A 1 365 ? -8.353 -8.080 0.318 1.00 78.31 365 ASP A C 1
ATOM 2688 O O . ASP A 1 365 ? -7.516 -8.758 0.927 1.00 78.31 365 ASP A O 1
ATOM 2692 N N . LEU A 1 366 ? -8.515 -6.778 0.546 1.00 82.94 366 LEU A N 1
ATOM 2693 C CA . LEU A 1 366 ? -7.963 -6.070 1.690 1.00 82.94 366 LEU A CA 1
ATOM 2694 C C . LEU A 1 366 ? -9.026 -5.945 2.782 1.00 82.94 366 LEU A C 1
ATOM 2696 O O . LEU A 1 366 ? -10.111 -5.387 2.588 1.00 82.94 366 LEU A O 1
ATOM 2700 N N . TRP A 1 367 ? -8.673 -6.446 3.959 1.00 90.69 367 TRP A N 1
ATOM 2701 C CA . TRP A 1 367 ? -9.496 -6.404 5.156 1.00 90.69 367 TRP A CA 1
ATOM 2702 C C . TRP A 1 367 ? -9.019 -5.291 6.083 1.00 90.69 367 TRP A C 1
ATOM 2704 O O . TRP A 1 367 ? -7.890 -5.315 6.571 1.00 90.69 367 TRP A O 1
ATOM 2714 N N . PHE A 1 368 ? -9.889 -4.320 6.340 1.00 92.62 368 PHE A N 1
ATOM 2715 C CA . PHE A 1 368 ? -9.614 -3.147 7.162 1.00 92.62 368 PHE A CA 1
ATOM 2716 C C . PHE A 1 368 ? -10.266 -3.300 8.530 1.00 92.62 368 PHE A C 1
ATOM 2718 O O . PHE A 1 368 ? -11.484 -3.195 8.657 1.00 92.62 368 PHE A O 1
ATOM 2725 N N . PHE A 1 369 ? -9.438 -3.499 9.546 1.00 96.19 369 PHE A N 1
ATOM 2726 C CA . PHE A 1 369 ? -9.795 -3.607 10.953 1.00 96.19 369 PHE A CA 1
ATOM 2727 C C . PHE A 1 369 ? -9.528 -2.260 11.630 1.00 96.19 369 PHE A C 1
ATOM 2729 O O . PHE A 1 369 ? -8.392 -1.953 11.976 1.00 96.19 369 PHE A O 1
ATOM 2736 N N . ARG A 1 370 ? -10.555 -1.420 11.764 1.00 95.94 370 ARG A N 1
ATOM 2737 C CA . ARG A 1 370 ? -10.433 -0.023 12.202 1.00 95.94 370 ARG A CA 1
ATOM 2738 C C . ARG A 1 370 ? -11.091 0.197 13.557 1.00 95.94 370 ARG A C 1
ATOM 2740 O O . ARG A 1 370 ? -12.317 0.257 13.618 1.00 95.94 370 ARG A O 1
ATOM 2747 N N . PHE A 1 371 ? -10.296 0.414 14.598 1.00 98.12 371 PHE A N 1
ATOM 2748 C CA . PHE A 1 371 ? -10.771 0.806 15.923 1.00 98.12 371 PHE A CA 1
ATOM 2749 C C . PHE A 1 371 ? -10.502 2.299 16.146 1.00 98.12 371 PHE A C 1
ATOM 2751 O O . PHE A 1 371 ? -9.364 2.747 16.021 1.00 98.12 371 PHE A O 1
ATOM 2758 N N . SER A 1 372 ? -11.540 3.106 16.395 1.00 97.50 372 SER A N 1
ATOM 2759 C CA . SER A 1 372 ? -11.399 4.567 16.496 1.00 97.50 372 SER A CA 1
ATOM 2760 C C . SER A 1 372 ? -12.367 5.216 17.480 1.00 97.50 372 SER A C 1
ATOM 2762 O O . SER A 1 372 ? -13.552 4.886 17.507 1.00 97.50 372 SER A O 1
ATOM 2764 N N . GLY A 1 373 ? -11.882 6.195 18.243 1.00 96.81 373 GLY A N 1
ATOM 2765 C CA . GLY A 1 373 ? -12.630 6.797 19.347 1.00 96.81 373 GLY A CA 1
ATOM 2766 C C . GLY A 1 373 ? -11.840 7.897 20.062 1.00 96.81 373 GLY A C 1
ATOM 2767 O O . GLY A 1 373 ? -10.819 8.348 19.534 1.00 96.81 373 GLY A O 1
ATOM 2768 N N . PRO A 1 374 ? -12.312 8.353 21.234 1.00 97.44 374 PRO A N 1
ATOM 2769 C CA . PRO A 1 374 ? -11.530 9.169 22.163 1.00 97.44 374 PRO A CA 1
ATOM 2770 C C . PRO A 1 374 ? -10.219 8.464 22.518 1.00 97.44 374 PRO A C 1
ATOM 2772 O O . PRO A 1 374 ? -10.226 7.252 22.727 1.00 97.44 374 PRO A O 1
ATOM 2775 N N . THR A 1 375 ? -9.105 9.199 22.586 1.00 95.62 375 THR A N 1
ATOM 2776 C CA . THR A 1 375 ? -7.766 8.608 22.790 1.00 95.62 375 THR A CA 1
ATOM 2777 C C . THR A 1 375 ? -7.726 7.685 24.011 1.00 95.62 375 THR A C 1
ATOM 2779 O O . THR A 1 375 ? -7.400 6.514 23.863 1.00 95.62 375 THR A O 1
ATOM 2782 N N . THR A 1 376 ? -8.198 8.157 25.169 1.00 94.44 376 THR A N 1
ATOM 2783 C CA . THR A 1 376 ? -8.218 7.396 26.432 1.00 94.44 376 THR A CA 1
ATOM 2784 C C . THR A 1 376 ? -8.976 6.069 26.346 1.00 94.44 376 THR A C 1
ATOM 2786 O O . THR A 1 376 ? -8.554 5.086 26.945 1.00 94.44 376 THR A O 1
ATOM 2789 N N . LEU A 1 377 ? -10.074 6.018 25.583 1.00 95.69 377 LEU A N 1
ATOM 2790 C CA . LEU A 1 377 ? -10.881 4.807 25.415 1.00 95.69 377 LEU A CA 1
ATOM 2791 C C . LEU A 1 377 ? -10.222 3.806 24.451 1.00 95.69 377 LEU A C 1
ATOM 2793 O O . LEU A 1 377 ? -10.399 2.598 24.590 1.00 95.69 377 LEU A O 1
ATOM 2797 N N . ILE A 1 378 ? -9.440 4.293 23.482 1.00 97.25 378 ILE A N 1
ATOM 2798 C CA . ILE A 1 378 ? -8.599 3.431 22.642 1.00 97.25 378 ILE A CA 1
ATOM 2799 C C . ILE A 1 378 ? -7.410 2.897 23.443 1.00 97.25 378 ILE A C 1
ATOM 2801 O O . ILE A 1 378 ? -7.109 1.715 23.322 1.00 97.25 378 ILE A O 1
ATOM 2805 N N . ASP A 1 379 ? -6.792 3.719 24.292 1.00 94.38 379 ASP A N 1
ATOM 2806 C CA . ASP A 1 379 ? -5.679 3.312 25.159 1.00 94.38 379 ASP A CA 1
ATOM 2807 C C . ASP A 1 379 ? -6.106 2.199 26.139 1.00 94.38 379 ASP A C 1
ATOM 2809 O O . ASP A 1 379 ? -5.404 1.200 26.289 1.00 94.38 379 ASP A O 1
ATOM 2813 N N . GLU A 1 380 ? -7.294 2.315 26.746 1.00 95.50 380 GLU A N 1
ATOM 2814 C CA . GLU A 1 380 ? -7.874 1.289 27.630 1.00 95.50 380 GLU A CA 1
ATOM 2815 C C . GLU A 1 380 ? -8.151 -0.043 26.902 1.00 95.50 380 GLU A C 1
ATOM 2817 O O . GLU A 1 380 ? -7.936 -1.127 27.452 1.00 95.50 380 GLU A O 1
ATOM 2822 N N . HIS A 1 381 ? -8.603 0.021 25.646 1.00 96.12 381 HIS A N 1
ATOM 2823 C CA . HIS A 1 381 ? -9.027 -1.150 24.874 1.00 96.12 381 HIS A CA 1
ATOM 2824 C C . HIS A 1 381 ? -8.015 -1.642 23.826 1.00 96.12 381 HIS A C 1
ATOM 2826 O O . HIS A 1 381 ? -8.320 -2.596 23.107 1.00 96.12 381 HIS A O 1
ATOM 2832 N N . GLU A 1 382 ? -6.807 -1.082 23.746 1.00 94.62 382 GLU A N 1
ATOM 2833 C CA . GLU A 1 382 ? -5.772 -1.496 22.786 1.00 94.62 382 GLU A CA 1
ATOM 2834 C C . GLU A 1 382 ? -5.465 -3.000 22.902 1.00 94.62 382 GLU A C 1
ATOM 2836 O O . GLU A 1 382 ? -5.635 -3.757 21.946 1.00 94.62 382 GLU A O 1
ATOM 2841 N N . ALA A 1 383 ? -5.201 -3.482 24.119 1.00 93.81 383 ALA A N 1
ATOM 2842 C CA . ALA A 1 383 ? -4.987 -4.906 24.386 1.00 93.81 383 ALA A CA 1
ATOM 2843 C C . ALA A 1 383 ? -6.245 -5.784 24.177 1.00 93.81 383 ALA A C 1
ATOM 2845 O O . ALA A 1 383 ? -6.157 -7.014 24.177 1.00 93.81 383 ALA A O 1
ATOM 2846 N N . ALA A 1 384 ? -7.442 -5.200 24.042 1.00 94.00 384 ALA A N 1
ATOM 2847 C CA . ALA A 1 384 ? -8.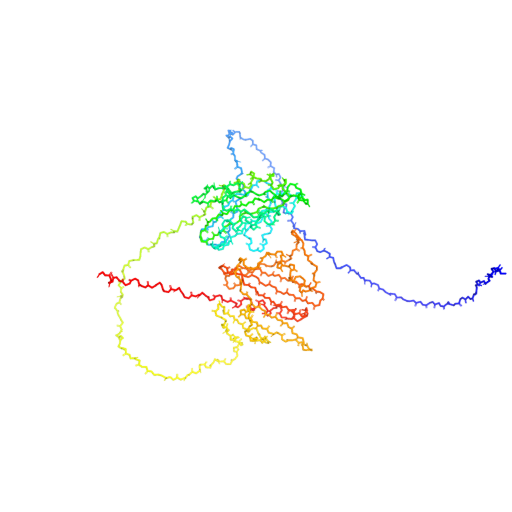651 -5.917 23.628 1.00 94.00 384 ALA A CA 1
ATOM 2848 C C . ALA A 1 384 ? -8.752 -6.011 22.095 1.00 94.00 384 ALA A C 1
ATOM 2850 O O . ALA A 1 384 ? -9.114 -7.069 21.581 1.00 94.00 384 ALA A O 1
ATOM 2851 N N . PHE A 1 385 ? -8.359 -4.957 21.373 1.00 96.31 385 PHE A N 1
ATOM 2852 C CA . PHE A 1 385 ? -8.236 -4.949 19.915 1.00 96.31 385 PHE A CA 1
ATOM 2853 C C . PHE A 1 385 ? -7.151 -5.921 19.424 1.00 96.31 385 PHE A C 1
ATOM 2855 O O . PHE A 1 385 ? -7.413 -6.720 18.528 1.00 96.31 385 PHE A O 1
ATOM 2862 N N . ASP A 1 386 ? -5.981 -5.964 20.059 1.00 92.75 386 ASP A N 1
ATOM 2863 C CA . ASP A 1 386 ? -4.906 -6.877 19.641 1.00 92.75 386 ASP A CA 1
ATOM 2864 C C . ASP A 1 386 ? -5.274 -8.358 19.895 1.00 92.75 386 ASP A C 1
ATOM 2866 O O . ASP A 1 386 ? -5.004 -9.239 19.069 1.00 92.75 386 ASP A O 1
ATOM 2870 N N . ARG A 1 387 ? -6.001 -8.639 20.991 1.00 91.81 387 ARG A N 1
ATOM 2871 C CA . ARG A 1 387 ? -6.624 -9.956 21.238 1.00 91.81 387 ARG A CA 1
ATOM 2872 C C . ARG A 1 387 ? -7.722 -10.288 20.228 1.00 91.81 387 ARG A C 1
ATOM 2874 O O . ARG A 1 387 ? -7.814 -11.442 19.812 1.00 91.81 387 ARG A O 1
ATOM 2881 N N . PHE A 1 388 ? -8.531 -9.309 19.816 1.00 93.50 388 PHE A N 1
ATOM 2882 C CA . PHE A 1 388 ? -9.517 -9.492 18.751 1.00 93.50 388 PHE A CA 1
ATOM 2883 C C . PHE A 1 388 ? -8.827 -9.918 17.453 1.00 93.50 388 PHE A C 1
ATOM 2885 O O . PHE A 1 388 ? -9.172 -10.971 16.919 1.00 93.50 388 PHE A O 1
ATOM 2892 N N . LEU A 1 389 ? -7.801 -9.180 17.010 1.00 94.19 389 LEU A N 1
ATOM 2893 C CA . LEU A 1 389 ? -7.003 -9.510 15.823 1.00 94.19 389 LEU A CA 1
ATOM 2894 C C . LEU A 1 389 ? -6.390 -10.915 15.908 1.00 94.19 389 LEU A C 1
ATOM 2896 O O . LEU A 1 389 ? -6.519 -11.698 14.971 1.00 94.19 389 LEU A O 1
ATOM 2900 N N . SER A 1 390 ? -5.811 -11.275 17.056 1.00 93.31 390 SER A N 1
ATOM 2901 C CA . SER A 1 390 ? -5.238 -12.612 17.284 1.00 93.31 390 SER A CA 1
ATOM 2902 C C . SER A 1 390 ? -6.274 -13.746 17.245 1.00 93.31 390 SER A C 1
ATOM 2904 O O . SER A 1 390 ? -5.915 -14.898 17.018 1.00 93.31 390 SER A O 1
ATOM 2906 N N . SER A 1 391 ? -7.558 -13.439 17.461 1.00 92.44 391 SER A N 1
ATOM 2907 C CA . SER A 1 391 ? -8.655 -14.413 17.402 1.00 92.44 391 SER A CA 1
ATOM 2908 C C . SER A 1 391 ? -9.266 -14.593 16.008 1.00 92.44 391 SER A C 1
ATOM 2910 O O . SER A 1 391 ? -10.047 -15.526 15.813 1.00 92.44 391 SER A O 1
ATOM 2912 N N . VAL A 1 392 ? -8.951 -13.710 15.051 1.00 93.88 392 VAL A N 1
ATOM 2913 C CA . VAL A 1 392 ? -9.525 -13.757 13.700 1.00 93.88 392 VAL A CA 1
ATOM 2914 C C . VAL A 1 392 ? -9.069 -15.022 12.981 1.00 93.88 392 VAL A C 1
ATOM 2916 O O . VAL A 1 392 ? -7.880 -15.317 12.901 1.00 93.88 392 VAL A O 1
ATOM 2919 N N . GLN A 1 393 ? -10.021 -15.732 12.385 1.00 90.12 393 GLN A N 1
ATOM 2920 C CA . GLN A 1 393 ? -9.794 -16.840 11.465 1.00 90.12 393 GLN A CA 1
ATOM 2921 C C . GLN A 1 393 ? -10.605 -16.587 10.196 1.00 90.12 393 GLN A C 1
ATOM 2923 O O . GLN A 1 393 ? -11.828 -16.451 10.261 1.00 90.12 393 GLN A O 1
ATOM 2928 N N . PHE A 1 394 ? -9.944 -16.548 9.040 1.00 86.31 394 PHE A N 1
ATOM 2929 C CA . PHE A 1 394 ? -10.636 -16.482 7.754 1.00 86.31 394 PHE A CA 1
ATOM 2930 C C . PHE A 1 394 ? -11.249 -17.840 7.424 1.00 86.31 394 PHE A C 1
ATOM 2932 O O . PHE A 1 394 ? -10.549 -18.853 7.413 1.00 86.31 394 PHE A O 1
ATOM 2939 N N . VAL A 1 395 ? -12.549 -17.855 7.145 1.00 81.50 395 VAL A N 1
ATOM 2940 C CA . VAL A 1 395 ? -13.252 -19.047 6.678 1.00 81.50 395 VAL A CA 1
ATOM 2941 C C . VAL A 1 395 ? -13.092 -19.099 5.164 1.00 81.50 395 VAL A C 1
ATOM 2943 O O . VAL A 1 395 ? -13.516 -18.188 4.462 1.00 81.50 395 VAL A O 1
ATOM 2946 N N . THR A 1 396 ? -12.446 -20.142 4.651 1.00 60.81 396 THR A N 1
ATOM 2947 C CA . THR A 1 396 ? -12.468 -20.432 3.214 1.00 60.81 396 THR A CA 1
ATOM 2948 C C . THR A 1 396 ? -13.831 -20.991 2.838 1.00 60.81 396 THR A C 1
ATOM 2950 O O . THR A 1 396 ? -14.296 -21.927 3.496 1.00 60.81 396 THR A O 1
ATOM 2953 N N . ASP A 1 397 ? -14.424 -20.481 1.760 1.00 47.34 397 ASP A N 1
ATOM 2954 C CA . ASP A 1 397 ? -15.552 -21.150 1.116 1.00 47.34 397 ASP A CA 1
ATOM 2955 C C . ASP A 1 397 ? -15.184 -22.613 0.805 1.00 47.34 397 ASP A C 1
ATOM 2957 O O . ASP A 1 397 ? -14.045 -22.890 0.401 1.00 47.34 397 ASP A O 1
ATOM 2961 N N . PRO A 1 398 ? -16.107 -23.576 0.989 1.00 36.75 398 PRO A N 1
ATOM 2962 C CA . PRO A 1 398 ? -15.900 -24.916 0.462 1.00 36.75 398 PRO A CA 1
ATOM 2963 C C . PRO A 1 398 ? -15.748 -24.821 -1.065 1.00 36.75 398 PRO A C 1
ATOM 2965 O O . PRO A 1 398 ? -16.460 -24.032 -1.690 1.00 36.75 398 PRO A O 1
ATOM 2968 N N . PRO A 1 399 ? -14.851 -25.606 -1.690 1.00 34.09 399 PRO A N 1
ATOM 2969 C CA . PRO A 1 399 ? -14.651 -25.536 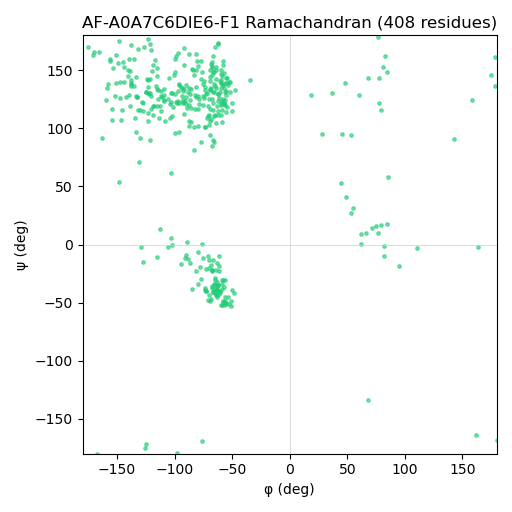-3.130 1.00 34.09 399 PRO A CA 1
ATOM 2970 C C . PRO A 1 399 ? -15.973 -25.803 -3.850 1.00 34.09 399 PRO A C 1
ATOM 2972 O O . PRO A 1 399 ? -16.591 -26.855 -3.659 1.00 34.09 399 PRO A O 1
ATOM 2975 N N . SER A 1 400 ? -16.397 -24.839 -4.670 1.00 38.03 400 SER A N 1
ATOM 2976 C CA . SER A 1 400 ? -17.578 -24.946 -5.522 1.00 38.03 400 SER A CA 1
ATOM 2977 C C . SER A 1 400 ? -17.510 -26.254 -6.300 1.00 38.03 400 SER A C 1
ATOM 2979 O O . SER A 1 400 ? -16.602 -26.440 -7.110 1.00 38.03 400 SER A O 1
ATOM 2981 N N . GLN A 1 401 ? -18.448 -27.170 -6.048 1.00 34.81 401 GLN A N 1
ATOM 2982 C CA . GLN A 1 401 ? -18.497 -28.425 -6.789 1.00 34.81 401 GLN A CA 1
ATOM 2983 C C . GLN A 1 401 ? -18.733 -28.096 -8.263 1.00 34.81 401 GLN A C 1
ATOM 2985 O O . GLN A 1 401 ? -19.805 -27.613 -8.633 1.00 34.81 401 GLN A O 1
ATOM 2990 N N . SER A 1 402 ? -17.721 -28.337 -9.098 1.00 32.03 402 SER A N 1
ATOM 2991 C CA . SER A 1 402 ? -17.864 -28.273 -10.548 1.00 32.03 402 SER A CA 1
ATOM 2992 C C . SER A 1 402 ? -19.051 -29.147 -10.957 1.00 32.03 402 SER A C 1
ATOM 2994 O O . SER A 1 402 ? -19.114 -30.296 -10.509 1.00 32.03 402 SER A O 1
ATOM 2996 N N . PRO A 1 403 ? -19.985 -28.658 -11.793 1.00 40.88 403 PRO A N 1
ATOM 2997 C CA . PRO A 1 403 ? -21.087 -29.486 -12.249 1.00 40.88 403 PRO A CA 1
ATOM 2998 C C . PRO A 1 403 ? -20.515 -30.696 -12.987 1.00 40.88 403 PRO A C 1
ATOM 3000 O O . PRO A 1 403 ? -19.770 -30.551 -13.960 1.00 40.88 403 PRO A O 1
ATOM 3003 N N . SER A 1 404 ? -20.855 -31.887 -12.489 1.00 40.59 404 SER A N 1
ATOM 3004 C CA . SER A 1 404 ? -20.552 -33.154 -13.147 1.00 40.59 404 SER A CA 1
ATOM 3005 C C . SER A 1 404 ? -21.008 -33.073 -14.600 1.00 40.59 404 SER A C 1
ATOM 3007 O O . SER A 1 404 ? -22.190 -32.840 -14.857 1.00 40.59 404 SER A O 1
ATOM 3009 N N . ARG A 1 405 ? -20.087 -33.262 -15.553 1.00 43.88 405 ARG A N 1
ATOM 3010 C CA . ARG A 1 405 ? -20.488 -33.519 -16.936 1.00 43.88 405 ARG A CA 1
ATOM 3011 C C . ARG A 1 405 ? -21.138 -34.891 -16.967 1.00 43.88 405 ARG A C 1
ATOM 3013 O O . ARG A 1 405 ? -20.454 -35.897 -16.812 1.00 43.88 405 ARG A O 1
ATOM 3020 N N . ASP A 1 406 ? -22.450 -34.885 -17.139 1.00 48.97 406 ASP A N 1
ATOM 3021 C CA . ASP A 1 406 ? -23.231 -36.063 -17.480 1.00 48.97 406 ASP A CA 1
ATOM 3022 C C . ASP A 1 406 ? -22.677 -36.665 -18.793 1.00 48.97 406 ASP A C 1
ATOM 3024 O O . ASP A 1 406 ? -22.583 -35.924 -19.780 1.00 48.97 406 ASP A O 1
ATOM 3028 N N . PRO A 1 407 ? -22.218 -37.932 -18.822 1.00 47.56 407 PRO A N 1
ATOM 3029 C CA . PRO A 1 407 ? -21.638 -38.524 -20.029 1.00 47.56 407 PRO A CA 1
ATOM 3030 C C . PRO A 1 407 ? -22.667 -38.844 -21.123 1.00 47.56 407 PRO A C 1
ATOM 3032 O O . PRO A 1 407 ? -22.283 -38.966 -22.285 1.00 47.56 407 PRO A O 1
ATOM 3035 N N . ASP A 1 408 ? -23.951 -38.971 -20.772 1.00 49.31 408 ASP A N 1
ATOM 3036 C CA . ASP A 1 408 ? -24.964 -39.610 -21.619 1.00 49.31 408 ASP A CA 1
ATOM 3037 C C . ASP A 1 408 ? -25.893 -38.604 -22.330 1.00 49.31 408 ASP A C 1
ATOM 3039 O O . ASP A 1 408 ? -27.115 -38.617 -22.171 1.00 49.31 408 ASP A O 1
ATOM 3043 N N . GLN A 1 409 ? -25.317 -37.740 -23.178 1.00 44.47 409 GLN A N 1
ATOM 3044 C CA . GLN A 1 409 ? -26.071 -37.033 -24.228 1.00 44.47 409 GLN A CA 1
ATOM 3045 C C . GLN A 1 409 ? -25.396 -37.153 -25.601 1.00 44.47 409 GLN A C 1
ATOM 3047 O O . GLN A 1 409 ? -24.582 -36.312 -25.993 1.00 44.47 409 GLN A O 1
ATOM 3052 N N . HIS A 1 410 ? -25.809 -38.183 -26.344 1.00 47.84 410 HIS A N 1
ATOM 3053 C CA . HIS A 1 410 ? -25.618 -38.344 -27.787 1.00 47.84 410 HIS A CA 1
ATOM 3054 C C . HIS A 1 410 ? -26.910 -38.843 -28.444 1.00 47.84 410 HIS A C 1
ATOM 3056 O O . HIS A 1 410 ? -27.577 -39.707 -27.833 1.00 47.84 410 HIS A O 1
#

Radius of gyration: 32.59 Å; Cα contacts (8 Å, |Δi|>4): 607; chains: 1; bounding box: 93×135×82 Å

Solvent-accessible surface area (backbone atoms only — not comparable to full-atom values): 25595 Å² total; per-residue (Å²): 134,91,80,90,83,89,85,83,84,89,86,80,92,81,90,79,92,82,90,82,86,78,86,85,84,79,78,86,70,84,83,78,84,81,79,85,79,82,78,83,84,87,79,88,83,87,84,84,92,80,92,77,85,89,76,89,78,80,75,76,79,73,58,65,73,47,69,56,88,81,68,86,68,29,60,30,32,39,51,46,91,74,50,42,83,47,86,49,54,85,79,30,77,37,27,28,30,63,34,91,93,41,73,70,33,37,37,37,32,32,70,42,36,56,84,72,58,53,62,66,67,49,51,29,53,52,28,52,75,38,69,35,78,65,72,52,87,88,51,42,75,79,37,43,48,79,46,78,39,79,94,27,72,26,41,35,36,56,48,74,27,45,92,88,43,88,80,34,24,18,36,43,38,34,43,40,65,53,94,73,25,25,32,36,41,39,33,43,35,52,26,71,66,42,60,76,38,46,68,50,52,54,50,26,59,63,45,36,39,68,49,75,72,80,71,74,76,81,78,80,80,74,87,85,82,82,83,90,83,83,81,85,90,78,88,85,85,87,82,90,83,91,77,86,84,78,77,72,94,83,68,77,84,77,54,66,73,46,74,47,98,52,35,36,29,40,61,49,88,79,53,41,76,51,79,91,48,93,84,39,72,45,43,28,44,34,76,47,74,98,80,40,60,27,45,37,37,32,29,71,36,49,54,88,76,62,63,53,71,68,60,48,52,32,52,53,27,51,76,24,68,36,79,70,75,61,91,78,58,91,71,75,72,47,82,51,69,41,48,91,27,59,24,38,37,34,73,43,81,28,92,67,18,25,34,44,38,33,44,33,55,57,77,61,31,36,35,39,41,38,37,38,26,44,36,72,60,44,64,73,39,43,74,45,52,55,51,31,44,69,41,30,36,67,53,75,77,77,80,80,78,73,79,78,80,76,86,88,81,132

pLDDT: mean 70.58, std 25.93, range [24.16, 98.5]

Secondary structure (DSSP, 8-state):
---------------------------------PPP-PPPPP-------------------PPPEEE--SSSSEEEEEPPTT-EE----TT-SEEEES-TT-TT-EEEEEEE-GGGG-HHHHHHHHHHHTTPPPPPTTTGGGTEEEEEETTEEEEEEEEE--TT-SSPEEEEEEEEEETTEEEEEEEEEEHHHHHTTHHHHHHHHHT-EEE----PPPPP-PPP-PPS-PPP-------------PPPTT------EEEPSSEEEEPPTTPEEPPP-TT-SEEEEEE-GGG-EEEEEEEEEETTTS--HHHHHHHHHHHHTPPPPPTT-----EEEEETTEEEEEEEEE-SSEEEEEEEEEETTEEEEEEEEEEHHHHHHHHHHHHHHHHH-EEPPPPP--PPP--S---

Nearest PDB structures (foldseek):
  2xb3-assembly1_A  TM=6.000E-01  e=6.764E-06  Thermosynechococcus vestitus BP-1
  2vu4-assembly1_A  TM=5.836E-01  e=3.231E-05  Spinacia oleracea
  2lnj-assembly1_A  TM=5.794E-01  e=1.129E-04  Synechocystis sp. PCC 6803
  4n7s-assembly2_D  TM=6.250E-01  e=3.011E-03  Pseudomonas aeruginosa PAO1
  7wg5-assembly1_f  TM=5.910E-01  e=5.071E-03  Arabidopsis thaliana

Foldseek 3Di:
DDDDDDDDDDDDDDDDDDDDDDDDDDDPDDDDDDDDDDDDDDDDDDDDDDDDDDDDPPPPPFADKDWQDDDAWIKIWGAFPQWAWDPQPPQFSTKTDNHPVCLLWMKTKHKAALVVQDPQVVQCVVCVVQAHHRDDPVCCVVFWDWDDAQNWTKIWGWDWHDPPDVQTKIKIWIWTDTDRITMITITIDRRVVVVVCVVSSVNRVNRIHIDHPPPDDDDDDDDDDDDDDDDDDDDDDDDDDDDDPDDDPDDDDPQDFDDQPFKTWRQFPQWAWDDDDPQFSTKTWRADPPRWIKIKTKGKDFPVPPDDPQVVVCVVLVVQPHHRDDRSDDFDWDWDDFQNFTKIWGWRHHDFKIKIWIWTDDHRITIITIIMTGPVSCVVCVVVSVNRRNGMHTDDDDPDPDPDDDPPDD